Protein AF-A0A1G6I621-F1 (afdb_monomer_lite)

Structure (mmCIF, N/CA/C/O backbone):
data_AF-A0A1G6I621-F1
#
_entry.id   AF-A0A1G6I621-F1
#
loop_
_atom_site.group_PDB
_atom_site.id
_atom_site.type_symbol
_atom_site.label_atom_id
_atom_site.label_alt_id
_atom_site.label_comp_id
_atom_site.label_asym_id
_atom_site.label_entity_id
_atom_site.label_seq_id
_atom_site.pdbx_PDB_ins_code
_atom_site.Cartn_x
_atom_site.Cartn_y
_atom_site.Cartn_z
_atom_site.occupancy
_atom_site.B_iso_or_equiv
_atom_site.auth_seq_id
_atom_site.auth_comp_id
_atom_site.auth_asym_id
_atom_site.auth_atom_id
_atom_site.pdbx_PDB_model_num
ATOM 1 N N . MET A 1 1 ? -7.142 -8.334 31.520 1.00 90.31 1 MET A N 1
ATOM 2 C CA . MET A 1 1 ? -6.847 -8.374 30.068 1.00 90.31 1 MET A CA 1
ATOM 3 C C . MET A 1 1 ? -5.683 -7.435 29.797 1.00 90.31 1 MET A C 1
ATOM 5 O O . MET A 1 1 ? -5.519 -6.496 30.565 1.00 90.31 1 MET A O 1
ATOM 9 N N . VAL A 1 2 ? -4.857 -7.702 28.782 1.00 92.44 2 VAL A N 1
ATOM 10 C CA . VAL A 1 2 ? -3.667 -6.888 28.482 1.00 92.44 2 VAL A CA 1
ATOM 11 C C . VAL A 1 2 ? -3.638 -6.561 26.994 1.00 92.44 2 VAL A C 1
ATOM 13 O O . VAL A 1 2 ? -3.705 -7.470 26.168 1.00 92.44 2 VAL A O 1
ATOM 16 N N . THR A 1 3 ? -3.513 -5.278 26.669 1.00 93.31 3 THR A N 1
ATOM 17 C CA . THR A 1 3 ? -3.301 -4.773 25.306 1.00 93.31 3 THR A CA 1
ATOM 18 C C . THR A 1 3 ? -1.920 -4.133 25.241 1.00 93.31 3 THR A C 1
ATOM 20 O O . THR A 1 3 ? -1.590 -3.326 26.102 1.00 93.31 3 THR A O 1
ATOM 23 N N . ARG A 1 4 ? -1.108 -4.495 24.243 1.00 93.12 4 ARG A N 1
ATOM 24 C CA . ARG A 1 4 ? 0.234 -3.935 24.029 1.00 93.12 4 ARG A CA 1
ATOM 25 C C . ARG A 1 4 ? 0.307 -3.346 22.630 1.00 93.12 4 ARG A C 1
ATOM 27 O O . ARG A 1 4 ? 0.170 -4.092 21.664 1.00 93.12 4 ARG A O 1
ATOM 34 N N . VAL A 1 5 ? 0.542 -2.047 22.539 1.00 93.31 5 VAL A N 1
ATOM 35 C CA . VAL A 1 5 ? 0.686 -1.321 21.274 1.00 93.31 5 VAL A CA 1
ATOM 36 C C . VAL A 1 5 ? 1.935 -0.449 21.317 1.00 93.31 5 VAL A C 1
ATOM 38 O O . VAL A 1 5 ? 2.432 -0.108 22.384 1.00 93.31 5 VAL A O 1
ATOM 41 N N . GLY A 1 6 ? 2.490 -0.151 20.158 1.00 91.69 6 GLY A N 1
ATOM 42 C CA . GLY A 1 6 ? 3.537 0.829 19.956 1.00 91.69 6 GLY A CA 1
ATOM 43 C C . GLY A 1 6 ? 2.932 2.107 19.410 1.00 91.69 6 GLY A C 1
ATOM 44 O O . GLY A 1 6 ? 1.866 2.094 18.799 1.00 91.69 6 GLY A O 1
ATOM 45 N N . GLY A 1 7 ? 3.632 3.206 19.612 1.00 87.06 7 GLY A N 1
ATOM 46 C CA . GLY A 1 7 ? 3.214 4.495 19.108 1.00 87.06 7 GLY A CA 1
ATOM 47 C C . GLY A 1 7 ? 4.405 5.359 18.745 1.00 87.06 7 GLY A C 1
ATOM 48 O O . GLY A 1 7 ? 5.518 5.212 19.256 1.00 87.06 7 GLY A O 1
ATOM 49 N N . ARG A 1 8 ? 4.133 6.296 17.851 1.00 80.62 8 ARG A N 1
ATOM 50 C CA . ARG A 1 8 ? 4.870 7.545 17.702 1.00 80.62 8 ARG A CA 1
ATOM 51 C C . ARG A 1 8 ? 3.812 8.638 17.699 1.00 80.62 8 ARG A C 1
ATOM 53 O O . ARG A 1 8 ? 2.706 8.389 17.230 1.00 80.62 8 ARG A O 1
ATOM 60 N N . VAL A 1 9 ? 4.130 9.824 18.193 1.00 68.62 9 VAL A N 1
ATOM 61 C CA . VAL A 1 9 ? 3.229 10.966 17.987 1.00 68.62 9 VAL A CA 1
ATOM 62 C C . VAL A 1 9 ? 3.186 11.306 16.494 1.00 68.62 9 VAL A C 1
ATOM 64 O O . VAL A 1 9 ? 4.200 11.175 15.796 1.00 68.62 9 VAL A O 1
ATOM 67 N N . ARG A 1 10 ? 1.995 11.634 15.986 1.00 63.31 10 ARG A N 1
ATOM 68 C CA . ARG A 1 10 ? 1.730 11.743 14.542 1.00 63.31 10 ARG A CA 1
ATOM 69 C C . ARG A 1 10 ? 1.140 13.087 14.147 1.00 63.31 10 ARG A C 1
ATOM 71 O O . ARG A 1 10 ? 1.563 13.614 13.125 1.00 63.31 10 ARG A O 1
ATOM 78 N N . ASP A 1 11 ? 0.289 13.659 14.994 1.00 57.03 11 ASP A N 1
ATOM 79 C CA . ASP A 1 11 ? -0.507 14.830 14.645 1.00 57.03 11 ASP A CA 1
ATOM 80 C C . ASP A 1 11 ? -0.132 16.014 15.528 1.00 57.03 11 ASP A C 1
ATOM 82 O O . ASP A 1 11 ? 0.189 15.860 16.709 1.00 57.03 11 ASP A O 1
ATOM 86 N N . ARG A 1 12 ? -0.184 17.230 14.984 1.00 51.84 12 ARG A N 1
ATOM 87 C CA . ARG A 1 12 ? -0.159 18.438 15.813 1.00 51.84 12 ARG A CA 1
ATOM 88 C C . ARG A 1 12 ? -1.570 18.615 16.367 1.00 51.84 12 ARG A C 1
ATOM 90 O O . ARG A 1 12 ? -2.397 19.216 15.700 1.00 51.84 12 ARG A O 1
ATOM 97 N N . HIS A 1 13 ? -1.800 18.056 17.559 1.00 54.56 13 HIS A N 1
ATOM 98 C CA . HIS A 1 13 ? -3.073 18.082 18.293 1.00 54.56 13 HIS A CA 1
ATOM 99 C C . HIS A 1 13 ? -4.218 17.447 17.482 1.00 54.56 13 HIS A C 1
ATOM 101 O O . HIS A 1 13 ? -4.896 18.112 16.711 1.00 54.56 13 HIS A O 1
ATOM 107 N N . ALA A 1 14 ? -4.440 16.136 17.644 1.00 49.97 14 ALA A N 1
ATOM 108 C CA . ALA A 1 14 ? -5.307 15.299 16.790 1.00 49.97 14 ALA A CA 1
ATOM 109 C C . ALA A 1 14 ? -6.794 15.732 16.685 1.00 49.97 14 ALA A C 1
ATOM 111 O O . ALA A 1 14 ? -7.588 15.089 15.991 1.00 49.97 14 ALA A O 1
ATOM 112 N N . ARG A 1 15 ? -7.194 16.804 17.383 1.00 54.34 15 ARG A N 1
ATOM 113 C CA . ARG A 1 15 ? -8.530 17.414 17.345 1.00 54.34 15 ARG A CA 1
ATOM 114 C C . ARG A 1 15 ? -8.543 18.890 16.917 1.00 54.34 15 ARG A C 1
ATOM 116 O O . ARG A 1 15 ? -9.633 19.454 16.820 1.00 54.34 15 ARG A O 1
ATOM 123 N N . GLU A 1 16 ? -7.395 19.508 16.647 1.00 49.25 16 GLU A N 1
ATOM 124 C CA . GLU A 1 16 ? -7.301 20.856 16.078 1.00 49.25 16 GLU A CA 1
ATOM 125 C C . GLU A 1 16 ? -7.208 20.756 14.549 1.00 49.25 16 GLU A C 1
ATOM 127 O O . GLU A 1 16 ? -6.362 20.053 14.003 1.00 49.25 16 GLU A O 1
ATOM 132 N N . GLN A 1 17 ? -8.098 21.452 13.836 1.00 45.41 17 GLN A N 1
ATOM 133 C CA . GLN A 1 17 ? -7.934 21.637 12.393 1.00 45.41 17 GLN A CA 1
ATOM 134 C C . GLN A 1 17 ? -6.786 22.618 12.146 1.00 45.41 17 GLN A C 1
ATOM 136 O O . GLN A 1 17 ? -6.597 23.556 12.921 1.00 45.41 17 GLN A O 1
ATOM 141 N N . SER A 1 18 ? -6.052 22.446 11.046 1.00 40.47 18 SER A N 1
ATOM 142 C CA . SER A 1 18 ? -5.091 23.455 10.602 1.00 40.47 18 SER A CA 1
ATOM 143 C C . SER A 1 18 ? -5.802 24.798 10.416 1.00 40.47 18 SER A C 1
ATOM 145 O O . SER A 1 18 ? -6.676 24.906 9.555 1.00 40.47 18 SER A O 1
ATOM 147 N N . GLU A 1 19 ? -5.457 25.828 11.188 1.00 43.38 19 GLU A N 1
ATOM 148 C CA . GLU A 1 19 ? -6.003 27.163 10.940 1.00 43.38 19 GLU A CA 1
ATOM 149 C C . GLU A 1 19 ? -5.416 27.714 9.626 1.00 43.38 19 GLU A C 1
ATOM 151 O O . GLU A 1 19 ? -4.193 27.805 9.461 1.00 43.38 19 GLU A O 1
ATOM 156 N N . THR A 1 20 ? -6.262 28.123 8.671 1.00 39.12 20 THR A N 1
ATOM 157 C CA . THR A 1 20 ? -5.793 28.902 7.514 1.00 39.12 20 THR A CA 1
ATOM 158 C C . THR A 1 20 ? -5.077 30.157 7.993 1.00 39.12 20 THR A C 1
ATOM 160 O O . THR A 1 20 ? -5.674 31.010 8.647 1.00 39.12 20 THR A O 1
ATOM 163 N N . GLY A 1 21 ? -3.815 30.310 7.603 1.00 42.06 21 GLY A N 1
ATOM 164 C CA . GLY A 1 21 ? -3.048 31.530 7.848 1.00 42.06 21 GLY A CA 1
ATOM 165 C C . GLY A 1 21 ? -2.183 31.504 9.105 1.00 42.06 21 GLY A C 1
ATOM 166 O O . GLY A 1 21 ? -1.287 32.342 9.208 1.00 42.06 21 GLY A O 1
ATOM 167 N N . THR A 1 22 ? -2.316 30.513 9.996 1.00 40.88 22 THR A N 1
ATOM 168 C CA . THR A 1 22 ? -1.321 30.306 11.056 1.00 40.88 22 THR A CA 1
ATOM 169 C C . THR A 1 22 ? -0.166 29.457 10.555 1.00 40.88 22 THR A C 1
ATOM 171 O O . THR A 1 22 ? 0.130 28.367 11.044 1.00 40.88 22 THR A O 1
ATOM 174 N N . ASN A 1 23 ? 0.577 30.040 9.625 1.00 40.84 23 ASN A N 1
ATOM 175 C CA . ASN A 1 23 ? 2.015 29.865 9.620 1.00 40.84 23 ASN A CA 1
ATOM 176 C C . ASN A 1 23 ? 2.548 30.475 10.926 1.00 40.84 23 ASN A C 1
ATOM 178 O O . ASN A 1 23 ? 3.141 31.553 10.902 1.00 40.84 23 ASN A O 1
ATOM 182 N N . VAL A 1 24 ? 2.347 29.824 12.078 1.00 35.91 24 VAL A N 1
ATOM 183 C CA . VAL A 1 24 ? 3.126 30.152 13.279 1.00 35.91 24 VAL A CA 1
ATOM 184 C C . VAL A 1 24 ? 4.559 29.700 12.977 1.00 35.91 24 VAL A C 1
ATOM 186 O O . VAL A 1 24 ? 4.971 28.596 13.308 1.00 35.91 24 VAL A O 1
ATOM 189 N N . GLY A 1 25 ? 5.287 30.525 12.220 1.00 38.81 25 GLY A N 1
ATOM 190 C CA . GLY A 1 25 ? 6.652 30.274 11.759 1.00 38.81 25 GLY A CA 1
ATOM 191 C C . GLY A 1 25 ? 6.835 29.687 10.350 1.00 38.81 25 GLY A C 1
ATOM 192 O O . GLY A 1 25 ? 7.968 29.351 10.026 1.00 38.81 25 GLY A O 1
ATOM 193 N N . GLY A 1 26 ? 5.798 29.578 9.508 1.00 37.28 26 GLY A N 1
ATOM 194 C CA . GLY A 1 26 ? 5.948 29.069 8.128 1.00 37.28 26 GLY A CA 1
ATOM 195 C C . GLY A 1 26 ? 5.927 27.542 7.971 1.00 37.28 26 GLY A C 1
ATOM 196 O O . GLY A 1 26 ? 6.402 27.041 6.955 1.00 37.28 26 GLY A O 1
ATOM 197 N N . ASP A 1 27 ? 5.397 26.809 8.952 1.00 42.50 27 ASP A N 1
ATOM 198 C CA . ASP A 1 27 ? 5.337 25.346 8.916 1.00 42.50 27 ASP A CA 1
ATOM 199 C C . ASP A 1 27 ? 4.046 24.848 8.280 1.00 42.50 27 ASP A C 1
ATOM 201 O O . ASP A 1 27 ? 2.992 24.813 8.915 1.00 42.50 27 ASP A O 1
ATOM 205 N N . LEU A 1 28 ? 4.152 24.396 7.035 1.00 41.38 28 LEU A N 1
ATOM 206 C CA . LEU A 1 28 ? 3.205 23.421 6.518 1.00 41.38 28 LEU A CA 1
ATOM 207 C C . LEU A 1 28 ? 3.393 22.118 7.311 1.00 41.38 28 LEU A C 1
ATOM 209 O O . LEU A 1 28 ? 4.524 21.718 7.582 1.00 41.38 28 LEU A O 1
ATOM 213 N N . TYR A 1 29 ? 2.289 21.446 7.637 1.00 49.41 29 TYR A N 1
ATOM 214 C CA . TYR A 1 29 ? 2.242 20.098 8.225 1.00 49.41 29 TYR A CA 1
ATOM 215 C C . TYR A 1 29 ? 2.956 19.033 7.349 1.00 49.41 29 TYR A C 1
ATOM 217 O O . TYR A 1 29 ? 3.229 17.916 7.785 1.00 49.41 29 TYR A O 1
ATOM 225 N N . GLY A 1 30 ? 3.348 19.430 6.132 1.00 41.41 30 GLY A N 1
ATOM 226 C CA . GLY A 1 30 ? 4.031 18.621 5.142 1.00 41.41 30 GLY A CA 1
ATOM 227 C C . GLY A 1 30 ? 5.335 17.993 5.631 1.00 41.41 30 GLY A C 1
ATOM 228 O O . GLY A 1 30 ? 6.306 18.670 5.961 1.00 41.41 30 GLY A O 1
ATOM 229 N N . ILE A 1 31 ? 5.363 16.664 5.526 1.00 48.50 31 ILE A N 1
ATOM 230 C CA . ILE A 1 31 ? 6.560 15.823 5.461 1.00 48.50 31 ILE A CA 1
ATOM 231 C C . ILE A 1 31 ? 7.454 15.954 6.699 1.00 48.50 31 ILE A C 1
ATOM 233 O O . ILE A 1 31 ? 8.538 16.541 6.681 1.00 48.50 31 ILE A O 1
ATOM 237 N N . PHE A 1 32 ? 7.042 15.321 7.794 1.00 55.69 32 PHE A N 1
ATOM 238 C CA . PHE A 1 32 ? 7.949 15.180 8.920 1.00 55.69 32 PHE A CA 1
ATOM 239 C C . PHE A 1 32 ? 9.048 14.163 8.618 1.00 55.69 32 PHE A C 1
ATOM 241 O O . PHE A 1 32 ? 8.809 12.963 8.434 1.00 55.69 32 PHE A O 1
ATOM 248 N N . ALA A 1 33 ? 10.269 14.685 8.642 1.00 55.69 33 ALA A N 1
ATOM 249 C CA . ALA A 1 33 ? 11.514 13.953 8.577 1.00 55.69 33 ALA A CA 1
ATOM 250 C C . ALA A 1 33 ? 11.489 12.696 9.474 1.00 55.69 33 ALA A C 1
ATOM 252 O O . ALA A 1 33 ? 11.347 12.844 10.690 1.00 55.69 33 ALA A O 1
ATOM 253 N N . PRO A 1 34 ? 11.672 11.466 8.947 1.00 62.09 34 PRO A N 1
ATOM 254 C CA . PRO A 1 34 ? 11.908 10.263 9.727 1.00 62.09 34 PRO A CA 1
ATOM 255 C C . PRO A 1 34 ? 12.893 10.498 10.851 1.00 62.09 34 PRO A C 1
ATOM 257 O O . PRO A 1 34 ? 12.612 10.087 11.962 1.00 62.09 34 PRO A O 1
ATOM 260 N N . HIS A 1 35 ? 13.972 11.243 10.609 1.00 67.38 35 HIS A N 1
ATOM 261 C CA . HIS A 1 35 ? 14.951 11.587 11.636 1.00 67.38 35 HIS A CA 1
ATOM 262 C C . HIS A 1 35 ? 14.346 12.269 12.865 1.00 67.38 35 HIS A C 1
ATOM 264 O O . HIS A 1 35 ? 14.788 12.039 13.988 1.00 67.38 35 HIS A O 1
ATOM 270 N N . TYR A 1 36 ? 13.324 13.099 12.666 1.00 67.75 36 TYR A N 1
ATOM 271 C CA . TYR A 1 36 ? 12.636 13.760 13.759 1.00 67.75 36 TYR A CA 1
ATOM 272 C C . TYR A 1 36 ? 11.896 12.757 14.644 1.00 67.75 36 TYR A C 1
ATOM 274 O O . TYR A 1 36 ? 11.948 12.857 15.865 1.00 67.75 36 TYR A O 1
ATOM 282 N N . PHE A 1 37 ? 11.240 11.758 14.060 1.00 71.69 37 PHE A N 1
ATOM 283 C CA . PHE A 1 37 ? 10.444 10.784 14.814 1.00 71.69 37 PHE A CA 1
ATOM 284 C C . PHE A 1 37 ? 11.159 9.462 15.107 1.00 71.69 37 PHE A C 1
ATOM 286 O O . PHE A 1 37 ? 10.674 8.686 15.927 1.00 71.69 37 PHE A O 1
ATOM 293 N N . GLU A 1 38 ? 12.323 9.225 14.503 1.00 74.12 38 GLU A N 1
ATOM 294 C CA . GLU A 1 38 ? 13.116 7.995 14.614 1.00 74.12 38 GLU A CA 1
ATOM 295 C C . GLU A 1 38 ? 13.463 7.656 16.061 1.00 74.12 38 GLU A C 1
ATOM 297 O O . GLU A 1 38 ? 13.625 6.491 16.391 1.00 74.12 38 GLU A O 1
ATOM 302 N N . ARG A 1 39 ? 13.543 8.661 16.935 1.00 77.81 39 ARG A N 1
ATOM 303 C CA . ARG A 1 39 ? 13.865 8.490 18.355 1.00 77.81 39 ARG A CA 1
ATOM 304 C C . ARG A 1 39 ? 12.749 8.945 19.280 1.00 77.81 39 ARG A C 1
ATOM 306 O O . ARG A 1 39 ? 12.993 9.552 20.316 1.00 77.81 39 ARG A O 1
ATOM 313 N N . ARG A 1 40 ? 11.499 8.771 18.852 1.00 79.44 40 ARG A N 1
ATOM 314 C CA . ARG A 1 40 ? 10.301 9.241 19.579 1.00 79.44 40 ARG A CA 1
ATOM 315 C C . ARG A 1 40 ? 9.203 8.191 19.614 1.00 79.44 40 ARG A C 1
ATOM 317 O O . ARG A 1 40 ? 8.007 8.485 19.621 1.00 79.44 40 ARG A O 1
ATOM 324 N N . THR A 1 41 ? 9.643 6.949 19.626 1.00 86.75 41 THR A N 1
ATOM 325 C CA . THR A 1 41 ? 8.826 5.752 19.694 1.00 86.75 41 THR A CA 1
ATOM 326 C C . THR A 1 41 ? 8.645 5.322 21.146 1.00 86.75 41 THR A C 1
ATOM 328 O O . THR A 1 41 ? 9.484 5.570 22.017 1.00 86.75 41 THR A O 1
ATOM 331 N N . HIS A 1 42 ? 7.500 4.721 21.433 1.00 87.88 42 HIS A N 1
ATOM 332 C CA . HIS A 1 42 ? 7.153 4.236 22.761 1.00 87.88 42 HIS A CA 1
ATOM 333 C C . HIS A 1 42 ? 6.274 3.000 22.667 1.00 87.88 42 HIS A C 1
ATOM 335 O O . HIS A 1 42 ? 5.568 2.781 21.681 1.00 87.88 42 HIS A O 1
ATOM 341 N N . GLU A 1 43 ? 6.285 2.218 23.736 1.00 91.94 43 GLU A N 1
ATOM 342 C CA . GLU A 1 43 ? 5.335 1.142 23.962 1.00 91.94 43 GLU A CA 1
ATOM 343 C C . GLU A 1 43 ? 4.277 1.589 24.966 1.00 91.94 43 GLU A C 1
ATOM 345 O O . GLU A 1 43 ? 4.589 2.225 25.972 1.00 91.94 43 GLU A O 1
ATOM 350 N N . ILE A 1 44 ? 3.028 1.214 24.718 1.00 91.19 44 ILE A N 1
ATOM 351 C CA . ILE A 1 44 ? 1.897 1.391 25.619 1.00 91.19 44 ILE A CA 1
ATOM 352 C C . ILE A 1 44 ? 1.356 0.010 25.964 1.00 91.19 44 ILE A C 1
ATOM 354 O O . ILE A 1 44 ? 0.947 -0.759 25.092 1.00 91.19 44 ILE A O 1
ATOM 358 N N . THR A 1 45 ? 1.316 -0.303 27.255 1.00 93.69 45 THR A N 1
ATOM 359 C CA . THR A 1 45 ? 0.599 -1.466 27.776 1.00 93.69 45 THR A CA 1
ATOM 360 C C . THR A 1 45 ? -0.608 -1.007 28.577 1.00 93.69 45 THR A C 1
ATOM 362 O O . THR A 1 45 ? -0.470 -0.276 29.552 1.00 93.69 45 THR A O 1
ATOM 365 N N . ILE A 1 46 ? -1.793 -1.463 28.184 1.00 93.56 46 ILE A N 1
ATOM 366 C CA . ILE A 1 46 ? -3.054 -1.220 28.881 1.00 93.56 46 ILE A CA 1
ATOM 367 C C . ILE A 1 46 ? -3.420 -2.502 29.629 1.00 93.56 46 ILE A C 1
ATOM 369 O O . ILE A 1 46 ? -3.768 -3.514 29.015 1.00 93.56 46 ILE A O 1
ATOM 373 N N . TYR A 1 47 ? -3.339 -2.458 30.956 1.00 95.00 47 TYR A N 1
ATOM 374 C CA . TYR A 1 47 ? -3.869 -3.497 31.832 1.00 95.00 47 TYR A CA 1
ATOM 375 C C . TYR A 1 47 ? -5.302 -3.149 32.206 1.00 95.00 47 TYR A C 1
ATOM 377 O O . TYR A 1 47 ? -5.562 -2.078 32.748 1.00 95.00 47 TYR A O 1
ATOM 385 N N . GLU A 1 48 ? -6.222 -4.068 31.943 1.00 94.50 48 GLU A N 1
ATOM 386 C CA . GLU A 1 48 ? -7.604 -3.972 32.394 1.00 94.50 48 GLU A CA 1
ATOM 387 C C . GLU A 1 48 ? -7.874 -5.020 33.476 1.00 94.50 48 GLU A C 1
ATOM 389 O O . GLU A 1 48 ? -7.802 -6.233 33.225 1.00 94.50 48 GLU A O 1
ATOM 394 N N . ASN A 1 49 ? -8.232 -4.542 34.666 1.00 94.50 49 ASN A N 1
ATOM 395 C CA . ASN A 1 49 ? -8.526 -5.353 35.843 1.00 94.50 49 ASN A CA 1
ATOM 396 C C . ASN A 1 49 ? -9.932 -5.039 36.372 1.00 94.50 49 ASN A C 1
ATOM 398 O O . ASN A 1 49 ? -10.453 -3.941 36.188 1.00 94.50 49 ASN A O 1
ATOM 402 N N . ALA A 1 50 ? -10.546 -5.996 37.069 1.00 92.94 50 ALA A N 1
ATOM 403 C CA . ALA A 1 50 ? -11.704 -5.697 37.906 1.00 92.94 50 ALA A CA 1
ATOM 404 C C . ALA A 1 50 ? -11.271 -4.827 39.097 1.00 92.94 50 ALA A C 1
ATOM 406 O O . ALA A 1 50 ? -10.172 -5.014 39.627 1.00 92.94 50 ALA A O 1
ATOM 407 N N . SER A 1 51 ? -12.125 -3.897 39.528 1.00 90.06 51 SER A N 1
ATOM 408 C CA . SER A 1 51 ? -11.861 -3.143 40.752 1.00 90.06 51 SER A CA 1
ATOM 409 C C . SER A 1 51 ? -11.932 -4.074 41.973 1.00 90.06 51 SER A C 1
ATOM 411 O O . SER A 1 51 ? -12.907 -4.819 42.107 1.00 90.06 51 SER A O 1
ATOM 413 N N . PRO A 1 52 ? -10.953 -4.025 42.899 1.00 87.31 52 PRO A N 1
ATOM 414 C CA . PRO A 1 52 ? -10.996 -4.806 44.135 1.00 87.31 52 PRO A CA 1
ATOM 415 C C . PRO A 1 52 ? -12.188 -4.462 45.037 1.00 87.31 52 PRO A C 1
ATOM 417 O O . PRO A 1 52 ? -12.634 -5.309 45.803 1.00 87.31 52 PRO A O 1
ATOM 420 N N . SER A 1 53 ? -12.698 -3.226 44.960 1.00 86.88 53 SER A N 1
ATOM 421 C CA . SER A 1 53 ? -13.831 -2.762 45.771 1.00 86.88 53 SER A CA 1
ATOM 422 C C . SER A 1 53 ? -15.193 -3.071 45.148 1.00 86.88 53 SER A C 1
ATOM 424 O O . SER A 1 53 ? -16.186 -3.144 45.866 1.00 86.88 53 SER A O 1
ATOM 426 N N . ASN A 1 54 ? -15.253 -3.256 43.827 1.00 89.25 54 ASN A N 1
ATOM 427 C CA . ASN A 1 54 ? -16.475 -3.578 43.098 1.00 89.25 54 ASN A CA 1
ATOM 428 C C . ASN A 1 54 ? -16.138 -4.332 41.806 1.00 89.25 54 ASN A C 1
ATOM 430 O O . ASN A 1 54 ? -15.665 -3.739 40.841 1.00 89.25 54 ASN A O 1
ATOM 434 N N . ALA A 1 55 ? -16.445 -5.628 41.747 1.00 87.31 55 ALA A N 1
ATOM 435 C CA . ALA A 1 55 ? -16.107 -6.466 40.595 1.00 87.31 55 ALA A CA 1
ATOM 436 C C . ALA A 1 55 ? -16.795 -6.044 39.276 1.00 87.31 55 ALA A C 1
ATOM 438 O O . ALA A 1 55 ? -16.330 -6.428 38.197 1.00 87.31 55 ALA A O 1
ATOM 439 N N . ALA A 1 56 ? -17.887 -5.271 39.356 1.00 87.12 56 ALA A N 1
ATOM 440 C CA . ALA A 1 56 ? -18.567 -4.704 38.191 1.00 87.12 56 ALA A CA 1
ATOM 441 C C . ALA A 1 56 ? -17.812 -3.510 37.587 1.00 87.12 56 ALA A C 1
ATOM 443 O O . ALA A 1 56 ? -17.967 -3.231 36.395 1.00 87.12 56 ALA A O 1
ATOM 444 N N . ASP A 1 57 ? -16.991 -2.834 38.390 1.00 91.81 57 ASP A N 1
ATOM 445 C CA . ASP A 1 57 ? -16.171 -1.724 37.935 1.00 91.81 57 ASP A CA 1
ATOM 446 C C . ASP A 1 57 ? -14.808 -2.226 37.430 1.00 91.81 57 ASP A C 1
ATOM 448 O O . ASP A 1 57 ? -14.323 -3.316 37.766 1.00 91.81 57 ASP A O 1
ATOM 452 N N . ARG A 1 58 ? -14.176 -1.419 36.585 1.00 92.56 58 ARG A N 1
ATOM 453 C CA . ARG A 1 58 ? -12.889 -1.689 35.953 1.00 92.56 58 ARG A CA 1
ATOM 454 C C . ARG A 1 58 ? -11.850 -0.668 36.384 1.00 92.56 58 ARG A C 1
ATOM 456 O O . ARG A 1 58 ? -12.162 0.472 36.710 1.00 92.56 58 ARG A O 1
ATOM 463 N N . ILE A 1 59 ? -10.600 -1.103 36.364 1.00 92.69 59 ILE A N 1
ATOM 464 C CA . ILE A 1 59 ? -9.430 -0.253 36.532 1.00 92.69 59 ILE A CA 1
ATOM 465 C C . ILE A 1 59 ? -8.559 -0.457 35.302 1.00 92.69 59 ILE A C 1
ATOM 467 O O . ILE A 1 59 ? -8.183 -1.591 34.994 1.00 92.69 59 ILE A O 1
ATOM 471 N N . LEU A 1 60 ? -8.250 0.637 34.611 1.00 92.25 60 LEU A N 1
ATOM 472 C CA . LEU A 1 60 ? -7.248 0.650 33.555 1.00 92.25 60 LEU A CA 1
ATOM 473 C C . LEU A 1 60 ? -5.936 1.153 34.144 1.00 92.25 60 LEU A C 1
ATOM 475 O O . LEU A 1 60 ? -5.892 2.237 34.719 1.00 92.25 60 LEU A O 1
ATOM 479 N N . THR A 1 61 ? -4.868 0.376 34.005 1.00 93.06 61 THR A N 1
ATOM 480 C CA . THR A 1 61 ? -3.505 0.851 34.256 1.00 93.06 61 THR A CA 1
ATOM 481 C C . THR A 1 61 ? -2.781 0.936 32.928 1.00 93.06 61 THR A C 1
ATOM 483 O O . THR A 1 61 ? -2.514 -0.085 32.296 1.00 93.06 61 THR A O 1
ATOM 486 N N . LEU A 1 62 ? -2.478 2.153 32.505 1.00 91.00 62 LEU A N 1
ATOM 487 C CA . LEU A 1 62 ? -1.686 2.422 31.323 1.00 91.00 62 LEU A CA 1
ATOM 488 C C . LEU A 1 62 ? -0.233 2.538 31.746 1.00 91.00 62 LEU A C 1
ATOM 490 O O . LEU A 1 62 ? 0.081 3.229 32.712 1.00 91.00 62 LEU A O 1
ATOM 494 N N . VAL A 1 63 ? 0.635 1.854 31.019 1.00 92.38 63 VAL A N 1
ATOM 495 C CA . VAL A 1 63 ? 2.080 1.875 31.205 1.00 92.38 63 VAL A CA 1
ATOM 496 C C . VAL A 1 63 ? 2.696 2.324 29.895 1.00 92.38 63 VAL A C 1
ATOM 498 O O . VAL A 1 63 ? 2.495 1.662 28.880 1.00 92.38 63 VAL A O 1
ATOM 501 N N . VAL A 1 64 ? 3.441 3.422 29.920 1.00 89.62 64 VAL A N 1
ATOM 502 C CA . VAL A 1 64 ? 4.183 3.929 28.768 1.00 89.62 64 VAL A CA 1
ATOM 503 C C . VAL A 1 64 ? 5.671 3.714 29.022 1.00 89.62 64 VAL A C 1
ATOM 505 O O . VAL A 1 64 ? 6.213 4.176 30.029 1.00 89.62 64 VAL A O 1
ATOM 508 N N . LYS A 1 65 ? 6.318 2.991 28.107 1.00 89.56 65 LYS A N 1
ATOM 509 C CA . LYS A 1 65 ? 7.765 2.767 28.069 1.00 89.56 65 LYS A CA 1
ATOM 510 C C . LYS A 1 65 ? 8.338 3.434 26.818 1.00 89.56 65 LYS A C 1
ATOM 512 O O . LYS A 1 65 ? 8.218 2.874 25.725 1.00 89.56 65 LYS A O 1
ATOM 517 N N . PRO A 1 66 ? 8.919 4.634 26.929 1.00 86.62 66 PRO A N 1
ATOM 518 C CA . PRO A 1 66 ? 9.627 5.247 25.816 1.00 86.62 66 PRO A CA 1
ATOM 519 C C . PRO A 1 66 ? 10.839 4.403 25.410 1.00 86.62 66 PRO A C 1
ATOM 521 O O . PRO A 1 66 ? 11.597 3.956 26.266 1.00 86.62 66 PRO A O 1
ATOM 524 N N . GLN A 1 67 ? 11.036 4.197 24.108 1.00 87.12 67 GLN A N 1
ATOM 525 C CA . GLN A 1 67 ? 12.243 3.536 23.582 1.00 87.12 67 GLN A CA 1
ATOM 526 C C . GLN A 1 67 ? 13.424 4.517 23.492 1.00 87.12 67 GLN A C 1
ATOM 528 O O . GLN A 1 67 ? 14.571 4.116 23.321 1.00 87.12 67 GLN A O 1
ATOM 533 N N . TRP A 1 68 ? 13.126 5.806 23.647 1.00 83.38 68 TRP A N 1
ATOM 534 C CA . TRP A 1 68 ? 14.047 6.930 23.622 1.00 83.38 68 TRP A CA 1
ATOM 535 C C . TRP A 1 68 ? 13.563 8.006 24.589 1.00 83.38 68 TRP A C 1
ATOM 537 O O . TRP A 1 68 ? 12.371 8.069 24.900 1.00 83.38 68 TRP A O 1
ATOM 547 N N . TRP A 1 69 ? 14.465 8.878 25.039 1.00 77.75 69 TRP A N 1
ATOM 548 C CA . TRP A 1 69 ? 14.081 10.005 25.884 1.00 77.75 69 TRP A CA 1
ATOM 549 C C . TRP A 1 69 ? 13.085 10.918 25.164 1.00 77.75 69 TRP A C 1
ATOM 551 O O . TRP A 1 69 ? 13.327 11.396 24.055 1.00 77.75 69 TRP A O 1
ATOM 561 N N . MET A 1 70 ? 11.952 11.156 25.820 1.00 72.56 70 MET A N 1
ATOM 562 C CA . MET A 1 70 ? 10.917 12.076 25.363 1.00 72.56 70 MET A CA 1
ATOM 563 C C . MET A 1 70 ? 11.023 13.382 26.134 1.00 72.56 70 MET A C 1
ATOM 565 O O . MET A 1 70 ? 11.404 13.400 27.301 1.00 72.56 70 MET A O 1
ATOM 569 N N . TYR A 1 71 ? 10.683 14.480 25.473 1.00 66.25 71 TYR A N 1
ATOM 570 C CA . TYR A 1 71 ? 10.681 15.796 26.089 1.00 66.25 71 TYR A CA 1
ATOM 571 C C . TYR A 1 71 ? 9.247 16.206 26.435 1.00 66.25 71 TYR A C 1
ATOM 573 O O . TYR A 1 71 ? 8.353 15.985 25.626 1.00 66.25 71 TYR A O 1
ATOM 581 N N . GLY A 1 72 ? 9.032 16.799 27.618 1.00 60.56 72 GLY A N 1
ATOM 582 C CA . GLY A 1 72 ? 7.738 17.348 28.049 1.00 60.56 72 GLY A CA 1
ATOM 583 C C . GLY A 1 72 ? 6.558 16.417 27.753 1.00 60.56 72 GLY A C 1
ATOM 584 O O . GLY A 1 72 ? 5.754 16.686 26.863 1.00 60.56 72 GLY A O 1
ATOM 585 N N . THR A 1 73 ? 6.483 15.275 28.423 1.00 62.03 73 THR A N 1
ATOM 586 C CA . THR A 1 73 ? 5.404 14.311 28.198 1.00 62.03 73 THR A CA 1
ATOM 587 C C . THR A 1 73 ? 4.149 14.717 28.957 1.00 62.03 73 THR A C 1
ATOM 589 O O . THR A 1 73 ? 4.101 14.652 30.177 1.00 62.03 73 THR A O 1
ATOM 592 N N . ASN A 1 74 ? 3.090 15.070 28.228 1.00 62.56 74 ASN A N 1
ATOM 593 C CA . ASN A 1 74 ? 1.765 15.274 28.806 1.00 62.56 74 ASN A CA 1
ATOM 594 C C . ASN A 1 74 ? 0.835 14.171 28.314 1.00 62.56 74 ASN A C 1
ATOM 596 O O . ASN A 1 74 ? 0.366 14.206 27.177 1.00 62.56 74 ASN A O 1
ATOM 600 N N . PHE A 1 75 ? 0.531 13.200 29.174 1.00 65.38 75 PHE A N 1
ATOM 601 C CA . PHE A 1 75 ? -0.535 12.242 28.896 1.00 65.38 75 PHE A CA 1
ATOM 602 C C . PHE A 1 75 ? -1.868 12.847 29.300 1.00 65.38 75 PHE A C 1
ATOM 604 O O . PHE A 1 75 ? -2.187 12.973 30.483 1.00 65.38 75 PHE A O 1
ATOM 611 N N . ARG A 1 76 ? -2.644 13.230 28.299 1.00 64.38 76 ARG A N 1
ATOM 612 C CA . ARG A 1 76 ? -3.989 13.733 28.475 1.00 64.38 76 ARG A CA 1
ATOM 613 C C . ARG A 1 76 ? -4.974 12.583 28.392 1.00 64.38 76 ARG A C 1
ATOM 615 O O . ARG A 1 76 ? -4.901 11.702 27.536 1.00 64.38 76 ARG A O 1
ATOM 622 N N . PHE A 1 77 ? -5.920 12.607 29.313 1.00 59.50 77 PHE A N 1
ATOM 623 C CA . PHE A 1 77 ? -6.986 11.631 29.374 1.00 59.50 77 PHE A CA 1
ATOM 624 C C . PHE A 1 77 ? -8.318 12.297 29.042 1.00 59.50 77 PHE A C 1
ATOM 626 O O . PHE A 1 77 ? -8.751 13.237 29.718 1.00 59.50 77 PHE A O 1
ATOM 633 N N . GLY A 1 78 ? -8.959 11.799 27.989 1.00 58.00 78 GLY A N 1
ATOM 634 C CA . GLY A 1 78 ? -10.271 12.219 27.532 1.00 58.00 78 GLY A CA 1
ATOM 635 C C . GLY A 1 78 ? -11.275 11.094 27.718 1.00 58.00 78 GLY A C 1
ATOM 636 O O . GLY A 1 78 ? -10.964 9.915 27.590 1.00 58.00 78 GLY A O 1
ATOM 637 N N . PHE A 1 79 ? -12.517 11.429 28.024 1.00 60.78 79 PHE A N 1
ATOM 638 C CA . PHE A 1 79 ? -13.543 10.406 28.111 1.00 60.78 79 PHE A CA 1
ATOM 639 C C . PHE A 1 79 ? -14.822 10.850 27.426 1.00 60.78 79 PHE A C 1
ATOM 641 O O . PHE A 1 79 ? -15.283 11.980 27.602 1.00 60.78 79 PHE A O 1
ATOM 648 N N . ILE A 1 80 ? -15.425 9.903 26.714 1.00 55.25 80 ILE A N 1
ATOM 649 C CA . ILE A 1 80 ? -16.772 10.018 26.185 1.00 55.25 80 ILE A CA 1
ATOM 650 C C . ILE A 1 80 ? -17.691 9.160 27.036 1.00 55.25 80 ILE A C 1
ATOM 652 O O . ILE A 1 80 ? -17.597 7.940 27.027 1.00 55.25 80 ILE A O 1
ATOM 656 N N . GLY A 1 81 ? -18.608 9.858 27.712 1.00 48.81 81 GLY A N 1
ATOM 657 C CA . GLY A 1 81 ? -19.726 9.451 28.577 1.00 48.81 81 GLY A CA 1
ATOM 658 C C . GLY A 1 81 ? -20.505 8.167 28.330 1.00 48.81 81 GLY A C 1
ATOM 659 O O . GLY A 1 81 ? -21.532 8.003 28.981 1.00 48.81 81 GLY A O 1
ATOM 660 N N . ARG A 1 82 ? -20.187 7.341 27.341 1.00 58.44 82 ARG A N 1
ATOM 661 C CA . ARG A 1 82 ? -21.197 6.509 26.702 1.00 58.44 82 ARG A CA 1
ATOM 662 C C . ARG A 1 82 ? -20.637 5.174 26.253 1.00 58.44 82 ARG A C 1
ATOM 664 O O . ARG A 1 82 ? -19.552 5.087 25.679 1.00 58.44 82 ARG A O 1
ATOM 671 N N . ARG A 1 83 ? -21.415 4.128 26.514 1.00 60.75 83 ARG A N 1
ATOM 672 C CA . ARG A 1 83 ? -21.257 2.850 25.833 1.00 60.75 83 ARG A CA 1
ATOM 673 C C . ARG A 1 83 ? -21.711 3.034 24.395 1.00 60.75 83 ARG A C 1
ATOM 675 O O . ARG A 1 83 ? -22.548 3.884 24.084 1.00 60.75 83 ARG A O 1
ATOM 682 N N . ASP A 1 84 ? -21.160 2.207 23.529 1.00 58.72 84 ASP A N 1
ATOM 683 C CA . ASP A 1 84 ? -21.612 2.092 22.149 1.00 58.72 84 ASP A CA 1
ATOM 684 C C . ASP A 1 84 ? -23.147 1.904 22.097 1.00 58.72 84 ASP A C 1
ATOM 686 O O . ASP A 1 84 ? -23.680 1.002 22.745 1.00 58.72 84 ASP A O 1
ATOM 690 N N . GLY A 1 85 ? -23.853 2.803 21.400 1.00 56.44 85 GLY A N 1
ATOM 691 C CA . GLY A 1 85 ? -25.322 2.836 21.324 1.00 56.44 85 GLY A CA 1
ATOM 692 C C . GLY A 1 85 ? -26.076 3.658 22.388 1.00 56.44 85 GLY A C 1
ATOM 693 O O . GLY A 1 85 ? -27.288 3.820 22.246 1.00 56.44 85 GLY A O 1
ATOM 694 N N . ASP A 1 86 ? -25.424 4.217 23.419 1.00 57.56 86 ASP A N 1
ATOM 695 C CA . ASP A 1 86 ? -26.107 5.117 24.371 1.00 57.56 86 ASP A CA 1
ATOM 696 C C . ASP A 1 86 ? -26.535 6.448 23.668 1.00 57.56 86 ASP A C 1
ATOM 698 O O . ASP A 1 86 ? -25.789 6.966 22.820 1.00 57.56 86 ASP A O 1
ATOM 702 N N . PRO A 1 87 ? -27.700 7.052 24.017 1.00 56.03 87 PRO A N 1
ATOM 703 C CA . PRO A 1 87 ? -28.236 8.261 23.368 1.00 56.03 87 PRO A CA 1
ATOM 704 C C . PRO A 1 87 ? -27.258 9.442 23.340 1.00 56.03 87 PRO A C 1
ATOM 706 O O . PRO A 1 87 ? -26.405 9.561 24.217 1.00 56.03 87 PRO A O 1
ATOM 709 N N . ALA A 1 88 ? -27.389 10.343 22.358 1.00 51.44 88 ALA A N 1
ATOM 710 C CA . ALA A 1 88 ? -26.624 11.595 22.311 1.00 51.44 88 ALA A CA 1
ATOM 711 C C . ALA A 1 88 ? -26.843 12.423 23.588 1.00 51.44 88 ALA A C 1
ATOM 713 O O . ALA A 1 88 ? -27.956 12.854 23.870 1.00 51.44 88 ALA A O 1
ATOM 714 N N . GLY A 1 89 ? -25.780 12.611 24.375 1.00 50.19 89 GLY A N 1
ATOM 715 C CA . GLY A 1 89 ? -25.756 13.558 25.491 1.00 50.19 89 GLY A CA 1
ATOM 716 C C . GLY A 1 89 ? -25.159 14.900 25.051 1.00 50.19 89 GLY A C 1
ATOM 717 O O . GLY A 1 89 ? -24.486 14.932 24.022 1.00 50.19 89 GLY A O 1
ATOM 718 N N . PRO A 1 90 ? -25.323 15.987 25.833 1.00 47.91 90 PRO A N 1
ATOM 719 C CA . PRO A 1 90 ? -24.829 17.341 25.523 1.00 47.91 90 PRO A CA 1
ATOM 720 C C . PRO A 1 90 ? -23.291 17.475 25.580 1.00 47.91 90 PRO A C 1
ATOM 722 O O . PRO A 1 90 ? -22.738 18.522 25.906 1.00 47.91 90 PRO A O 1
ATOM 725 N N . THR A 1 91 ? -22.574 16.367 25.411 1.00 46.78 91 THR A N 1
ATOM 726 C CA . THR A 1 91 ? -21.193 16.200 25.831 1.00 46.78 91 THR A CA 1
ATOM 727 C C . THR A 1 91 ? -20.454 15.390 24.786 1.00 46.78 91 THR A C 1
ATOM 729 O O . THR A 1 91 ? -20.583 14.167 24.709 1.00 46.78 91 THR A O 1
ATOM 732 N N . ALA A 1 92 ? -19.634 16.067 24.020 1.00 47.38 92 ALA A N 1
ATOM 733 C CA . ALA A 1 92 ? -18.515 15.459 23.344 1.00 47.38 92 ALA A CA 1
ATOM 734 C C . ALA A 1 92 ? -17.311 16.391 23.553 1.00 47.38 92 ALA A C 1
ATOM 736 O O . ALA A 1 92 ? -17.420 17.393 24.265 1.00 47.38 92 ALA A O 1
ATOM 737 N N . VAL A 1 93 ? -16.198 16.095 22.891 1.00 45.44 93 VAL A N 1
ATOM 738 C CA . VAL A 1 93 ? -14.858 16.563 23.232 1.00 45.44 93 VAL A CA 1
ATOM 739 C C . VAL A 1 93 ? -14.457 15.929 24.550 1.00 45.44 93 VAL A C 1
ATOM 741 O O . VAL A 1 93 ? -15.190 15.936 25.545 1.00 45.44 93 VAL A O 1
ATOM 744 N N . ALA A 1 94 ? -13.259 15.358 24.522 1.00 46.66 94 ALA A N 1
ATOM 745 C CA . ALA A 1 94 ? -12.437 15.172 25.691 1.00 46.66 94 ALA A CA 1
ATOM 746 C C . ALA A 1 94 ? -12.358 16.510 26.449 1.00 46.66 94 ALA A C 1
ATOM 748 O O . ALA A 1 94 ? -11.418 17.278 26.282 1.00 46.66 94 ALA A O 1
ATOM 749 N N . LEU A 1 95 ? -13.361 16.835 27.274 1.00 47.59 95 LEU A N 1
ATOM 750 C CA . LEU A 1 95 ? -13.129 17.703 28.416 1.00 47.59 95 LEU A CA 1
ATOM 751 C C . LEU A 1 95 ? -12.109 16.917 29.214 1.00 47.59 95 LEU A C 1
ATOM 753 O O . LEU A 1 95 ? -12.484 15.918 29.829 1.00 47.59 95 LEU A O 1
ATOM 757 N N . TYR A 1 96 ? -10.836 17.275 29.062 1.00 53.09 96 TYR A N 1
ATOM 758 C CA . TYR A 1 96 ? -9.720 16.591 29.685 1.00 53.09 96 TYR A CA 1
ATOM 759 C C . TYR A 1 96 ? -9.979 16.539 31.193 1.00 53.09 96 TYR A C 1
ATOM 761 O O . TYR A 1 96 ? -9.777 17.510 31.918 1.00 53.09 96 TYR A O 1
ATOM 769 N N . GLY A 1 97 ? -10.571 15.429 31.637 1.00 42.75 97 GLY A N 1
ATOM 770 C CA . GLY A 1 97 ? -11.143 15.291 32.977 1.00 42.75 97 GLY A CA 1
ATOM 771 C C . GLY A 1 97 ? -10.069 15.011 34.018 1.00 42.75 97 GLY A C 1
ATOM 772 O O . GLY A 1 97 ? -10.310 15.151 35.212 1.00 42.75 97 GLY A O 1
ATOM 773 N N . ASP A 1 98 ? -8.887 14.634 33.540 1.00 56.12 98 ASP A N 1
ATOM 774 C CA . ASP A 1 98 ? -7.667 14.456 34.301 1.00 56.12 98 ASP A CA 1
ATOM 775 C C . ASP A 1 98 ? -6.497 14.932 33.423 1.00 56.12 98 ASP A C 1
ATOM 777 O O . ASP A 1 98 ? -5.858 14.153 32.718 1.00 56.12 98 ASP A O 1
ATOM 781 N N . ASN A 1 99 ? -6.268 16.249 33.436 1.00 53.41 99 ASN A N 1
ATOM 782 C CA . ASN A 1 99 ? -5.067 16.893 32.888 1.00 53.41 99 ASN A CA 1
ATOM 783 C C . ASN A 1 99 ? -3.815 16.638 33.754 1.00 53.41 99 ASN A C 1
ATOM 785 O O . ASN A 1 99 ? -2.767 17.220 33.486 1.00 53.41 99 ASN A O 1
ATOM 789 N N . GLY A 1 100 ? -3.914 15.831 34.818 1.00 56.34 100 GLY A N 1
ATOM 790 C CA . GLY A 1 100 ? -2.766 15.489 35.646 1.00 56.34 100 GLY A CA 1
ATOM 791 C C . GLY A 1 100 ? -1.764 14.662 34.847 1.00 56.34 100 GLY A C 1
ATOM 792 O O . GLY A 1 100 ? -2.164 13.757 34.106 1.00 56.34 100 GLY A O 1
ATOM 793 N N . GLY A 1 101 ? -0.476 14.958 35.018 1.00 66.88 101 GLY A N 1
ATOM 794 C CA . GLY A 1 101 ? 0.624 14.237 34.383 1.00 66.88 101 GLY A CA 1
ATOM 795 C C . GLY A 1 101 ? 0.586 12.724 34.628 1.00 66.88 101 GLY A C 1
ATOM 796 O O . GLY A 1 101 ? -0.200 12.186 35.422 1.00 66.88 101 GLY A O 1
ATOM 797 N N . MET A 1 102 ? 1.429 12.000 33.893 1.00 80.38 102 MET A N 1
ATOM 798 C CA . MET A 1 102 ? 1.699 10.606 34.234 1.00 80.38 102 MET A CA 1
ATOM 799 C C . MET A 1 102 ? 2.475 10.544 35.546 1.00 80.38 102 MET A C 1
ATOM 801 O O . MET A 1 102 ? 3.211 11.463 35.884 1.00 80.38 102 MET A O 1
ATOM 805 N N . LYS A 1 103 ? 2.366 9.427 36.264 1.00 86.75 103 LYS A N 1
ATOM 806 C CA . LYS A 1 103 ? 3.225 9.159 37.416 1.00 86.75 103 LYS A CA 1
ATOM 807 C C . LYS A 1 103 ? 4.430 8.335 36.988 1.00 86.75 103 LYS A C 1
ATOM 809 O O . LYS A 1 103 ? 4.303 7.439 36.155 1.00 86.75 103 LYS A O 1
ATOM 814 N N . ARG A 1 104 ? 5.596 8.581 37.577 1.00 86.75 104 ARG A N 1
ATOM 815 C CA . ARG A 1 104 ? 6.811 7.806 37.304 1.00 86.75 104 ARG A CA 1
ATOM 816 C C . ARG A 1 104 ? 6.891 6.594 38.231 1.00 86.75 104 ARG A C 1
ATOM 818 O O . ARG A 1 104 ? 6.770 6.725 39.451 1.00 86.75 104 ARG A O 1
ATOM 825 N N . LEU A 1 105 ? 7.126 5.406 37.670 1.00 90.25 105 LEU A N 1
ATOM 826 C CA . LEU A 1 105 ? 7.474 4.238 38.482 1.00 90.25 105 LEU A CA 1
ATOM 827 C C . LEU A 1 105 ? 8.913 4.355 39.009 1.00 90.25 105 LEU A C 1
ATOM 829 O O . LEU A 1 105 ? 9.788 4.848 38.293 1.00 90.25 105 LEU A O 1
ATOM 833 N N . PRO A 1 106 ? 9.194 3.857 40.229 1.00 90.19 106 PRO A N 1
ATOM 834 C CA . PRO A 1 106 ? 10.557 3.708 40.718 1.00 90.19 106 PRO A CA 1
ATOM 835 C C . PRO A 1 106 ? 11.440 2.942 39.727 1.00 90.19 106 PRO A C 1
ATOM 837 O O . PRO A 1 106 ? 11.012 1.945 39.138 1.00 90.19 106 PRO A O 1
ATOM 840 N N . VAL A 1 107 ? 12.684 3.398 39.578 1.00 89.19 107 VAL A N 1
ATOM 841 C CA . VAL A 1 107 ? 13.669 2.805 38.663 1.00 89.19 107 VAL A CA 1
ATOM 842 C C . VAL A 1 107 ? 13.803 1.303 38.916 1.00 89.19 107 VAL A C 1
ATOM 844 O O . VAL A 1 107 ? 13.964 0.856 40.052 1.00 89.19 107 VAL A O 1
ATOM 847 N N . GLY A 1 108 ? 13.733 0.517 37.841 1.00 88.38 108 GLY A N 1
ATOM 848 C CA . GLY A 1 108 ? 13.884 -0.936 37.873 1.00 88.38 108 GLY A CA 1
ATOM 849 C C . GLY A 1 108 ? 12.665 -1.710 38.385 1.00 88.38 108 GLY A C 1
ATOM 850 O O . GLY A 1 108 ? 12.736 -2.937 38.433 1.00 88.38 108 GLY A O 1
ATOM 851 N N . MET A 1 109 ? 11.558 -1.039 38.736 1.00 90.12 109 MET A N 1
ATOM 852 C CA . MET A 1 109 ? 10.321 -1.697 39.189 1.00 90.12 109 MET A CA 1
ATOM 853 C C . MET A 1 109 ? 9.614 -2.476 38.071 1.00 90.12 109 MET A C 1
ATOM 855 O O . MET A 1 109 ? 8.903 -3.439 38.353 1.00 90.12 109 MET A O 1
ATOM 859 N N . LEU A 1 110 ? 9.802 -2.069 36.815 1.00 91.81 110 LEU A N 1
ATOM 860 C CA . LEU A 1 110 ? 9.288 -2.778 35.650 1.00 91.81 110 LEU A CA 1
ATOM 861 C C . LEU A 1 110 ? 10.369 -2.857 34.577 1.00 91.81 110 LEU A C 1
ATOM 863 O O . LEU A 1 110 ? 10.641 -1.867 33.903 1.00 91.81 110 LEU A O 1
ATOM 867 N N . ARG A 1 111 ? 10.951 -4.044 34.420 1.00 88.69 111 ARG A N 1
ATOM 868 C CA . ARG A 1 111 ? 11.932 -4.345 33.373 1.00 88.69 111 ARG A CA 1
ATOM 869 C C . ARG A 1 111 ? 11.273 -4.933 32.133 1.00 88.69 111 ARG A C 1
ATOM 871 O O . ARG A 1 111 ? 10.058 -5.169 32.097 1.00 88.69 111 ARG A O 1
ATOM 878 N N . ASP A 1 112 ? 12.048 -5.153 31.092 1.00 84.75 112 ASP A N 1
ATOM 879 C CA . ASP A 1 112 ? 11.575 -5.755 29.859 1.00 84.75 112 ASP A CA 1
ATOM 880 C C . ASP A 1 112 ? 11.184 -7.220 30.046 1.00 84.75 112 ASP A C 1
ATOM 882 O O . ASP A 1 112 ? 11.722 -7.957 30.872 1.00 84.75 112 ASP A O 1
ATOM 886 N N . GLY A 1 113 ? 10.144 -7.626 29.315 1.00 83.81 113 GLY A N 1
ATOM 887 C CA . GLY A 1 113 ? 9.525 -8.946 29.452 1.00 83.81 113 GLY A CA 1
ATOM 888 C C . GLY A 1 113 ? 8.732 -9.169 30.748 1.00 83.81 113 GLY A C 1
ATOM 889 O O . GLY A 1 113 ? 8.111 -10.221 30.885 1.00 83.81 113 GLY A O 1
ATOM 890 N N . GLN A 1 114 ? 8.712 -8.209 31.678 1.00 89.19 114 GLN A N 1
ATOM 891 C CA . GLN A 1 114 ? 7.909 -8.283 32.897 1.00 89.19 114 GLN A CA 1
ATOM 892 C C . GLN A 1 114 ? 6.543 -7.623 32.708 1.00 89.19 114 GLN A C 1
ATOM 894 O O . GLN A 1 114 ? 6.426 -6.578 32.066 1.00 89.19 114 GLN A O 1
ATOM 899 N N . ASP A 1 115 ? 5.522 -8.212 33.331 1.00 89.81 115 ASP A N 1
ATOM 900 C CA . ASP A 1 115 ? 4.215 -7.581 33.480 1.00 89.81 115 ASP A CA 1
ATOM 901 C C . ASP A 1 115 ? 4.129 -6.849 34.820 1.00 89.81 115 ASP A C 1
ATOM 903 O O . ASP A 1 115 ? 4.548 -7.355 35.866 1.00 89.81 115 ASP A O 1
ATOM 907 N N . LEU A 1 116 ? 3.552 -5.649 34.794 1.00 91.81 116 LEU A N 1
ATOM 908 C CA . LEU A 1 116 ? 3.311 -4.877 36.002 1.00 91.81 116 LEU A CA 1
ATOM 909 C C . LEU A 1 116 ? 2.163 -5.518 36.787 1.00 91.81 116 LEU A C 1
ATOM 911 O O . LEU A 1 116 ? 1.088 -5.777 36.242 1.00 91.81 116 LEU A O 1
ATOM 915 N N . LYS A 1 117 ? 2.356 -5.725 38.092 1.00 90.25 117 LYS A N 1
ATOM 916 C CA . LYS A 1 117 ? 1.258 -6.127 38.975 1.00 90.25 117 LYS A CA 1
ATOM 917 C C . LYS A 1 117 ? 0.265 -4.970 39.103 1.00 90.25 117 LYS A C 1
ATOM 919 O O . LYS A 1 117 ? 0.586 -3.934 39.679 1.00 90.25 117 LYS A O 1
ATOM 924 N N . THR A 1 118 ? -0.939 -5.173 38.583 1.00 90.94 118 THR A N 1
ATOM 925 C CA . THR A 1 118 ? -2.007 -4.169 38.513 1.00 90.94 118 THR A CA 1
ATOM 926 C C . THR A 1 118 ? -3.299 -4.699 39.150 1.00 90.94 118 THR A C 1
ATOM 928 O O . THR A 1 118 ? -3.538 -5.913 39.107 1.00 90.94 118 THR A O 1
ATOM 931 N N . PRO A 1 119 ? -4.148 -3.845 39.760 1.00 91.19 119 PRO A N 1
ATOM 932 C CA . PRO A 1 119 ? -3.987 -2.399 40.011 1.00 91.19 119 PRO A CA 1
ATOM 933 C C . PRO A 1 119 ? -2.761 -2.052 40.878 1.00 91.19 119 PRO A C 1
ATOM 935 O O . PRO A 1 119 ? -2.325 -2.871 41.688 1.00 91.19 119 PRO A O 1
ATOM 938 N N . ILE A 1 120 ? -2.189 -0.855 40.710 1.00 91.56 120 ILE A N 1
ATOM 939 C CA . ILE A 1 120 ? -0.975 -0.443 41.439 1.00 91.56 120 ILE A CA 1
ATOM 940 C C . ILE A 1 120 ? -1.341 -0.081 42.885 1.00 91.56 120 ILE A C 1
ATOM 942 O O . ILE A 1 120 ? -2.121 0.844 43.132 1.00 91.56 120 ILE A O 1
ATOM 946 N N . ALA A 1 121 ? -0.746 -0.785 43.851 1.00 89.00 121 ALA A N 1
ATOM 947 C CA . ALA A 1 121 ? -0.890 -0.461 45.269 1.00 89.00 121 ALA A CA 1
ATOM 948 C C . ALA A 1 121 ? -0.280 0.917 45.574 1.00 89.00 121 ALA A C 1
ATOM 950 O O . ALA A 1 121 ? 0.822 1.218 45.125 1.00 89.00 121 ALA A O 1
ATOM 951 N N . ASN A 1 122 ? -0.990 1.743 46.349 1.00 87.75 122 ASN A N 1
ATOM 952 C CA . ASN A 1 122 ? -0.572 3.104 46.705 1.00 87.75 122 ASN A CA 1
ATOM 953 C C . ASN A 1 122 ? -0.249 4.002 45.493 1.00 87.75 122 ASN A C 1
ATOM 955 O O . ASN A 1 122 ? 0.588 4.888 45.593 1.00 87.75 122 ASN A O 1
ATOM 959 N N . TYR A 1 123 ? -0.931 3.824 44.355 1.00 90.19 123 TYR A N 1
ATOM 960 C CA . TYR A 1 123 ? -0.727 4.643 43.148 1.00 90.19 123 TYR A CA 1
ATOM 961 C C . TYR A 1 123 ? -0.653 6.160 43.420 1.00 90.19 123 TYR A C 1
ATOM 963 O O . TYR A 1 123 ? 0.172 6.856 42.835 1.00 90.19 123 TYR A O 1
ATOM 971 N N . GLY A 1 124 ? -1.477 6.673 44.343 1.00 86.88 124 GLY A N 1
ATOM 972 C CA . GLY A 1 124 ? -1.491 8.092 44.710 1.00 86.88 124 GLY A CA 1
ATOM 973 C C . GLY A 1 124 ? -0.170 8.623 45.281 1.00 86.88 124 GLY A C 1
ATOM 974 O O . GLY A 1 124 ? 0.080 9.817 45.161 1.00 86.88 124 GLY A O 1
ATOM 975 N N . SER A 1 125 ? 0.686 7.762 45.847 1.00 89.50 125 SER A N 1
ATOM 976 C CA . SER A 1 125 ? 1.989 8.148 46.404 1.00 89.50 125 SER A CA 1
ATOM 977 C C . SER A 1 125 ? 3.137 8.094 45.396 1.00 89.50 125 SER A C 1
ATOM 979 O O . SER A 1 125 ? 4.265 8.414 45.763 1.00 89.50 125 SER A O 1
ATOM 981 N N . LEU A 1 126 ? 2.901 7.643 44.158 1.00 89.81 126 LEU A N 1
ATOM 982 C CA . LEU A 1 126 ? 3.921 7.713 43.113 1.00 89.81 126 LEU A CA 1
ATOM 983 C C . LEU A 1 126 ? 4.153 9.180 42.721 1.00 89.81 126 LEU A C 1
ATOM 985 O O . LEU A 1 126 ? 3.201 9.969 42.664 1.00 89.81 126 LEU A O 1
ATOM 989 N N . GLY A 1 127 ? 5.415 9.523 42.458 1.00 83.44 127 GLY A N 1
ATOM 990 C CA . GLY A 1 127 ? 5.807 10.862 42.019 1.00 83.44 127 GLY A CA 1
ATOM 991 C C . GLY A 1 127 ? 5.241 11.188 40.639 1.00 83.44 127 GLY A C 1
ATOM 992 O O . GLY A 1 127 ? 5.107 10.296 39.800 1.00 83.44 127 GLY A O 1
ATOM 993 N N . GLU A 1 128 ? 4.902 12.454 40.419 1.00 78.19 128 GLU A N 1
ATOM 994 C CA . GLU A 1 128 ? 4.515 12.953 39.096 1.00 78.19 128 GLU A CA 1
ATOM 995 C C . GLU A 1 128 ? 5.720 12.952 38.140 1.00 78.19 128 GLU A C 1
ATOM 997 O O . GLU A 1 128 ? 6.876 13.015 38.573 1.00 78.19 128 GLU A O 1
ATOM 1002 N N . ASP A 1 129 ? 5.446 12.863 36.841 1.00 71.31 129 ASP A N 1
ATOM 1003 C CA . ASP A 1 129 ? 6.401 13.174 35.781 1.00 71.31 129 ASP A CA 1
ATOM 1004 C C . ASP A 1 129 ? 6.829 14.650 35.923 1.00 71.31 129 ASP A C 1
ATOM 1006 O O . ASP A 1 129 ? 5.961 15.524 35.953 1.00 71.31 129 ASP A O 1
ATOM 1010 N N . PRO A 1 130 ? 8.122 14.962 36.115 1.00 59.00 130 PRO A N 1
ATOM 1011 C CA . PRO A 1 130 ? 8.565 16.339 36.284 1.00 59.00 130 PRO A CA 1
ATOM 1012 C C . PRO A 1 130 ? 8.245 17.190 35.046 1.00 59.00 130 PRO A C 1
ATOM 1014 O O . PRO A 1 130 ? 8.695 16.887 33.946 1.00 59.00 130 PRO A O 1
ATOM 1017 N N . ASP A 1 131 ? 7.573 18.329 35.254 1.00 53.50 131 ASP A N 1
ATOM 1018 C CA . ASP A 1 131 ? 7.294 19.349 34.222 1.00 53.50 131 ASP A CA 1
ATOM 1019 C C . ASP A 1 131 ? 8.570 19.958 33.589 1.00 53.50 131 ASP A C 1
ATOM 1021 O O . ASP A 1 131 ? 8.504 20.739 32.637 1.00 53.50 131 ASP A O 1
ATOM 1025 N N . SER A 1 132 ? 9.753 19.649 34.134 1.00 53.12 132 SER A N 1
ATOM 1026 C CA . SER A 1 132 ? 11.043 20.143 33.662 1.00 53.12 132 SER A CA 1
ATOM 1027 C C . SER A 1 132 ? 11.681 19.216 32.634 1.00 53.12 132 SER A C 1
ATOM 1029 O O . SER A 1 132 ? 11.735 18.004 32.816 1.00 53.12 132 SER A O 1
ATOM 1031 N N . ASN A 1 133 ? 12.290 19.821 31.620 1.00 55.97 133 ASN A N 1
ATOM 1032 C CA . ASN A 1 133 ? 13.155 19.173 30.642 1.00 55.97 133 ASN A CA 1
ATOM 1033 C C . ASN A 1 133 ? 14.125 18.179 31.287 1.00 55.97 133 ASN A C 1
ATOM 1035 O O . ASN A 1 133 ? 14.925 18.559 32.143 1.00 55.97 133 ASN A O 1
ATOM 1039 N N . TYR A 1 134 ? 14.108 16.935 30.815 1.00 57.47 134 TYR A N 1
ATOM 1040 C CA . TYR A 1 134 ? 15.190 15.998 31.072 1.00 57.47 134 TYR A CA 1
ATOM 1041 C C . TYR A 1 134 ? 16.466 16.533 30.403 1.00 57.47 134 TYR A C 1
ATOM 1043 O O . TYR A 1 134 ? 16.505 16.676 29.181 1.00 57.47 134 TYR A O 1
ATOM 1051 N N . ASP A 1 135 ? 17.497 16.865 31.190 1.00 55.41 135 ASP A N 1
ATOM 1052 C CA . ASP A 1 135 ? 18.850 17.167 30.689 1.00 55.41 135 ASP A CA 1
ATOM 1053 C C . ASP A 1 135 ? 19.553 15.850 30.323 1.00 55.41 135 ASP A C 1
ATOM 1055 O O . ASP A 1 135 ? 20.499 15.404 30.972 1.00 55.41 135 ASP A O 1
ATOM 1059 N N . THR A 1 136 ? 18.975 15.140 29.354 1.00 65.69 136 THR A N 1
ATOM 1060 C CA . THR A 1 136 ? 19.432 13.831 28.894 1.00 65.69 136 THR A CA 1
ATOM 1061 C C . THR A 1 136 ? 19.822 13.894 27.427 1.00 65.69 136 THR A C 1
ATOM 1063 O O . THR A 1 136 ? 19.234 14.613 26.615 1.00 65.69 136 THR A O 1
ATOM 1066 N N . ASP A 1 137 ? 20.845 13.119 27.072 1.00 69.50 137 ASP A N 1
ATOM 1067 C CA . ASP A 1 137 ? 21.243 12.970 25.682 1.00 69.50 137 ASP A CA 1
ATOM 1068 C C . ASP A 1 137 ? 20.180 12.161 24.922 1.00 69.50 137 ASP A C 1
ATOM 1070 O O . ASP A 1 137 ? 20.054 10.949 25.094 1.00 69.50 137 ASP A O 1
ATOM 1074 N N . LEU A 1 138 ? 19.436 12.827 24.035 1.00 69.19 138 LEU A N 1
ATOM 1075 C CA . LEU A 1 138 ? 18.420 12.203 23.177 1.00 69.19 138 LEU A CA 1
ATOM 1076 C C . LEU A 1 138 ? 19.011 11.192 22.167 1.00 69.19 138 LEU A C 1
ATOM 1078 O O . LEU A 1 138 ? 18.265 10.544 21.430 1.00 69.19 138 LEU A O 1
ATOM 1082 N N . ASN A 1 139 ? 20.342 11.068 22.083 1.00 72.94 139 ASN A N 1
ATOM 1083 C CA . ASN A 1 139 ? 21.033 10.042 21.300 1.00 72.94 139 ASN A CA 1
ATOM 1084 C C . ASN A 1 139 ? 21.243 8.723 22.056 1.00 72.94 139 ASN A C 1
ATOM 1086 O O . ASN A 1 139 ? 21.643 7.745 21.425 1.00 72.94 139 ASN A O 1
ATOM 1090 N N . VAL A 1 140 ? 20.987 8.672 23.365 1.00 80.81 140 VAL A N 1
ATOM 1091 C CA . VAL A 1 140 ? 21.170 7.469 24.186 1.00 80.81 140 VAL A CA 1
ATOM 1092 C C . VAL A 1 140 ? 19.801 7.006 24.682 1.00 80.81 140 VAL A C 1
ATOM 1094 O O . VAL A 1 140 ? 19.124 7.780 25.351 1.00 80.81 140 VAL A O 1
ATOM 1097 N N . PRO A 1 141 ? 19.344 5.782 24.370 1.00 84.62 141 PRO A N 1
ATOM 1098 C CA . PRO A 1 141 ? 18.071 5.297 24.894 1.00 84.62 141 PRO A CA 1
ATOM 1099 C C . PRO A 1 141 ? 18.134 5.136 26.427 1.00 84.62 141 PRO A C 1
ATOM 1101 O O . PRO A 1 141 ? 19.218 4.880 26.964 1.00 84.62 141 PRO A O 1
ATOM 1104 N N . PRO A 1 142 ? 17.002 5.269 27.146 1.00 85.44 142 PRO A N 1
ATOM 1105 C CA . PRO A 1 142 ? 16.953 4.960 28.571 1.00 85.44 142 PRO A CA 1
ATOM 1106 C C . PRO A 1 142 ? 17.332 3.494 28.811 1.00 85.44 142 PRO A C 1
ATOM 1108 O O . PRO A 1 142 ? 17.020 2.613 28.004 1.00 85.44 142 PRO A O 1
ATOM 1111 N N . GLN A 1 143 ? 17.993 3.215 29.932 1.00 89.19 143 GLN A N 1
ATOM 1112 C CA . GLN A 1 143 ? 18.234 1.842 30.365 1.00 89.19 143 GLN A CA 1
ATOM 1113 C C . GLN A 1 143 ? 16.903 1.151 30.684 1.00 89.19 143 GLN A C 1
ATOM 1115 O O . GLN A 1 143 ? 15.913 1.788 31.053 1.00 89.19 143 GLN A O 1
ATOM 1120 N N . ASP A 1 144 ? 16.881 -0.176 30.575 1.00 89.31 144 ASP A N 1
ATOM 1121 C CA . ASP A 1 144 ? 15.680 -0.957 30.864 1.00 89.31 144 ASP A CA 1
ATOM 1122 C C . ASP A 1 144 ? 15.130 -0.661 32.276 1.00 89.31 144 ASP A C 1
ATOM 1124 O O . ASP A 1 144 ? 15.825 -0.779 33.290 1.00 89.31 144 ASP A O 1
ATOM 1128 N N . GLY A 1 145 ? 13.860 -0.251 32.332 1.00 86.44 145 GLY A N 1
ATOM 1129 C CA . GLY A 1 145 ? 13.158 0.124 33.558 1.00 86.44 145 GLY A CA 1
ATOM 1130 C C . GLY A 1 145 ? 13.596 1.452 34.189 1.00 86.44 145 GLY A C 1
ATOM 1131 O O . GLY A 1 145 ? 13.142 1.767 35.291 1.00 86.44 145 GLY A O 1
ATOM 1132 N N . GLU A 1 146 ? 14.459 2.237 33.538 1.00 88.06 146 GLU A N 1
ATOM 1133 C CA . GLU A 1 146 ? 14.909 3.551 34.023 1.00 88.06 146 GLU A CA 1
ATOM 1134 C C . GLU A 1 146 ? 13.806 4.609 33.931 1.00 88.06 146 GLU A C 1
ATOM 1136 O O . GLU A 1 146 ? 13.640 5.448 34.830 1.00 88.06 146 GLU A O 1
ATOM 1141 N N . PHE A 1 147 ? 13.031 4.548 32.848 1.00 86.12 147 PHE A N 1
ATOM 1142 C CA . PHE A 1 147 ? 11.993 5.517 32.547 1.00 86.12 147 PHE A CA 1
ATOM 1143 C C . PHE A 1 147 ? 10.688 4.825 32.153 1.00 86.12 147 PHE A C 1
ATOM 1145 O O . PHE A 1 147 ? 10.488 4.412 31.013 1.00 86.12 147 PHE A O 1
ATOM 1152 N N . VAL A 1 148 ? 9.801 4.672 33.140 1.00 89.50 148 VAL A N 1
ATOM 1153 C CA . VAL A 1 148 ? 8.481 4.063 32.962 1.00 89.50 148 VAL A CA 1
ATOM 1154 C C . VAL A 1 148 ? 7.426 4.972 33.570 1.00 89.50 148 VAL A C 1
ATOM 1156 O O . VAL A 1 148 ? 7.465 5.284 34.764 1.00 89.50 148 VAL A O 1
ATOM 1159 N N . LEU A 1 149 ? 6.471 5.367 32.738 1.00 88.25 149 LEU A N 1
ATOM 1160 C CA . LEU A 1 149 ? 5.361 6.221 33.120 1.00 88.25 149 LEU A CA 1
ATOM 1161 C C . LEU A 1 149 ? 4.098 5.378 33.279 1.00 88.25 149 LEU A C 1
ATOM 1163 O O . LEU A 1 149 ? 3.853 4.449 32.508 1.00 88.25 149 LEU A O 1
ATOM 1167 N N . VAL A 1 150 ? 3.277 5.700 34.273 1.00 90.50 150 VAL A N 1
ATOM 1168 C CA . VAL A 1 150 ? 2.012 5.017 34.538 1.00 90.50 150 VAL A CA 1
ATOM 1169 C C . VAL A 1 150 ? 0.865 5.982 34.781 1.00 90.50 150 VAL A C 1
ATOM 1171 O O . VAL A 1 150 ? 1.027 7.039 35.388 1.00 90.50 150 VAL A O 1
ATOM 1174 N N . LYS A 1 151 ? -0.328 5.580 34.349 1.00 88.19 151 LYS A N 1
ATOM 1175 C CA . LYS A 1 151 ? -1.588 6.245 34.678 1.00 88.19 151 LYS A CA 1
ATOM 1176 C C . LYS A 1 151 ? -2.610 5.195 35.090 1.00 88.19 151 LYS A C 1
ATOM 1178 O O . LYS A 1 151 ? -2.793 4.207 34.384 1.00 88.19 151 LYS A O 1
ATOM 1183 N N . GLN A 1 152 ? -3.276 5.394 36.225 1.00 88.56 152 GLN A N 1
ATOM 1184 C CA . GLN A 1 152 ? -4.350 4.514 36.681 1.00 88.56 152 GLN A CA 1
ATOM 1185 C C . GLN A 1 152 ? -5.689 5.243 36.637 1.00 88.56 152 GLN A C 1
ATOM 1187 O O . GLN A 1 152 ? -5.851 6.297 37.245 1.00 88.56 152 GLN A O 1
ATOM 1192 N N . ILE A 1 153 ? -6.649 4.646 35.940 1.00 84.94 153 ILE A N 1
ATOM 1193 C CA . ILE A 1 153 ? -7.972 5.205 35.690 1.00 84.94 153 ILE A CA 1
ATOM 1194 C C . ILE A 1 153 ? -8.993 4.257 36.304 1.00 84.94 153 ILE A C 1
ATOM 1196 O O . ILE A 1 153 ? -9.020 3.065 35.995 1.00 84.94 153 ILE A O 1
ATOM 1200 N N . THR A 1 154 ? -9.817 4.785 37.202 1.00 84.62 154 THR A N 1
ATOM 1201 C CA . THR A 1 154 ? -10.780 4.005 37.998 1.00 84.62 154 THR A CA 1
ATOM 1202 C C . THR A 1 154 ? -12.216 4.489 37.830 1.00 84.62 154 THR A C 1
ATOM 1204 O O . THR A 1 154 ? -13.163 3.750 38.093 1.00 84.62 154 THR A O 1
ATOM 1207 N N . THR A 1 155 ? -12.399 5.732 37.390 1.00 77.94 155 THR A N 1
ATOM 1208 C CA . THR A 1 155 ? -13.703 6.386 37.303 1.00 77.94 155 THR A CA 1
ATOM 1209 C C . THR A 1 155 ? -13.855 7.128 35.989 1.00 77.94 155 THR A C 1
ATOM 1211 O O . THR A 1 155 ? -12.894 7.360 35.257 1.00 77.94 155 THR A O 1
ATOM 1214 N N . LEU A 1 156 ? -15.099 7.489 35.709 1.00 72.06 156 LEU A N 1
ATOM 1215 C CA . LEU A 1 156 ? -15.521 8.337 34.615 1.00 72.06 156 LEU A CA 1
ATOM 1216 C C . LEU A 1 156 ? -15.964 9.672 35.203 1.00 72.06 156 LEU A C 1
ATOM 1218 O O . LEU A 1 156 ? -17.126 9.780 35.610 1.00 72.06 156 LEU A O 1
ATOM 1222 N N . PRO A 1 157 ? -15.072 10.682 35.264 1.00 61.47 157 PRO A N 1
ATOM 1223 C CA . PRO A 1 157 ? -15.313 11.906 36.026 1.00 61.47 157 PRO A CA 1
ATOM 1224 C C . PRO A 1 157 ? -16.638 12.584 35.665 1.00 61.47 157 PRO A C 1
ATOM 1226 O O . PRO A 1 157 ? -17.386 12.997 36.545 1.00 61.47 157 PRO A O 1
ATOM 1229 N N . ARG A 1 158 ? -16.990 12.611 34.371 1.00 64.25 158 ARG A N 1
ATOM 1230 C CA . ARG A 1 158 ? -18.216 13.265 33.889 1.00 64.25 158 ARG A CA 1
ATOM 1231 C C . ARG A 1 158 ? -19.508 12.499 34.188 1.00 64.25 158 ARG A C 1
ATOM 1233 O O . ARG A 1 158 ? -20.549 13.124 34.340 1.00 64.25 158 ARG A O 1
ATOM 1240 N N . LEU A 1 159 ? -19.458 11.167 34.269 1.00 68.00 159 LEU A N 1
ATOM 1241 C CA . LEU A 1 159 ? -20.620 10.357 34.667 1.00 68.00 159 LEU A CA 1
ATOM 1242 C C . LEU A 1 159 ? -20.684 10.108 36.174 1.00 68.00 159 LEU A C 1
ATOM 1244 O O . LEU A 1 159 ? -21.630 9.476 36.639 1.00 68.00 159 LEU A O 1
ATOM 1248 N N . ASN A 1 160 ? -19.664 10.541 36.918 1.00 74.75 160 ASN A N 1
ATOM 1249 C CA . ASN A 1 160 ? -19.529 10.317 38.351 1.00 74.75 160 ASN A CA 1
ATOM 1250 C C . ASN A 1 160 ? -19.749 8.840 38.759 1.00 74.75 160 ASN A C 1
ATOM 1252 O O . ASN A 1 160 ? -20.453 8.540 39.723 1.00 74.75 160 ASN A O 1
ATOM 1256 N N . ARG A 1 161 ? -19.185 7.897 37.987 1.00 83.44 161 ARG A N 1
ATOM 1257 C CA . ARG A 1 161 ? -19.252 6.446 38.256 1.00 83.44 161 ARG A CA 1
ATOM 1258 C C . ARG A 1 161 ? -17.948 5.728 37.912 1.00 83.44 161 ARG A C 1
ATOM 1260 O O . ARG A 1 161 ? -17.126 6.265 37.176 1.00 83.44 161 ARG A O 1
ATOM 1267 N N . GLY A 1 162 ? -17.790 4.492 38.387 1.00 84.25 162 GLY A N 1
ATOM 1268 C CA . GLY A 1 162 ? -16.704 3.597 37.972 1.00 84.25 162 GLY A CA 1
ATOM 1269 C C . GLY A 1 162 ? -16.736 3.253 36.475 1.00 84.25 162 GLY A C 1
ATOM 1270 O O . GLY A 1 162 ? -17.804 3.272 35.844 1.00 84.25 162 GLY A O 1
ATOM 1271 N N . LEU A 1 163 ? -15.562 2.940 35.916 1.00 87.44 163 LEU A N 1
ATOM 1272 C CA . LEU A 1 163 ? -15.419 2.375 34.567 1.00 87.44 163 LEU A CA 1
ATOM 1273 C C . LEU A 1 163 ? -16.095 1.008 34.488 1.00 87.44 163 LEU A C 1
ATOM 1275 O O . LEU A 1 163 ? -16.026 0.231 35.432 1.00 87.44 163 LEU A O 1
ATOM 1279 N N . ARG A 1 164 ? -16.704 0.674 33.356 1.00 87.56 164 ARG A N 1
ATOM 1280 C CA . ARG A 1 164 ? -17.401 -0.596 33.125 1.00 87.56 164 ARG A CA 1
ATOM 1281 C C . ARG A 1 164 ? -17.077 -1.126 31.737 1.00 87.56 164 ARG A C 1
ATOM 1283 O O . ARG A 1 164 ? -16.696 -0.377 30.843 1.00 87.56 164 ARG A O 1
ATOM 1290 N N . ALA A 1 165 ? -17.255 -2.430 31.547 1.00 88.56 165 ALA A N 1
ATOM 1291 C CA . ALA A 1 165 ? -17.147 -3.025 30.219 1.00 88.56 165 ALA A CA 1
ATOM 1292 C C . ALA A 1 165 ? -18.118 -2.344 29.234 1.00 88.56 165 ALA A C 1
ATOM 1294 O O . ALA A 1 165 ? -19.274 -2.081 29.571 1.00 88.56 165 ALA A O 1
ATOM 1295 N N . GLY A 1 166 ? -17.636 -2.068 28.025 1.00 85.94 166 GLY A N 1
ATOM 1296 C CA . GLY A 1 166 ? -18.353 -1.358 26.969 1.00 85.94 166 GLY A CA 1
ATOM 1297 C C . GLY A 1 166 ? -18.132 0.155 26.941 1.00 85.94 166 GLY A C 1
ATOM 1298 O O . GLY A 1 166 ? -18.491 0.767 25.937 1.00 85.94 166 GLY A O 1
ATOM 1299 N N . ASP A 1 167 ? -17.539 0.748 27.982 1.00 84.62 167 ASP A N 1
ATOM 1300 C CA . ASP A 1 167 ? -17.199 2.174 27.980 1.00 84.62 167 ASP A CA 1
ATOM 1301 C C . ASP A 1 167 ? -16.115 2.471 26.933 1.00 84.62 167 ASP A C 1
ATOM 1303 O O . ASP A 1 167 ? -15.143 1.718 26.803 1.00 84.62 167 ASP A O 1
ATOM 1307 N N . LEU A 1 168 ? -16.289 3.569 26.191 1.00 82.81 168 LEU A N 1
ATOM 1308 C CA . LEU A 1 168 ? -15.285 4.092 25.268 1.00 82.81 168 LEU A CA 1
ATOM 1309 C C . LEU A 1 168 ? -14.400 5.112 25.973 1.00 82.81 168 LEU A C 1
ATOM 1311 O O . LEU A 1 168 ? -14.873 6.016 26.663 1.00 82.81 168 LEU A O 1
ATOM 1315 N N . VAL A 1 169 ? -13.099 4.944 25.796 1.00 81.69 169 VAL A N 1
ATOM 1316 C CA . VAL A 1 169 ? -12.076 5.690 26.509 1.00 81.69 169 VAL A CA 1
ATOM 1317 C C . VAL A 1 169 ? -11.079 6.243 25.504 1.00 81.69 169 VAL A C 1
ATOM 1319 O O . VAL A 1 169 ? -10.605 5.498 24.649 1.00 81.69 169 VAL A O 1
ATOM 1322 N N . GLU A 1 170 ? -10.761 7.531 25.616 1.00 81.38 170 GLU A N 1
ATOM 1323 C CA . GLU A 1 170 ? -9.782 8.184 24.756 1.00 81.38 170 GLU A CA 1
ATOM 1324 C C . GLU A 1 170 ? -8.529 8.566 25.528 1.00 81.38 170 GLU A C 1
ATOM 1326 O O . GLU A 1 170 ? -8.555 9.102 26.638 1.00 81.38 170 GLU A O 1
ATOM 1331 N N . PHE A 1 171 ? -7.397 8.321 24.900 1.00 79.38 171 PHE A N 1
ATOM 1332 C CA . PHE A 1 171 ? -6.099 8.671 25.426 1.00 79.38 171 PHE A CA 1
ATOM 1333 C C . PHE A 1 171 ? -5.388 9.546 24.421 1.00 79.38 171 PHE A C 1
ATOM 1335 O O . PHE A 1 171 ? -5.418 9.263 23.227 1.00 79.38 171 PHE A O 1
ATOM 1342 N N . GLU A 1 172 ? -4.706 10.564 24.910 1.00 77.44 172 GLU A N 1
ATOM 1343 C CA . GLU A 1 172 ? -3.852 11.400 24.094 1.00 77.44 172 GLU A CA 1
ATOM 1344 C C . GLU A 1 172 ? -2.484 11.479 24.768 1.00 77.44 172 GLU A C 1
ATOM 1346 O O . GLU A 1 172 ? -2.334 12.065 25.838 1.00 77.44 172 GLU A O 1
ATOM 1351 N N . LEU A 1 173 ? -1.468 10.871 24.158 1.00 77.38 173 LEU A N 1
ATOM 1352 C CA . LEU A 1 173 ? -0.090 11.064 24.603 1.00 77.38 173 LEU A CA 1
ATOM 1353 C C . LEU A 1 173 ? 0.506 12.239 23.830 1.00 77.38 173 LEU A C 1
ATOM 1355 O O . LEU A 1 173 ? 0.824 12.110 22.651 1.00 77.38 173 LEU A O 1
ATOM 1359 N N . GLY A 1 174 ? 0.659 13.370 24.510 1.00 73.12 174 GLY A N 1
ATOM 1360 C CA . GLY A 1 174 ? 1.304 14.560 23.985 1.00 73.12 174 GLY A CA 1
ATOM 1361 C C . GLY A 1 174 ? 2.798 14.589 24.298 1.00 73.12 174 GLY A C 1
ATOM 1362 O O . GLY A 1 174 ? 3.203 14.376 25.440 1.00 73.12 174 GLY A O 1
ATOM 1363 N N . ILE A 1 175 ? 3.611 14.898 23.294 1.00 71.06 175 ILE A N 1
ATOM 1364 C CA . ILE A 1 175 ? 5.054 15.111 23.409 1.00 71.06 175 ILE A CA 1
ATOM 1365 C C . ILE A 1 175 ? 5.347 16.541 22.950 1.00 71.06 175 ILE A C 1
ATOM 1367 O O . ILE A 1 175 ? 5.083 16.902 21.798 1.00 71.06 175 ILE A O 1
ATOM 1371 N N . PHE A 1 176 ? 5.900 17.360 23.845 1.00 66.69 176 PHE A N 1
ATOM 1372 C CA . PHE A 1 176 ? 6.505 18.638 23.466 1.00 66.69 176 PHE A CA 1
ATOM 1373 C C . PHE A 1 176 ? 7.915 18.395 22.955 1.00 66.69 176 PHE A C 1
ATOM 1375 O O . PHE A 1 176 ? 8.563 17.425 23.334 1.00 66.69 176 PHE A O 1
ATOM 1382 N N . LEU A 1 177 ? 8.454 19.272 22.112 1.00 61.19 177 LEU A N 1
ATOM 1383 C CA . LEU A 1 177 ? 9.859 19.121 21.727 1.00 61.19 177 LEU A CA 1
ATOM 1384 C C . LEU A 1 177 ? 10.658 20.355 22.101 1.00 61.19 177 LEU A C 1
ATOM 1386 O O . LEU A 1 177 ? 10.358 21.468 21.684 1.00 61.19 177 LEU A O 1
ATOM 1390 N N . ALA A 1 178 ? 11.706 20.160 22.899 1.00 50.72 178 ALA A N 1
ATOM 1391 C CA . ALA A 1 178 ? 12.690 21.203 23.134 1.00 50.72 178 ALA A CA 1
ATOM 1392 C C . ALA A 1 178 ? 13.399 21.503 21.835 1.00 50.72 178 ALA A C 1
ATOM 1394 O O . ALA A 1 178 ? 14.003 20.618 21.236 1.00 50.72 178 ALA A O 1
ATOM 1395 N N . GLY A 1 179 ? 13.470 22.771 21.480 1.00 53.00 179 GLY A N 1
ATOM 1396 C CA . GLY A 1 179 ? 14.529 23.247 20.617 1.00 53.00 179 GLY A CA 1
ATOM 1397 C C . GLY A 1 179 ? 14.276 24.661 20.156 1.00 53.00 179 GLY A C 1
ATOM 1398 O O . GLY A 1 179 ? 13.144 25.143 20.133 1.00 53.00 179 GLY A O 1
ATOM 1399 N N . LYS A 1 180 ? 15.366 25.334 19.805 1.00 48.41 180 LYS A N 1
ATOM 1400 C CA . LYS A 1 180 ? 15.318 26.614 19.105 1.00 48.41 180 LYS A CA 1
ATOM 1401 C C . LYS A 1 180 ? 15.130 26.334 17.615 1.00 48.41 180 LYS A C 1
ATOM 1403 O O . LYS A 1 180 ? 15.555 25.285 17.130 1.00 48.41 180 LYS A O 1
ATOM 1408 N N . GLN A 1 181 ? 14.533 27.276 16.892 1.00 44.16 181 GLN A N 1
ATOM 1409 C CA . GLN A 1 181 ? 14.476 27.240 15.430 1.00 44.16 181 GLN A CA 1
ATOM 1410 C C . GLN A 1 181 ? 15.882 26.943 14.865 1.00 44.16 181 GLN A C 1
ATOM 1412 O O . GLN A 1 181 ? 16.832 27.656 15.184 1.00 44.16 181 GLN A O 1
ATOM 1417 N N . GLY A 1 182 ? 16.024 25.852 14.102 1.00 47.59 182 GLY A N 1
ATOM 1418 C CA . GLY A 1 182 ? 17.308 25.381 13.559 1.00 47.59 182 GLY A CA 1
ATOM 1419 C C . GLY A 1 182 ? 17.947 24.172 14.262 1.00 47.59 182 GLY A C 1
ATOM 1420 O O . GLY A 1 182 ? 18.938 23.651 13.756 1.00 47.59 182 GLY A O 1
ATOM 1421 N N . ASN A 1 183 ? 17.403 23.671 15.380 1.00 55.50 183 ASN A N 1
ATOM 1422 C CA . ASN A 1 183 ? 17.828 22.377 15.927 1.00 55.50 183 ASN A CA 1
ATOM 1423 C C . ASN A 1 183 ? 17.198 21.228 15.110 1.00 55.50 183 ASN A C 1
ATOM 1425 O O . ASN A 1 183 ? 15.982 21.055 15.105 1.00 55.50 183 ASN A O 1
ATOM 1429 N N . ALA A 1 184 ? 18.033 20.417 14.447 1.00 50.66 184 ALA A N 1
ATOM 1430 C CA . ALA A 1 184 ? 17.607 19.300 13.591 1.00 50.66 184 ALA A CA 1
ATOM 1431 C C . ALA A 1 184 ? 16.770 18.224 14.317 1.00 50.66 184 ALA A C 1
ATOM 1433 O O . ALA A 1 184 ? 16.069 17.444 13.676 1.00 50.66 184 ALA A O 1
ATOM 1434 N N . LEU A 1 185 ? 16.843 18.182 15.651 1.00 48.81 185 LEU A N 1
ATOM 1435 C CA . LEU A 1 185 ? 16.092 17.276 16.519 1.00 48.81 185 LEU A CA 1
ATOM 1436 C C . LEU A 1 185 ? 15.103 18.005 17.437 1.00 48.81 185 LEU A C 1
ATOM 1438 O O . LEU A 1 185 ? 14.449 17.343 18.240 1.00 48.81 185 LEU A O 1
ATOM 1442 N N . GLY A 1 186 ? 14.991 19.334 17.364 1.00 48.06 186 GLY A N 1
ATOM 1443 C CA . GLY A 1 186 ? 14.307 20.120 18.383 1.00 48.06 186 GLY A CA 1
ATOM 1444 C C . GLY A 1 186 ? 13.564 21.332 17.841 1.00 48.06 186 GLY A C 1
ATOM 1445 O O . GLY A 1 186 ? 14.162 22.233 17.262 1.00 48.06 186 GLY A O 1
ATOM 1446 N N . ARG A 1 187 ? 12.258 21.402 18.095 1.00 53.00 187 ARG A N 1
ATOM 1447 C CA . ARG A 1 187 ? 11.430 22.576 17.796 1.00 53.00 187 ARG A CA 1
ATOM 1448 C C . ARG A 1 187 ? 10.226 22.592 18.722 1.00 53.00 187 ARG A C 1
ATOM 1450 O O . ARG A 1 187 ? 9.585 21.557 18.829 1.00 53.00 187 ARG A O 1
ATOM 1457 N N . PHE A 1 188 ? 9.908 23.729 19.344 1.00 54.47 188 PHE A N 1
ATOM 1458 C CA . PHE A 1 188 ? 8.772 23.845 20.268 1.00 54.47 188 PHE A CA 1
ATOM 1459 C C . PHE A 1 188 ? 7.420 23.686 19.556 1.00 54.47 188 PHE A C 1
ATOM 1461 O O . PHE A 1 188 ? 6.749 24.662 19.246 1.00 54.47 188 PHE A O 1
ATOM 1468 N N . ASN A 1 189 ? 7.045 22.434 19.303 1.00 57.66 189 ASN A N 1
ATOM 1469 C CA . ASN A 1 189 ? 5.758 22.003 18.780 1.00 57.66 189 ASN A CA 1
ATOM 1470 C C . ASN A 1 189 ? 5.170 20.959 19.740 1.00 57.66 189 ASN A C 1
ATOM 1472 O O . ASN A 1 189 ? 5.909 20.229 20.407 1.00 57.66 189 ASN A O 1
ATOM 1476 N N . TYR A 1 190 ? 3.843 20.916 19.816 1.00 62.59 190 TYR A N 1
ATOM 1477 C CA . TYR A 1 190 ? 3.085 19.913 20.558 1.00 62.59 190 TYR A CA 1
ATOM 1478 C C . TYR A 1 190 ? 2.544 18.889 19.565 1.00 62.59 190 TYR A C 1
ATOM 1480 O O . TYR A 1 190 ? 1.757 19.258 18.691 1.00 62.59 190 TYR A O 1
ATOM 1488 N N . TYR A 1 191 ? 2.967 17.630 19.687 1.00 70.19 191 TYR A N 1
ATOM 1489 C CA . TYR A 1 191 ? 2.397 16.536 18.902 1.00 70.19 191 TYR A CA 1
ATOM 1490 C C . TYR A 1 191 ? 1.727 15.529 19.808 1.00 70.19 191 TYR A C 1
ATOM 1492 O O . TYR A 1 191 ? 2.231 15.227 20.888 1.00 70.19 191 TYR A O 1
ATOM 1500 N N . ALA A 1 192 ? 0.627 14.976 19.332 1.00 70.69 192 ALA A N 1
ATOM 1501 C CA . ALA A 1 192 ? -0.119 13.963 20.030 1.00 70.69 192 ALA A CA 1
ATOM 1502 C C . ALA A 1 192 ? -0.732 12.959 19.049 1.00 70.69 192 ALA A C 1
ATOM 1504 O O . ALA A 1 192 ? -0.662 13.118 17.832 1.00 70.69 192 ALA A O 1
ATOM 1505 N N . ASP A 1 193 ? -1.283 11.886 19.594 1.00 74.19 193 ASP A N 1
ATOM 1506 C CA . ASP A 1 193 ? -2.030 10.866 18.862 1.00 74.19 193 ASP A CA 1
ATOM 1507 C C . ASP A 1 193 ? -3.214 10.467 19.739 1.00 74.19 193 ASP A C 1
ATOM 1509 O O . ASP A 1 193 ? -3.040 10.275 20.949 1.00 74.19 193 ASP A O 1
ATOM 1513 N N . VAL A 1 194 ? -4.409 10.379 19.154 1.00 78.50 194 VAL A N 1
ATOM 1514 C CA . VAL A 1 194 ? -5.618 9.979 19.883 1.00 78.50 194 VAL A CA 1
ATOM 1515 C C . VAL A 1 194 ? -5.839 8.486 19.712 1.00 78.50 194 VAL A C 1
ATOM 1517 O O . VAL A 1 194 ? -6.096 7.963 18.625 1.00 78.50 194 VAL A O 1
ATOM 1520 N N . ILE A 1 195 ? -5.783 7.796 20.842 1.00 84.81 195 ILE A N 1
ATOM 1521 C CA . ILE A 1 195 ? -5.966 6.360 20.953 1.00 84.81 195 ILE A CA 1
ATOM 1522 C C . ILE A 1 195 ? -7.321 6.106 21.598 1.00 84.81 195 ILE A C 1
ATOM 1524 O O . ILE A 1 195 ? -7.570 6.527 22.725 1.00 84.81 195 ILE A O 1
ATOM 1528 N N . THR A 1 196 ? -8.179 5.357 20.910 1.00 88.31 196 THR A N 1
ATOM 1529 C CA . THR A 1 196 ? -9.471 4.932 21.456 1.00 88.31 196 THR A CA 1
ATOM 1530 C C . THR A 1 196 ? -9.384 3.497 21.963 1.00 88.31 196 THR A C 1
ATOM 1532 O O . THR A 1 196 ? -8.825 2.622 21.304 1.00 88.31 196 THR A O 1
ATOM 1535 N N . TYR A 1 197 ? -9.965 3.222 23.126 1.00 90.44 197 TYR A N 1
ATOM 1536 C CA . TYR A 1 197 ? -10.048 1.892 23.721 1.00 90.44 197 TYR A CA 1
ATOM 1537 C C . TYR A 1 197 ? -11.463 1.616 24.222 1.00 90.44 197 TYR A C 1
ATOM 1539 O O . TYR A 1 197 ? -12.075 2.453 24.883 1.00 90.44 197 TYR A O 1
ATOM 1547 N N . LYS A 1 198 ? -11.981 0.420 23.929 1.00 90.94 198 LYS A N 1
ATOM 1548 C CA . LYS A 1 198 ? -13.277 -0.044 24.436 1.00 90.94 198 LYS A CA 1
ATOM 1549 C C . LYS A 1 198 ? -13.033 -1.022 25.577 1.00 90.94 198 LYS A C 1
ATOM 1551 O O . LYS A 1 198 ? -12.469 -2.097 25.367 1.00 90.94 198 LYS A O 1
ATOM 1556 N N . VAL A 1 199 ? -13.461 -0.664 26.784 1.00 90.88 199 VAL A N 1
ATOM 1557 C CA . VAL A 1 199 ? -13.265 -1.496 27.979 1.00 90.88 199 VAL A CA 1
ATOM 1558 C C . VAL A 1 199 ? -13.918 -2.863 27.769 1.00 90.88 199 VAL A C 1
ATOM 1560 O O . VAL A 1 199 ? -15.069 -2.953 27.339 1.00 90.88 199 VAL A O 1
ATOM 1563 N N . GLY A 1 200 ? -13.198 -3.937 28.070 1.00 91.00 200 GLY A N 1
ATOM 1564 C CA . GLY A 1 200 ? -13.622 -5.313 27.815 1.00 91.00 200 GLY A CA 1
ATOM 1565 C C . GLY A 1 200 ? -13.291 -5.832 26.412 1.00 91.00 200 GLY A C 1
ATOM 1566 O O . GLY A 1 200 ? -13.699 -6.944 26.086 1.00 91.00 200 GLY A O 1
ATOM 1567 N N . THR A 1 201 ? -12.551 -5.072 25.594 1.00 90.56 201 THR A N 1
ATOM 1568 C CA . THR A 1 201 ? -12.031 -5.515 24.288 1.00 90.56 201 THR A CA 1
ATOM 1569 C C . THR A 1 201 ? -10.501 -5.471 24.211 1.00 90.56 201 THR A C 1
ATOM 1571 O O . THR A 1 201 ? -9.846 -4.710 24.918 1.00 90.56 201 THR A O 1
ATOM 1574 N N . THR A 1 202 ? -9.912 -6.298 23.348 1.00 85.50 202 THR A N 1
ATOM 1575 C CA . THR A 1 202 ? -8.468 -6.278 23.075 1.00 85.50 202 THR A CA 1
ATOM 1576 C C . THR A 1 202 ? -8.128 -5.298 21.962 1.00 85.50 202 THR A C 1
ATOM 1578 O O . THR A 1 202 ? -8.858 -5.227 20.973 1.00 85.50 202 THR A O 1
ATOM 1581 N N . GLY A 1 203 ? -6.958 -4.666 22.054 1.00 91.50 203 GLY A N 1
ATOM 1582 C CA . GLY A 1 203 ? -6.484 -3.740 21.028 1.00 91.50 203 GLY A CA 1
ATOM 1583 C C . GLY A 1 203 ? -7.095 -2.348 21.166 1.00 91.50 203 GLY A C 1
ATOM 1584 O O . GLY A 1 203 ? -8.129 -2.141 21.807 1.00 91.50 203 GLY A O 1
ATOM 1585 N N . VAL A 1 204 ? -6.426 -1.379 20.560 1.00 93.12 204 VAL A N 1
ATOM 1586 C CA . VAL A 1 204 ? -6.970 -0.037 20.365 1.00 93.12 204 VAL A CA 1
ATOM 1587 C C . VAL A 1 204 ? -7.918 -0.055 19.170 1.00 93.12 204 VAL A C 1
ATOM 1589 O O . VAL A 1 204 ? -7.783 -0.878 18.263 1.00 93.12 204 VAL A O 1
ATOM 1592 N N . GLN A 1 205 ? -8.913 0.819 19.187 1.00 92.62 205 GLN A N 1
ATOM 1593 C CA . GLN A 1 205 ? -10.012 0.801 18.234 1.00 92.62 205 GLN A CA 1
ATOM 1594 C C . GLN A 1 205 ? -9.827 1.910 17.190 1.00 92.62 205 GLN A C 1
ATOM 1596 O O . GLN A 1 205 ? -9.703 3.078 17.571 1.00 92.62 205 GLN A O 1
ATOM 1601 N N . PRO A 1 206 ? -9.838 1.582 15.886 1.00 93.00 206 PRO A N 1
ATOM 1602 C CA . PRO A 1 206 ? -9.959 2.581 14.834 1.00 93.00 206 PRO A CA 1
ATOM 1603 C C . PRO A 1 206 ? -11.267 3.363 14.998 1.00 93.00 206 PRO A C 1
ATOM 1605 O O . PRO A 1 206 ? -12.322 2.789 15.285 1.00 93.00 206 PRO A O 1
ATOM 1608 N N . TRP A 1 207 ? -11.198 4.679 14.839 1.00 88.88 207 TRP A N 1
ATOM 1609 C CA . TRP A 1 207 ? -12.278 5.580 15.219 1.00 88.88 207 TRP A CA 1
ATOM 1610 C C . TRP A 1 207 ? -12.493 6.689 14.188 1.00 88.88 207 TRP A C 1
ATOM 1612 O O . TRP A 1 207 ? -11.660 6.911 13.312 1.00 88.88 207 TRP A O 1
ATOM 1622 N N . PHE A 1 208 ? -13.633 7.363 14.282 1.00 84.19 208 PHE A N 1
ATOM 1623 C CA . PHE A 1 208 ? -13.957 8.557 13.509 1.00 84.19 208 PHE A CA 1
ATOM 1624 C C . PHE A 1 208 ? -14.784 9.530 14.351 1.00 84.19 208 PHE A C 1
ATOM 1626 O O . PHE A 1 208 ? -15.407 9.147 15.351 1.00 84.19 208 PHE A O 1
ATOM 1633 N N . ARG A 1 209 ? -14.810 10.796 13.942 1.00 77.69 209 ARG A N 1
ATOM 1634 C CA . ARG A 1 209 ? -15.684 11.822 14.510 1.00 77.69 209 ARG A CA 1
ATOM 1635 C C . ARG A 1 209 ? -17.119 11.586 14.043 1.00 77.69 209 ARG A C 1
ATOM 1637 O O . ARG A 1 209 ? -17.444 11.761 12.874 1.00 77.69 209 ARG A O 1
ATOM 1644 N N . GLY A 1 210 ? -17.994 11.194 14.957 1.00 66.75 210 GLY A N 1
ATOM 1645 C CA . GLY A 1 210 ? -19.438 11.168 14.758 1.00 66.75 210 GLY A CA 1
ATOM 1646 C C . GLY A 1 210 ? -20.087 12.527 15.025 1.00 66.75 210 GLY A C 1
ATOM 1647 O O . GLY A 1 210 ? -19.515 13.395 15.687 1.00 66.75 210 GLY A O 1
ATOM 1648 N N . GLY A 1 211 ? -21.314 12.696 14.527 1.00 58.34 211 GLY A N 1
ATOM 1649 C CA . GLY A 1 211 ? -22.120 13.891 14.789 1.00 58.34 211 GLY A CA 1
ATOM 1650 C C . GLY A 1 211 ? -22.427 14.079 16.281 1.00 58.34 211 GLY A C 1
ATOM 1651 O O . GLY A 1 211 ? -22.519 13.108 17.040 1.00 58.34 211 GLY A O 1
ATOM 1652 N N . CYS A 1 212 ? -22.608 15.331 16.702 1.00 50.59 212 CYS A N 1
ATOM 1653 C CA . CYS A 1 212 ? -22.987 15.683 18.069 1.00 50.59 212 CYS A CA 1
ATOM 1654 C C . CYS A 1 212 ? -24.104 16.734 18.104 1.00 50.59 212 CYS A C 1
ATOM 1656 O O . CYS A 1 212 ? -24.505 17.265 17.076 1.00 50.59 212 CYS A O 1
ATOM 1658 N N . CYS A 1 213 ? -24.647 16.960 19.297 1.00 48.12 213 CYS A N 1
ATOM 1659 C CA . CYS A 1 213 ? -25.781 17.830 19.601 1.00 48.12 213 CYS A CA 1
ATOM 1660 C C . CYS A 1 213 ? -25.587 19.305 19.194 1.00 48.12 213 CYS A C 1
ATOM 1662 O O . CYS A 1 213 ? -24.455 19.758 19.075 1.00 48.12 213 CYS A O 1
ATOM 1664 N N . ASP A 1 214 ? -26.721 20.007 19.040 1.00 44.50 214 ASP A N 1
ATOM 1665 C CA . ASP A 1 214 ? -26.928 21.422 18.677 1.00 44.50 214 ASP A CA 1
ATOM 1666 C C . ASP A 1 214 ? -25.678 22.301 18.470 1.00 44.50 214 ASP A C 1
ATOM 1668 O O . ASP A 1 214 ? -24.889 22.562 19.378 1.00 44.50 214 ASP A O 1
ATOM 1672 N N . ALA A 1 215 ? -25.612 22.853 17.255 1.00 45.78 215 ALA A N 1
ATOM 1673 C CA . ALA A 1 215 ? -24.542 23.585 16.571 1.00 45.78 215 ALA A CA 1
ATOM 1674 C C . ALA A 1 215 ? -23.904 24.814 17.270 1.00 45.78 215 ALA A C 1
ATOM 1676 O O . ALA A 1 215 ? -23.166 25.558 16.632 1.00 45.78 215 ALA A O 1
ATOM 1677 N N . ALA A 1 216 ? -24.171 25.078 18.549 1.00 42.81 216 ALA A N 1
ATOM 1678 C CA . ALA A 1 216 ? -23.666 26.261 19.256 1.00 42.81 216 ALA A CA 1
ATOM 1679 C C . ALA A 1 216 ? -22.432 26.000 20.140 1.00 42.81 216 ALA A C 1
ATOM 1681 O O . ALA A 1 216 ? -21.742 26.945 20.515 1.00 42.81 216 ALA A O 1
ATOM 1682 N N . ALA A 1 217 ? -22.113 24.746 20.461 1.00 40.97 217 ALA A N 1
ATOM 1683 C CA . ALA A 1 217 ? -20.885 24.394 21.164 1.00 40.97 217 ALA A CA 1
ATOM 1684 C C . ALA A 1 217 ? -20.274 23.181 20.474 1.00 40.97 217 ALA A C 1
ATOM 1686 O O . ALA A 1 217 ? -20.960 22.181 20.296 1.00 40.97 217 ALA A O 1
ATOM 1687 N N . ILE A 1 218 ? -19.002 23.269 20.070 1.00 50.97 218 ILE A N 1
ATOM 1688 C CA . ILE A 1 218 ? -18.262 22.114 19.552 1.00 50.97 218 ILE A CA 1
ATOM 1689 C C . ILE A 1 218 ? -18.329 21.032 20.611 1.00 50.97 218 ILE A C 1
ATOM 1691 O O . ILE A 1 218 ? -17.890 21.246 21.748 1.00 50.97 218 ILE A O 1
ATOM 1695 N N . PRO A 1 219 ? -18.867 19.869 20.222 1.00 52.19 219 PRO A N 1
ATOM 1696 C CA . PRO A 1 219 ? -17.914 18.780 20.166 1.00 52.19 219 PRO A CA 1
ATOM 1697 C C . PRO A 1 219 ? -18.153 17.610 19.198 1.00 52.19 219 PRO A C 1
ATOM 1699 O O . PRO A 1 219 ? -19.246 17.098 19.112 1.00 52.19 219 PRO A O 1
ATOM 1702 N N . TRP A 1 220 ? -17.100 17.044 18.604 1.00 61.34 220 TRP A N 1
ATOM 1703 C CA . TRP A 1 220 ? -17.181 15.776 17.858 1.00 61.34 220 TRP A CA 1
ATOM 1704 C C . TRP A 1 220 ? -17.143 14.559 18.797 1.00 61.34 220 TRP A C 1
ATOM 1706 O O . TRP A 1 220 ? -16.170 14.387 19.542 1.00 61.34 220 TRP A O 1
ATOM 1716 N N . ASP A 1 221 ? -18.186 13.725 18.772 1.00 67.38 221 ASP A N 1
ATOM 1717 C CA . ASP A 1 221 ? -18.254 12.466 19.530 1.00 67.38 221 ASP A CA 1
ATOM 1718 C C . ASP A 1 221 ? -17.405 11.403 18.836 1.00 67.38 221 ASP A C 1
ATOM 1720 O O . ASP A 1 221 ? -17.457 11.286 17.618 1.00 67.38 221 ASP A O 1
ATOM 1724 N N . THR A 1 222 ? -16.644 10.599 19.567 1.00 76.44 222 THR A N 1
ATOM 1725 C CA . THR A 1 222 ? -15.877 9.510 18.948 1.00 76.44 222 THR A CA 1
ATOM 1726 C C . THR A 1 222 ? -16.744 8.292 18.774 1.00 76.44 222 THR A C 1
ATOM 1728 O O . THR A 1 222 ? -17.357 7.783 19.715 1.00 76.44 222 THR A O 1
ATOM 1731 N N . LYS A 1 223 ? -16.768 7.806 17.542 1.00 81.56 223 LYS A N 1
ATOM 1732 C CA . LYS A 1 223 ? -17.412 6.563 17.157 1.00 81.56 223 LYS A CA 1
ATOM 1733 C C . LYS A 1 223 ? -16.354 5.589 16.674 1.00 81.56 223 LYS A C 1
ATOM 1735 O O . LYS A 1 223 ? -15.345 5.981 16.095 1.00 81.56 223 LYS A O 1
ATOM 1740 N N . LEU A 1 224 ? -16.588 4.308 16.923 1.00 89.06 224 LEU A N 1
ATOM 1741 C CA . LEU A 1 224 ? -15.746 3.268 16.350 1.00 89.06 224 LEU A CA 1
ATOM 1742 C C . LEU A 1 224 ? -16.053 3.138 14.865 1.00 89.06 224 LEU A C 1
ATOM 1744 O O . LEU A 1 224 ? -17.221 3.204 14.481 1.00 89.06 224 LEU A O 1
ATOM 1748 N N . LEU A 1 225 ? -15.023 2.933 14.046 1.00 92.00 225 LEU A N 1
ATOM 1749 C CA . LEU A 1 225 ? -15.232 2.660 12.629 1.00 92.00 225 LEU A CA 1
ATOM 1750 C C . LEU A 1 225 ? -16.106 1.405 12.465 1.00 92.00 225 LEU A C 1
ATOM 1752 O O . LEU A 1 225 ? -15.825 0.380 13.097 1.00 92.00 225 LEU A O 1
ATOM 1756 N N . PRO A 1 226 ? -17.167 1.462 11.640 1.00 92.69 226 PRO A N 1
ATOM 1757 C CA . PRO A 1 226 ? -18.022 0.307 11.418 1.00 92.69 226 PRO A CA 1
ATOM 1758 C C . PRO A 1 226 ? -17.268 -0.772 10.633 1.00 92.69 226 PRO A C 1
ATOM 1760 O O . PRO A 1 226 ? -16.294 -0.491 9.931 1.00 92.69 226 PRO A O 1
ATOM 1763 N N . SER A 1 227 ? -17.718 -2.025 10.734 1.00 91.94 227 SER A N 1
ATOM 1764 C CA . SER A 1 227 ? -17.001 -3.183 10.179 1.00 91.94 227 SER A CA 1
ATOM 1765 C C . SER A 1 227 ? -16.682 -3.060 8.687 1.00 91.94 227 SER A C 1
ATOM 1767 O O . SER A 1 227 ? -15.587 -3.399 8.254 1.00 91.94 227 SER A O 1
ATOM 1769 N N . GLU A 1 228 ? -17.600 -2.499 7.908 1.00 89.31 228 GLU A N 1
ATOM 1770 C CA . GLU A 1 228 ? -17.479 -2.274 6.471 1.00 89.31 228 GLU A CA 1
ATOM 1771 C C . GLU A 1 228 ? -16.528 -1.126 6.096 1.00 89.31 228 GLU A C 1
ATOM 1773 O O . GLU A 1 228 ? -16.257 -0.920 4.910 1.00 89.31 228 GLU A O 1
ATOM 1778 N N . ALA A 1 229 ? -16.062 -0.348 7.076 1.00 94.62 229 ALA A N 1
ATOM 1779 C CA . ALA A 1 229 ? -15.034 0.674 6.903 1.00 94.62 229 ALA A CA 1
ATOM 1780 C C . ALA A 1 229 ? -13.634 0.182 7.305 1.00 94.62 229 ALA A C 1
ATOM 1782 O O . ALA A 1 229 ? -12.642 0.816 6.940 1.00 94.62 229 ALA A O 1
ATOM 1783 N N . LEU A 1 230 ? -13.536 -0.966 7.990 1.00 96.81 230 LEU A N 1
ATOM 1784 C CA . LEU A 1 230 ? -12.281 -1.571 8.444 1.00 96.81 230 LEU A CA 1
ATOM 1785 C C . LEU A 1 230 ? -11.515 -2.259 7.301 1.00 96.81 230 LEU A C 1
ATOM 1787 O O . LEU A 1 230 ? -11.335 -3.475 7.306 1.00 96.81 230 LEU A O 1
ATOM 1791 N N . ALA A 1 231 ? -11.043 -1.496 6.311 1.00 97.50 231 ALA A N 1
ATOM 1792 C CA . ALA A 1 231 ? -10.393 -2.032 5.111 1.00 97.50 231 ALA A CA 1
ATOM 1793 C C . ALA A 1 231 ? -9.203 -2.970 5.412 1.00 97.50 231 ALA A C 1
ATOM 1795 O O . ALA A 1 231 ? -9.057 -4.014 4.772 1.00 97.50 231 ALA A O 1
ATOM 1796 N N . GLY A 1 232 ? -8.389 -2.645 6.421 1.00 97.81 232 GLY A N 1
ATOM 1797 C CA . GLY A 1 232 ? -7.284 -3.477 6.914 1.00 97.81 232 GLY A CA 1
ATOM 1798 C C . GLY A 1 232 ? -7.656 -4.423 8.062 1.00 97.81 232 GLY A C 1
ATOM 1799 O O . GLY A 1 232 ? -6.777 -5.051 8.647 1.00 97.81 232 GLY A O 1
ATOM 1800 N N . GLY A 1 233 ? -8.934 -4.527 8.425 1.00 97.31 233 GLY A N 1
ATOM 1801 C CA . GLY A 1 233 ? -9.383 -5.192 9.647 1.00 97.31 233 GLY A CA 1
ATOM 1802 C C . GLY A 1 233 ? -9.172 -4.341 10.901 1.00 97.31 233 GLY A C 1
ATOM 1803 O O . GLY A 1 233 ? -8.654 -3.222 10.843 1.00 97.31 233 GLY A O 1
ATOM 1804 N N . ALA A 1 234 ? -9.596 -4.865 12.052 1.00 94.94 234 ALA A N 1
ATOM 1805 C CA . ALA A 1 234 ? -9.628 -4.131 13.320 1.00 94.94 234 ALA A CA 1
ATOM 1806 C C . ALA A 1 234 ? -8.245 -3.666 13.806 1.00 94.94 234 ALA A C 1
ATOM 1808 O O . ALA A 1 234 ? -8.146 -2.644 14.479 1.00 94.94 234 ALA A O 1
ATOM 1809 N N . MET A 1 235 ? -7.181 -4.400 13.468 1.00 95.50 235 MET A N 1
ATOM 1810 C CA . MET A 1 235 ? -5.832 -4.079 13.937 1.00 95.50 235 MET A CA 1
ATOM 1811 C C . MET A 1 235 ? -5.099 -3.109 13.012 1.00 95.50 235 MET A C 1
ATOM 1813 O O . MET A 1 235 ? -4.341 -2.282 13.504 1.00 95.50 235 MET A O 1
ATOM 1817 N N . MET A 1 236 ? -5.316 -3.189 11.696 1.00 96.88 236 MET A N 1
ATOM 1818 C CA . MET A 1 236 ? -4.487 -2.482 10.708 1.00 96.88 236 MET A CA 1
ATOM 1819 C C . MET A 1 236 ? -5.192 -1.321 10.006 1.00 96.88 236 MET A C 1
ATOM 1821 O O . MET A 1 236 ? -4.544 -0.620 9.229 1.00 96.88 236 MET A O 1
ATOM 1825 N N . THR A 1 237 ? -6.491 -1.113 10.236 1.00 97.50 237 THR A N 1
ATOM 1826 C CA . THR A 1 237 ? -7.196 0.039 9.656 1.00 97.50 237 THR A CA 1
ATOM 1827 C C . THR A 1 237 ? -6.827 1.320 10.397 1.00 97.50 237 THR A C 1
ATOM 1829 O O . THR A 1 237 ? -6.889 1.360 11.623 1.00 97.50 237 THR A O 1
ATOM 1832 N N . LEU A 1 238 ? -6.454 2.362 9.656 1.00 93.88 238 LEU A N 1
ATOM 1833 C CA . LEU A 1 238 ? -6.218 3.704 10.185 1.00 93.88 238 LEU A CA 1
ATOM 1834 C C . LEU A 1 238 ? -7.534 4.332 10.668 1.00 93.88 238 LEU A C 1
ATOM 1836 O O . LEU A 1 238 ? -8.602 4.044 10.133 1.00 93.88 238 LEU A O 1
ATOM 1840 N N . HIS A 1 239 ? -7.459 5.190 11.683 1.00 88.75 239 HIS A N 1
ATOM 1841 C CA . HIS A 1 239 ? -8.598 6.016 12.087 1.00 88.75 239 HIS A CA 1
ATOM 1842 C C . HIS A 1 239 ? -8.825 7.160 11.077 1.00 88.75 239 HIS A C 1
ATOM 1844 O O . HIS A 1 239 ? -8.083 7.288 10.102 1.00 88.75 239 HIS A O 1
ATOM 1850 N N . GLU A 1 240 ? -9.880 7.953 11.270 1.00 84.06 240 GLU A N 1
ATOM 1851 C CA . GLU A 1 240 ? -10.182 9.112 10.420 1.00 84.06 240 GLU A CA 1
ATOM 1852 C C . GLU A 1 240 ? -8.984 10.069 10.298 1.00 84.06 240 GLU A C 1
ATOM 1854 O O . GLU A 1 240 ? -8.320 10.372 11.282 1.00 84.06 240 GLU A O 1
ATOM 1859 N N . ASP A 1 241 ? -8.745 10.580 9.091 1.00 78.50 241 ASP A N 1
ATOM 1860 C CA . ASP A 1 241 ? -7.722 11.588 8.808 1.00 78.50 241 ASP A CA 1
ATOM 1861 C C . ASP A 1 241 ? -8.110 12.967 9.366 1.00 78.50 241 ASP A C 1
ATOM 1863 O O . ASP A 1 241 ? -8.651 13.811 8.649 1.00 78.50 241 ASP A O 1
ATOM 1867 N N . THR A 1 242 ? -7.895 13.200 10.660 1.00 72.69 242 THR A N 1
ATOM 1868 C CA . THR A 1 242 ? -8.257 14.482 11.280 1.00 72.69 242 THR A CA 1
ATOM 1869 C C . THR A 1 242 ? -7.288 15.613 10.949 1.00 72.69 242 THR A C 1
ATOM 1871 O O . THR A 1 242 ? -7.705 16.772 11.019 1.00 72.69 242 THR A O 1
ATOM 1874 N N . SER A 1 243 ? -6.047 15.311 10.541 1.00 68.56 243 SER A N 1
ATOM 1875 C CA . SER A 1 243 ? -5.104 16.319 10.037 1.00 68.56 243 SER A CA 1
ATOM 1876 C C . SER A 1 243 ? -5.486 16.827 8.644 1.00 68.56 243 SER A C 1
ATOM 1878 O O . SER A 1 243 ? -5.076 17.924 8.268 1.00 68.56 243 SER A O 1
ATOM 1880 N N . ASN A 1 244 ? -6.341 16.083 7.928 1.00 72.50 244 ASN A N 1
ATOM 1881 C CA . ASN A 1 244 ? -6.791 16.381 6.572 1.00 72.50 244 ASN A CA 1
ATOM 1882 C C . ASN A 1 244 ? -5.612 16.449 5.585 1.00 72.50 244 ASN A C 1
ATOM 1884 O O . ASN A 1 244 ? -5.537 17.350 4.747 1.00 72.50 244 ASN A O 1
ATOM 1888 N N . GLU A 1 245 ? -4.715 15.465 5.686 1.00 74.88 245 GLU A N 1
ATOM 1889 C CA . GLU A 1 245 ? -3.541 15.284 4.822 1.00 74.88 245 GLU A CA 1
ATOM 1890 C C . GLU A 1 245 ? -3.640 13.960 4.043 1.00 74.88 245 GLU A C 1
ATOM 1892 O O . GLU A 1 245 ? -2.855 13.020 4.255 1.00 74.88 245 GLU A O 1
ATOM 1897 N N . PRO A 1 246 ? -4.612 13.842 3.121 1.00 82.31 246 PRO A N 1
ATOM 1898 C CA . PRO A 1 246 ? -4.903 12.586 2.438 1.00 82.31 246 PRO A CA 1
ATOM 1899 C C . PRO A 1 246 ? -3.708 12.036 1.641 1.00 82.31 246 PRO A C 1
ATOM 1901 O O . PRO A 1 246 ? -3.611 10.831 1.413 1.00 82.31 246 PRO A O 1
ATOM 1904 N N . GLU A 1 247 ? -2.776 12.886 1.210 1.00 83.56 247 GLU A N 1
ATOM 1905 C CA . GLU A 1 247 ? -1.522 12.521 0.544 1.00 83.56 247 GLU A CA 1
ATOM 1906 C C . GLU A 1 247 ? -0.502 11.801 1.445 1.00 83.56 247 GLU A C 1
ATOM 1908 O O . GLU A 1 247 ? 0.443 11.192 0.936 1.00 83.56 247 GLU A O 1
ATOM 1913 N N . MET A 1 248 ? -0.690 11.834 2.768 1.00 82.44 248 MET A N 1
ATOM 1914 C CA . MET A 1 248 ? 0.183 11.193 3.761 1.00 82.44 248 MET A CA 1
ATOM 1915 C C . MET A 1 248 ? -0.404 9.891 4.321 1.00 82.44 248 MET A C 1
ATOM 1917 O O . MET A 1 248 ? 0.282 9.157 5.039 1.00 82.44 248 MET A O 1
ATOM 1921 N N . GLN A 1 249 ? -1.655 9.567 3.988 1.00 86.62 249 GLN A N 1
ATOM 1922 C CA . GLN A 1 249 ? -2.378 8.404 4.514 1.00 86.62 249 GLN A CA 1
ATOM 1923 C C . GLN A 1 249 ? -1.669 7.073 4.236 1.00 86.62 249 GLN A C 1
ATOM 1925 O O . GLN A 1 249 ? -1.618 6.196 5.098 1.00 86.62 249 GLN A O 1
ATOM 1930 N N . LEU A 1 250 ? -1.050 6.925 3.061 1.00 92.50 250 LEU A N 1
ATOM 1931 C CA . LEU A 1 250 ? -0.378 5.679 2.669 1.00 92.50 250 LEU A CA 1
ATOM 1932 C C . LEU A 1 250 ? 0.988 5.464 3.350 1.00 92.50 250 LEU A C 1
ATOM 1934 O O . LEU A 1 250 ? 1.610 4.413 3.177 1.00 92.50 250 LEU A O 1
ATOM 1938 N N . LEU A 1 251 ? 1.463 6.439 4.131 1.00 90.00 251 LEU A N 1
ATOM 1939 C CA . LEU A 1 251 ? 2.725 6.378 4.876 1.00 90.00 251 LEU A CA 1
ATOM 1940 C C . LEU A 1 251 ? 2.533 5.963 6.342 1.00 90.00 251 LEU A C 1
ATOM 1942 O O . LEU A 1 251 ? 3.522 5.752 7.053 1.00 90.00 251 LEU A O 1
ATOM 1946 N N . GLN A 1 252 ? 1.286 5.885 6.814 1.00 89.06 252 GLN A N 1
ATOM 1947 C CA . GLN A 1 252 ? 0.993 5.727 8.233 1.00 89.06 252 GLN A CA 1
ATOM 1948 C C . GLN A 1 252 ? 1.189 4.292 8.719 1.00 89.06 252 GLN A C 1
ATOM 1950 O O . GLN A 1 252 ? 1.018 3.311 7.998 1.00 89.06 252 GLN A O 1
ATOM 1955 N N . VAL A 1 253 ? 1.555 4.185 9.993 1.00 90.88 253 VAL A N 1
ATOM 1956 C CA . VAL A 1 253 ? 1.695 2.913 10.699 1.00 90.88 253 VAL A CA 1
ATOM 1957 C C . VAL A 1 253 ? 0.336 2.413 11.184 1.00 90.88 253 VAL A C 1
ATOM 1959 O O . VAL A 1 253 ? -0.548 3.211 11.495 1.00 90.88 253 VAL A O 1
ATOM 1962 N N . SER A 1 254 ? 0.185 1.095 11.289 1.00 91.12 254 SER A N 1
ATOM 1963 C CA . SER A 1 254 ? -0.956 0.468 11.962 1.00 91.12 254 SER A CA 1
ATOM 1964 C C . SER A 1 254 ? -1.202 1.033 13.376 1.00 91.12 254 SER A C 1
ATOM 1966 O O . SER A 1 254 ? -0.250 1.087 14.160 1.00 91.12 254 SER A O 1
ATOM 1968 N N . PRO A 1 255 ? -2.451 1.377 13.762 1.00 89.81 255 PRO A N 1
ATOM 1969 C CA . PRO A 1 255 ? -2.756 1.838 15.121 1.00 89.81 255 PRO A CA 1
ATOM 1970 C C . PRO A 1 255 ? -2.497 0.782 16.206 1.00 89.81 255 PRO A C 1
ATOM 1972 O O . PRO A 1 255 ? -2.246 1.133 17.354 1.00 89.81 255 PRO A O 1
ATOM 1975 N N . ASN A 1 256 ? -2.540 -0.509 15.854 1.00 94.75 256 ASN A N 1
ATOM 1976 C CA . ASN A 1 256 ? -2.233 -1.621 16.761 1.00 94.75 256 ASN A CA 1
ATOM 1977 C C . ASN A 1 256 ? -0.848 -2.233 16.505 1.00 94.75 256 ASN A C 1
ATOM 1979 O O . ASN A 1 256 ? -0.630 -3.405 16.826 1.00 94.75 256 ASN A O 1
ATOM 1983 N N . ILE A 1 257 ? 0.095 -1.489 15.915 1.00 95.19 257 ILE A N 1
ATOM 1984 C CA . ILE A 1 257 ? 1.475 -1.972 15.794 1.00 95.19 257 ILE A CA 1
ATOM 1985 C C . ILE A 1 257 ? 1.991 -2.417 17.166 1.00 95.19 257 ILE A C 1
ATOM 1987 O O . ILE A 1 257 ? 1.724 -1.764 18.168 1.00 95.19 257 ILE A O 1
ATOM 1991 N N . ALA A 1 258 ? 2.709 -3.537 17.255 1.00 94.56 258 ALA A N 1
ATOM 1992 C CA . ALA A 1 258 ? 3.275 -3.953 18.538 1.00 94.56 258 ALA A CA 1
ATOM 1993 C C . ALA A 1 258 ? 4.406 -3.000 18.984 1.00 94.56 258 ALA A C 1
ATOM 1995 O O . ALA A 1 258 ? 5.168 -2.516 18.151 1.00 94.56 258 ALA A O 1
ATOM 1996 N N . GLY A 1 259 ? 4.592 -2.793 20.294 1.00 90.94 259 GLY A N 1
ATOM 1997 C CA . GLY A 1 259 ? 5.659 -1.927 20.837 1.00 90.94 259 GLY A CA 1
ATOM 1998 C C . GLY A 1 259 ? 7.061 -2.243 20.292 1.00 90.94 259 GLY A C 1
ATOM 1999 O O . GLY A 1 259 ? 7.758 -1.384 19.760 1.00 90.94 259 GLY A O 1
ATOM 2000 N N . ARG A 1 260 ? 7.418 -3.528 20.249 1.00 91.56 260 ARG A N 1
ATOM 2001 C CA . ARG A 1 260 ? 8.694 -3.986 19.671 1.00 91.56 260 ARG A CA 1
ATOM 2002 C C . ARG A 1 260 ? 8.868 -3.712 18.165 1.00 91.56 260 ARG A C 1
ATOM 2004 O O . ARG A 1 260 ? 9.957 -3.908 17.637 1.00 91.56 260 ARG A O 1
ATOM 2011 N N . ASN A 1 261 ? 7.789 -3.372 17.458 1.00 95.12 261 ASN A N 1
ATOM 2012 C CA . ASN A 1 261 ? 7.762 -3.194 16.007 1.00 95.12 261 ASN A CA 1
ATOM 2013 C C . ASN A 1 261 ? 7.812 -1.710 15.593 1.00 95.12 261 ASN A C 1
ATOM 2015 O O . ASN A 1 261 ? 8.210 -1.421 14.466 1.00 95.12 261 ASN A O 1
ATOM 2019 N N . ILE A 1 262 ? 7.459 -0.757 16.472 1.00 92.69 262 ILE A N 1
ATOM 2020 C CA . ILE A 1 262 ? 7.387 0.661 16.074 1.00 92.69 262 ILE A CA 1
ATOM 2021 C C . ILE A 1 262 ? 8.763 1.264 15.753 1.00 92.69 262 ILE A C 1
ATOM 2023 O O . ILE A 1 262 ? 8.885 1.969 14.752 1.00 92.69 262 ILE A O 1
ATOM 2027 N N . GLN A 1 263 ? 9.812 0.939 16.517 1.00 91.94 263 GLN A N 1
ATOM 2028 C CA . GLN A 1 263 ? 11.169 1.408 16.214 1.00 91.94 263 GLN A CA 1
ATOM 2029 C C . GLN A 1 263 ? 11.700 0.852 14.877 1.00 91.94 263 GLN A C 1
ATOM 2031 O O . GLN A 1 263 ? 12.055 1.646 14.003 1.00 91.94 263 GLN A O 1
ATOM 2036 N N . PRO A 1 264 ? 11.660 -0.473 14.624 1.00 94.00 264 PRO A N 1
ATOM 2037 C CA . PRO A 1 264 ? 12.006 -1.013 13.310 1.00 94.00 264 PRO A CA 1
ATOM 2038 C C . PRO A 1 264 ? 11.185 -0.432 12.151 1.00 94.00 264 PRO A C 1
ATOM 2040 O O . PRO A 1 264 ? 11.694 -0.306 11.040 1.00 94.00 264 PRO A O 1
ATOM 2043 N N . PHE A 1 265 ? 9.914 -0.082 12.380 1.00 93.94 265 PHE A N 1
ATOM 2044 C CA . PHE A 1 265 ? 9.075 0.547 11.361 1.00 93.94 265 PHE A CA 1
ATOM 2045 C C . PHE A 1 265 ? 9.603 1.931 10.957 1.00 93.94 265 PHE A C 1
ATOM 2047 O O . PHE A 1 265 ? 9.700 2.211 9.761 1.00 93.94 265 PHE A O 1
ATOM 2054 N N . VAL A 1 266 ? 9.957 2.795 11.918 1.00 89.94 266 VAL A N 1
ATOM 2055 C CA . VAL A 1 266 ? 10.458 4.150 11.608 1.00 89.94 266 VAL A CA 1
ATOM 2056 C C . VAL A 1 266 ? 11.850 4.117 10.973 1.00 89.94 266 VAL A C 1
ATOM 2058 O O . VAL A 1 266 ? 12.101 4.865 10.029 1.00 89.94 266 VAL A O 1
ATOM 2061 N N . GLU A 1 267 ? 12.716 3.203 11.411 1.00 91.25 267 GLU A N 1
ATOM 2062 C CA . GLU A 1 267 ? 14.032 2.962 10.802 1.00 91.25 267 GLU A CA 1
ATOM 2063 C C . GLU A 1 267 ? 13.887 2.407 9.376 1.00 91.25 267 GLU A C 1
ATOM 2065 O O . GLU A 1 267 ? 14.545 2.870 8.444 1.00 91.25 267 GLU A O 1
ATOM 2070 N N . GLY A 1 268 ? 12.956 1.473 9.163 1.00 94.06 268 GLY A N 1
ATOM 2071 C CA . GLY A 1 268 ? 12.626 0.953 7.837 1.00 94.06 268 GLY A CA 1
ATOM 2072 C C . GLY A 1 268 ? 12.082 2.024 6.893 1.00 94.06 268 GLY A C 1
ATOM 2073 O O . GLY A 1 268 ? 12.513 2.087 5.740 1.00 94.06 268 GLY A O 1
ATOM 2074 N N . ARG A 1 269 ? 11.199 2.910 7.381 1.00 92.19 269 ARG A N 1
ATOM 2075 C CA . ARG A 1 269 ? 10.731 4.081 6.620 1.00 92.19 269 ARG A CA 1
ATOM 2076 C C . ARG A 1 269 ? 11.909 4.956 6.210 1.00 92.19 269 ARG A C 1
ATOM 2078 O O . ARG A 1 269 ? 11.996 5.359 5.056 1.00 92.19 269 ARG A O 1
ATOM 2085 N N . ARG A 1 270 ? 12.821 5.240 7.141 1.00 90.25 270 ARG A N 1
ATOM 2086 C CA . ARG A 1 270 ? 14.004 6.057 6.868 1.00 90.25 270 ARG A CA 1
ATOM 2087 C C . ARG A 1 270 ? 14.844 5.467 5.734 1.00 90.25 270 ARG A C 1
ATOM 2089 O O . ARG A 1 270 ? 15.163 6.184 4.793 1.00 90.25 270 ARG A O 1
ATOM 2096 N N . LEU A 1 271 ? 15.149 4.169 5.785 1.00 92.56 271 LEU A N 1
ATOM 2097 C CA . LEU A 1 271 ? 15.892 3.493 4.714 1.00 92.56 271 LEU A CA 1
ATOM 2098 C C . LEU A 1 271 ? 15.149 3.561 3.372 1.00 92.56 271 LEU A C 1
ATOM 2100 O O . LEU A 1 271 ? 15.758 3.824 2.340 1.00 92.56 271 LEU A O 1
ATOM 2104 N N . PHE A 1 272 ? 13.827 3.376 3.388 1.00 94.50 272 PHE A N 1
ATOM 2105 C CA . PHE A 1 272 ? 12.977 3.444 2.196 1.00 94.50 272 PHE A CA 1
ATOM 2106 C C . PHE A 1 272 ? 12.987 4.832 1.520 1.00 94.50 272 PHE A C 1
ATOM 2108 O O . PHE A 1 272 ? 12.807 4.940 0.304 1.00 94.50 272 PHE A O 1
ATOM 2115 N N . HIS A 1 273 ? 13.231 5.888 2.302 1.00 93.38 273 HIS A N 1
ATOM 2116 C CA . HIS A 1 273 ? 13.293 7.288 1.875 1.00 93.38 273 HIS A CA 1
ATOM 2117 C C . HIS A 1 273 ? 14.731 7.803 1.654 1.00 93.38 273 HIS A C 1
ATOM 2119 O O . HIS A 1 273 ? 14.936 9.005 1.474 1.00 93.38 273 HIS A O 1
ATOM 2125 N N . SER A 1 274 ? 15.738 6.929 1.646 1.00 93.19 274 SER A N 1
ATOM 2126 C CA . SER A 1 274 ? 17.139 7.314 1.457 1.00 93.19 274 SER A CA 1
ATOM 2127 C C . SER A 1 274 ? 17.716 6.825 0.128 1.00 93.19 274 SER A C 1
ATOM 2129 O O . SER A 1 274 ? 17.430 5.728 -0.343 1.00 93.19 274 SER A O 1
ATOM 2131 N N . SER A 1 275 ? 18.562 7.665 -0.463 1.00 94.94 275 SER A N 1
ATOM 2132 C CA . SER A 1 275 ? 19.338 7.409 -1.672 1.00 94.94 275 SER A CA 1
ATOM 2133 C C . SER A 1 275 ? 20.383 6.325 -1.415 1.00 94.94 275 SER A C 1
ATOM 2135 O O . SER A 1 275 ? 21.253 6.479 -0.560 1.00 94.94 275 SER A O 1
ATOM 2137 N N . PHE A 1 276 ? 20.354 5.254 -2.200 1.00 95.38 276 PHE A N 1
ATOM 2138 C CA . PHE A 1 276 ? 21.376 4.205 -2.217 1.00 95.38 276 PHE A CA 1
ATOM 2139 C C . PHE A 1 276 ? 22.642 4.639 -2.980 1.00 95.38 276 PHE A C 1
ATOM 2141 O O . PHE A 1 276 ? 23.648 3.930 -2.985 1.00 95.38 276 PHE A O 1
ATOM 2148 N N . LEU A 1 277 ? 22.627 5.814 -3.622 1.00 94.06 277 LEU A N 1
ATOM 2149 C CA . LEU A 1 277 ? 23.811 6.398 -4.258 1.00 94.06 277 LEU A CA 1
ATOM 2150 C C . LEU A 1 277 ? 24.652 7.179 -3.245 1.00 94.06 277 LEU A C 1
ATOM 2152 O O . LEU A 1 277 ? 25.872 7.028 -3.208 1.00 94.06 277 LEU A O 1
ATOM 2156 N N . THR A 1 278 ? 24.016 7.998 -2.405 1.00 93.81 278 THR A N 1
ATOM 2157 C CA . THR A 1 278 ? 24.712 8.974 -1.542 1.00 93.81 278 THR A CA 1
ATOM 2158 C C . THR A 1 278 ? 24.409 8.819 -0.052 1.00 93.81 278 THR A C 1
ATOM 2160 O O . THR A 1 278 ? 25.071 9.442 0.775 1.00 93.81 278 THR A O 1
ATOM 2163 N N . GLY A 1 279 ? 23.404 8.020 0.309 1.00 92.75 279 GLY A N 1
ATOM 2164 C CA . GLY A 1 279 ? 22.811 7.986 1.645 1.00 92.75 279 GLY A CA 1
ATOM 2165 C C . GLY A 1 279 ? 21.898 9.180 1.942 1.00 92.75 279 GLY A C 1
ATOM 2166 O O . GLY A 1 279 ? 21.341 9.246 3.041 1.00 92.75 279 GLY A O 1
ATOM 2167 N N . ALA A 1 280 ? 21.770 10.155 1.030 1.00 91.00 280 ALA A N 1
ATOM 2168 C CA . ALA A 1 280 ? 20.983 11.361 1.263 1.00 91.00 280 ALA A CA 1
ATOM 2169 C C . ALA A 1 280 ? 19.509 10.995 1.388 1.00 91.00 280 ALA A C 1
ATOM 2171 O O . ALA A 1 280 ? 18.991 10.152 0.662 1.00 91.00 280 ALA A O 1
ATOM 2172 N N . HIS A 1 281 ? 18.829 11.605 2.342 1.00 89.19 281 HIS A N 1
ATOM 2173 C CA . HIS A 1 281 ? 17.409 11.381 2.528 1.00 89.19 281 HIS A CA 1
ATOM 2174 C C . HIS A 1 281 ? 16.616 12.284 1.574 1.00 89.19 281 HIS A C 1
ATOM 2176 O O . HIS A 1 281 ? 16.973 13.451 1.412 1.00 89.19 281 HIS A O 1
ATOM 2182 N N . VAL A 1 282 ? 15.552 11.771 0.949 1.00 85.00 282 VAL A N 1
ATOM 2183 C CA . VAL A 1 282 ? 14.809 12.537 -0.073 1.00 85.00 282 VAL A CA 1
ATOM 2184 C C . VAL A 1 282 ? 14.059 13.733 0.515 1.00 85.00 282 VAL A C 1
ATOM 2186 O O . VAL A 1 282 ? 13.831 14.729 -0.162 1.00 85.00 282 VAL A O 1
ATOM 2189 N N . GLU A 1 283 ? 13.668 13.637 1.785 1.00 81.00 283 GLU A N 1
ATOM 2190 C CA . GLU A 1 283 ? 12.971 14.704 2.502 1.00 81.00 283 GLU A CA 1
ATOM 2191 C C . GLU A 1 283 ? 13.981 15.640 3.181 1.00 81.00 283 GLU A C 1
ATOM 2193 O O . GLU A 1 283 ? 14.855 15.183 3.930 1.00 81.00 283 GLU A O 1
ATOM 2198 N N . ALA A 1 284 ? 13.836 16.947 2.955 1.00 75.31 284 ALA A N 1
ATOM 2199 C CA . ALA A 1 284 ? 14.742 17.974 3.464 1.00 75.31 284 ALA A CA 1
ATOM 2200 C C . ALA A 1 284 ? 14.878 17.952 5.001 1.00 75.31 284 ALA A C 1
ATOM 2202 O O . ALA A 1 284 ? 13.950 17.606 5.728 1.00 75.31 284 ALA A O 1
ATOM 2203 N N . GLY A 1 285 ? 16.055 18.333 5.509 1.00 71.69 285 GLY A N 1
ATOM 2204 C CA . GLY A 1 285 ? 16.331 18.415 6.952 1.00 71.69 285 GLY A CA 1
ATOM 2205 C C . GLY A 1 285 ? 16.694 17.088 7.634 1.00 71.69 285 GLY A C 1
ATOM 2206 O O . GLY A 1 285 ? 17.103 17.094 8.794 1.00 71.69 285 GLY A O 1
ATOM 2207 N N . ASN A 1 286 ? 16.612 15.955 6.931 1.00 78.12 286 ASN A N 1
ATOM 2208 C CA . ASN A 1 286 ? 17.095 14.668 7.432 1.00 78.12 286 ASN A CA 1
ATOM 2209 C C . ASN A 1 286 ? 18.612 14.514 7.197 1.00 78.12 286 ASN A C 1
ATOM 2211 O O . ASN A 1 286 ? 19.098 14.862 6.119 1.00 78.12 286 ASN A O 1
ATOM 2215 N N . PRO A 1 287 ? 19.371 13.941 8.151 1.00 80.12 287 PRO A N 1
ATOM 2216 C CA . PRO A 1 287 ? 20.787 13.684 7.961 1.00 80.12 287 PRO A CA 1
ATOM 2217 C C . PRO A 1 287 ? 21.035 12.531 6.990 1.00 80.12 287 PRO A C 1
ATOM 2219 O O . PRO A 1 287 ? 20.258 11.579 6.887 1.00 80.12 287 PRO A O 1
ATOM 2222 N N . THR A 1 288 ? 22.178 12.606 6.322 1.00 84.81 288 THR A N 1
ATOM 2223 C CA . THR A 1 288 ? 22.643 11.606 5.364 1.00 84.81 288 THR A CA 1
ATOM 2224 C C . THR A 1 288 ? 23.123 10.332 6.060 1.00 84.81 288 THR A C 1
ATOM 2226 O O . THR A 1 288 ? 23.897 10.378 7.015 1.00 84.81 288 THR A O 1
ATOM 2229 N N . LEU A 1 289 ? 22.712 9.178 5.541 1.00 82.44 289 LEU A N 1
ATOM 2230 C CA . LEU A 1 289 ? 23.092 7.849 6.018 1.00 82.44 289 LEU A CA 1
ATOM 2231 C C . LEU A 1 289 ? 24.341 7.307 5.300 1.00 82.44 289 LEU A C 1
ATOM 2233 O O . LEU A 1 289 ? 24.302 6.266 4.643 1.00 82.44 289 LEU A O 1
ATOM 2237 N N . PHE A 1 290 ? 25.467 8.015 5.423 1.00 77.75 290 PHE A N 1
ATOM 2238 C CA . PHE A 1 290 ? 26.694 7.683 4.683 1.00 77.75 290 PHE A CA 1
ATOM 2239 C C . PHE A 1 290 ? 27.231 6.272 4.964 1.00 77.75 290 PHE A C 1
ATOM 2241 O O . PHE A 1 290 ? 27.703 5.603 4.053 1.00 77.75 290 PHE A O 1
ATOM 2248 N N . ASN A 1 291 ? 27.141 5.798 6.207 1.00 76.69 291 ASN A N 1
ATOM 2249 C CA . ASN A 1 291 ? 27.769 4.532 6.601 1.00 76.69 291 ASN A CA 1
ATOM 2250 C C . ASN A 1 291 ? 26.949 3.290 6.217 1.00 76.69 291 ASN A C 1
ATOM 2252 O O . ASN A 1 291 ? 27.503 2.194 6.140 1.00 76.69 291 ASN A O 1
ATOM 2256 N N . THR A 1 292 ? 25.643 3.440 5.987 1.00 80.19 292 THR A N 1
ATOM 2257 C CA . THR A 1 292 ? 24.750 2.314 5.686 1.00 80.19 292 THR A CA 1
ATOM 2258 C C . THR A 1 292 ? 24.404 2.249 4.202 1.00 80.19 292 THR A C 1
ATOM 2260 O O . THR A 1 292 ? 24.580 1.194 3.595 1.00 80.19 292 THR A O 1
ATOM 2263 N N . LEU A 1 293 ? 24.004 3.368 3.585 1.00 89.00 293 LEU A N 1
ATOM 2264 C CA . LEU A 1 293 ? 23.403 3.367 2.244 1.00 89.00 293 LEU A CA 1
ATOM 2265 C C . LEU A 1 293 ? 24.229 4.027 1.137 1.00 89.00 293 LEU A C 1
ATOM 2267 O O . LEU A 1 293 ? 23.945 3.780 -0.033 1.00 89.00 293 LEU A O 1
ATOM 2271 N N . ALA A 1 294 ? 25.235 4.847 1.447 1.00 91.38 294 ALA A N 1
ATOM 2272 C CA . ALA A 1 294 ? 26.008 5.499 0.389 1.00 91.38 294 ALA A CA 1
ATOM 2273 C C . ALA A 1 294 ? 26.792 4.479 -0.455 1.00 91.38 294 ALA A C 1
ATOM 2275 O O . ALA A 1 294 ? 27.451 3.588 0.079 1.00 91.38 294 ALA A O 1
ATOM 2276 N N . GLY A 1 295 ? 26.734 4.638 -1.780 1.00 90.31 295 GLY A N 1
ATOM 2277 C CA . GLY A 1 295 ? 27.445 3.794 -2.741 1.00 90.31 295 GLY A CA 1
ATOM 2278 C C . GLY A 1 295 ? 26.957 2.345 -2.825 1.00 90.31 295 GLY A C 1
ATOM 2279 O O . GLY A 1 295 ? 27.716 1.497 -3.282 1.00 90.31 295 GLY A O 1
ATOM 2280 N N . ARG A 1 296 ? 25.734 2.045 -2.368 1.00 91.88 296 ARG A N 1
ATOM 2281 C CA . ARG A 1 296 ? 25.153 0.691 -2.394 1.00 91.88 296 ARG A CA 1
ATOM 2282 C C . ARG A 1 296 ? 24.403 0.364 -3.682 1.00 91.88 296 ARG A C 1
ATOM 2284 O O . ARG A 1 296 ? 24.168 -0.807 -3.944 1.00 91.88 296 ARG A O 1
ATOM 2291 N N . ALA A 1 297 ? 23.987 1.372 -4.445 1.00 90.50 297 ALA A N 1
ATOM 2292 C CA . ALA A 1 297 ? 23.382 1.159 -5.753 1.00 90.50 297 ALA A CA 1
ATOM 2293 C C . ALA A 1 297 ? 24.449 0.763 -6.781 1.00 90.50 297 ALA A C 1
ATOM 2295 O O . ALA A 1 297 ? 25.454 1.458 -6.958 1.00 90.50 297 ALA A O 1
ATOM 2296 N N . GLY A 1 298 ? 24.191 -0.335 -7.482 1.00 88.69 298 GLY A N 1
ATOM 2297 C CA . GLY A 1 298 ? 25.012 -0.825 -8.571 1.00 88.69 298 GLY A CA 1
ATOM 2298 C C . GLY A 1 298 ? 24.965 0.059 -9.825 1.00 88.69 298 GLY A C 1
ATOM 2299 O O . GLY A 1 298 ? 24.297 1.094 -9.884 1.00 88.69 298 GLY A O 1
ATOM 2300 N N . PRO A 1 299 ? 25.666 -0.350 -10.894 1.00 90.75 299 PRO A N 1
ATOM 2301 C CA . PRO A 1 299 ? 25.899 0.493 -12.069 1.00 90.75 299 PRO A CA 1
ATOM 2302 C C . PRO A 1 299 ? 24.666 0.734 -12.955 1.00 90.75 299 PRO A C 1
ATOM 2304 O O . PRO A 1 299 ? 24.755 1.520 -13.901 1.00 90.75 299 PRO A O 1
ATOM 2307 N N . LYS A 1 300 ? 23.543 0.045 -12.711 1.00 94.12 300 LYS A N 1
ATOM 2308 C CA . LYS A 1 300 ? 22.278 0.199 -13.443 1.00 94.12 300 LYS A CA 1
ATOM 2309 C C . LYS A 1 300 ? 21.115 0.256 -12.459 1.00 94.12 300 LYS A C 1
ATOM 2311 O O . LYS A 1 300 ? 20.955 -0.660 -11.659 1.00 94.12 300 LYS A O 1
ATOM 2316 N N . PHE A 1 301 ? 20.322 1.320 -12.540 1.00 95.62 301 PHE A N 1
ATOM 2317 C CA . PHE A 1 301 ? 19.207 1.585 -11.635 1.00 95.62 301 PHE A CA 1
ATOM 2318 C C . PHE A 1 301 ? 18.147 2.471 -12.309 1.00 95.62 301 PHE A C 1
ATOM 2320 O O . PHE A 1 301 ? 18.422 3.181 -13.279 1.00 95.62 301 PHE A O 1
ATOM 2327 N N . GLN A 1 302 ? 16.920 2.397 -11.802 1.00 96.06 302 GLN A N 1
ATOM 2328 C CA . GLN A 1 302 ? 15.778 3.216 -12.197 1.00 96.06 302 GLN A CA 1
ATOM 2329 C C . GLN A 1 302 ? 15.754 4.536 -11.429 1.00 96.06 302 GLN A C 1
ATOM 2331 O O . GLN A 1 302 ? 15.721 5.600 -12.032 1.00 96.06 302 GLN A O 1
A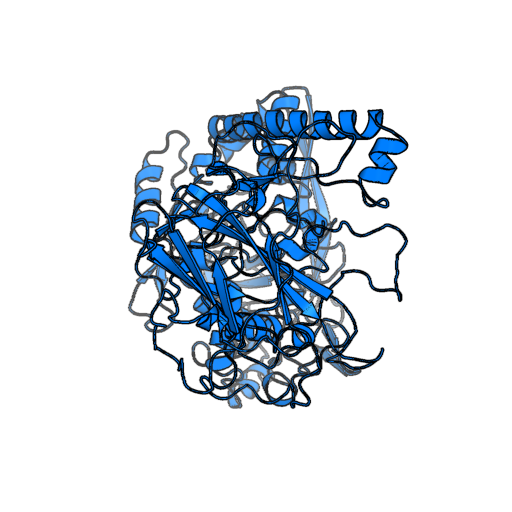TOM 2336 N N . GLU A 1 303 ? 15.862 4.452 -10.106 1.00 96.12 303 GLU A N 1
ATOM 2337 C CA . GLU A 1 303 ? 15.881 5.585 -9.184 1.00 96.12 303 GLU A CA 1
ATOM 2338 C C . GLU A 1 303 ? 16.832 5.292 -8.017 1.00 96.12 303 GLU A C 1
ATOM 2340 O O . GLU A 1 303 ? 17.242 4.147 -7.803 1.00 96.12 303 GLU A O 1
ATOM 2345 N N . ALA A 1 304 ? 17.195 6.329 -7.263 1.00 94.94 304 ALA A N 1
ATOM 2346 C CA . ALA A 1 304 ? 18.152 6.227 -6.165 1.00 94.94 304 ALA A CA 1
ATOM 2347 C C . ALA A 1 304 ? 17.521 5.765 -4.844 1.00 94.94 304 ALA A C 1
ATOM 2349 O O . ALA A 1 304 ? 18.225 5.203 -4.009 1.00 94.94 304 ALA A O 1
ATOM 2350 N N . ALA A 1 305 ? 16.221 5.988 -4.639 1.00 95.50 305 ALA A N 1
ATOM 2351 C CA . ALA A 1 305 ? 15.483 5.624 -3.429 1.00 95.50 305 ALA A CA 1
ATOM 2352 C C . ALA A 1 305 ? 14.144 4.955 -3.773 1.00 95.50 305 ALA A C 1
ATOM 2354 O O . ALA A 1 305 ? 13.494 5.319 -4.754 1.00 95.50 305 ALA A O 1
ATOM 2355 N N . CYS A 1 306 ? 13.680 4.027 -2.929 1.00 97.00 306 CYS A N 1
ATOM 2356 C CA . CYS A 1 306 ? 12.439 3.280 -3.164 1.00 97.00 306 CYS A CA 1
ATOM 2357 C C . CYS A 1 306 ? 11.225 4.208 -3.361 1.00 97.00 306 CYS A C 1
ATOM 2359 O O . CYS A 1 306 ? 10.391 3.991 -4.243 1.00 97.00 306 CYS A O 1
ATOM 2361 N N . ILE A 1 307 ? 11.153 5.274 -2.560 1.00 94.56 307 ILE A N 1
ATOM 2362 C CA . ILE A 1 307 ? 10.066 6.259 -2.570 1.00 94.56 307 ILE A CA 1
ATOM 2363 C C . ILE A 1 307 ? 9.966 7.069 -3.876 1.00 94.56 307 ILE A C 1
ATOM 2365 O O . ILE A 1 307 ? 8.907 7.609 -4.159 1.00 94.56 307 ILE A O 1
ATOM 2369 N N . GLN A 1 308 ? 11.012 7.137 -4.707 1.00 94.75 308 GLN A N 1
ATOM 2370 C CA . GLN A 1 308 ? 10.953 7.861 -5.991 1.00 94.75 308 GLN A CA 1
ATOM 2371 C C . GLN A 1 308 ? 10.137 7.099 -7.047 1.00 94.75 308 GLN A C 1
ATOM 2373 O O . GLN A 1 308 ? 9.453 7.703 -7.871 1.00 94.75 308 GLN A O 1
ATOM 2378 N N . CYS A 1 309 ? 10.153 5.766 -6.984 1.00 96.31 309 CYS A N 1
ATOM 2379 C CA . CYS A 1 309 ? 9.246 4.919 -7.758 1.00 96.31 309 CYS A CA 1
ATOM 2380 C C . CYS A 1 309 ? 7.856 4.825 -7.109 1.00 96.31 309 CYS A C 1
ATOM 2382 O O . CYS A 1 309 ? 6.861 4.649 -7.809 1.00 96.31 309 CYS A O 1
ATOM 2384 N N . HIS A 1 310 ? 7.790 4.930 -5.781 1.00 96.31 310 HIS A N 1
ATOM 2385 C CA . HIS A 1 310 ? 6.582 4.781 -4.971 1.00 96.31 310 HIS A CA 1
ATOM 2386 C C . HIS A 1 310 ? 6.237 6.078 -4.229 1.00 96.31 310 HIS A C 1
ATOM 2388 O O . HIS A 1 310 ? 6.175 6.068 -3.003 1.00 96.31 310 HIS A O 1
ATOM 2394 N N . THR A 1 311 ? 6.044 7.196 -4.936 1.00 92.12 311 THR A N 1
ATOM 2395 C CA . THR A 1 311 ? 5.818 8.525 -4.329 1.00 92.12 311 THR A CA 1
ATOM 2396 C C . THR A 1 311 ? 4.768 8.467 -3.220 1.00 92.12 311 THR A C 1
ATOM 2398 O O . THR A 1 311 ? 3.640 8.059 -3.476 1.00 92.12 311 THR A O 1
ATOM 2401 N N . ASN A 1 312 ? 5.138 8.826 -1.985 1.00 91.19 312 ASN A N 1
ATOM 2402 C CA . ASN A 1 312 ? 4.314 8.688 -0.770 1.00 91.19 312 ASN A CA 1
ATOM 2403 C C . ASN A 1 312 ? 3.648 7.305 -0.597 1.00 91.19 312 ASN A C 1
ATOM 2405 O O . ASN A 1 312 ? 2.488 7.213 -0.208 1.00 91.19 312 ASN A O 1
ATOM 2409 N N . ASN A 1 313 ? 4.359 6.216 -0.912 1.00 95.31 313 ASN A N 1
ATOM 2410 C CA . ASN A 1 313 ? 3.839 4.840 -1.004 1.00 95.31 313 ASN A CA 1
ATOM 2411 C C . ASN A 1 313 ? 2.697 4.642 -2.013 1.00 95.31 313 ASN A C 1
ATOM 2413 O O . ASN A 1 313 ? 2.033 3.600 -2.013 1.00 95.31 313 ASN A O 1
ATOM 2417 N N . GLY A 1 314 ? 2.472 5.631 -2.870 1.00 95.19 314 GLY A N 1
ATOM 2418 C CA . GLY A 1 314 ? 1.528 5.620 -3.966 1.00 95.19 314 GLY A CA 1
ATOM 2419 C C . GLY A 1 314 ? 2.065 4.893 -5.195 1.00 95.19 314 GLY A C 1
ATOM 2420 O O . GLY A 1 314 ? 2.983 4.070 -5.140 1.00 95.19 314 GLY A O 1
ATOM 2421 N N . LYS A 1 315 ? 1.432 5.192 -6.324 1.00 93.94 315 LYS A N 1
ATOM 2422 C CA . LYS A 1 315 ? 1.648 4.538 -7.612 1.00 93.94 315 LYS A CA 1
ATOM 2423 C C . LYS A 1 315 ? 2.381 5.475 -8.568 1.00 93.94 315 LYS A C 1
ATOM 2425 O O . LYS A 1 315 ? 2.090 6.666 -8.586 1.00 93.94 315 LYS A O 1
ATOM 2430 N N . SER A 1 316 ? 3.259 4.935 -9.415 1.00 95.94 316 SER A N 1
ATOM 2431 C CA . SER A 1 316 ? 3.859 5.725 -10.496 1.00 95.94 316 SER A CA 1
ATOM 2432 C C . SER A 1 316 ? 2.967 5.824 -11.733 1.00 95.94 316 SER A C 1
ATOM 2434 O O . SER A 1 316 ? 2.209 4.903 -12.060 1.00 95.94 316 SER A O 1
ATOM 2436 N N . SER A 1 317 ? 3.092 6.950 -12.437 1.00 95.75 317 SER A N 1
ATOM 2437 C CA . SER A 1 317 ? 2.323 7.276 -13.640 1.00 95.75 317 SER A CA 1
ATOM 2438 C C . SER A 1 317 ? 3.241 7.819 -14.739 1.00 95.75 317 SER A C 1
ATOM 2440 O O . SER A 1 317 ? 4.163 8.581 -14.438 1.00 95.75 317 SER A O 1
ATOM 2442 N N . PRO A 1 318 ? 3.016 7.458 -16.018 1.00 96.50 318 PRO A N 1
ATOM 2443 C CA . PRO A 1 318 ? 3.822 7.966 -17.118 1.00 96.50 318 PRO A CA 1
ATOM 2444 C C . PRO A 1 318 ? 3.456 9.415 -17.458 1.00 96.50 318 PRO A C 1
ATOM 2446 O O . PRO A 1 318 ? 2.285 9.748 -17.662 1.00 96.50 318 PRO A O 1
ATOM 2449 N N . ALA A 1 319 ? 4.479 10.250 -17.635 1.00 95.56 319 ALA A N 1
ATOM 2450 C CA . ALA A 1 319 ? 4.358 11.574 -18.236 1.00 95.56 319 ALA A CA 1
ATOM 2451 C C . ALA A 1 319 ? 4.795 11.545 -19.712 1.00 95.56 319 ALA A C 1
ATOM 2453 O O . ALA A 1 319 ? 5.700 10.800 -20.098 1.00 95.56 319 ALA A O 1
ATOM 2454 N N . LEU A 1 320 ? 4.152 12.363 -20.553 1.00 96.88 320 LEU A N 1
ATOM 2455 C CA . LEU A 1 320 ? 4.513 12.462 -21.969 1.00 96.88 320 LEU A CA 1
ATOM 2456 C C . LEU A 1 320 ? 5.940 12.993 -22.132 1.00 96.88 320 LEU A C 1
ATOM 2458 O O . LEU A 1 320 ? 6.311 13.996 -21.533 1.00 96.88 320 LEU A O 1
ATOM 2462 N N . ASN A 1 321 ? 6.710 12.351 -23.008 1.00 97.19 321 ASN A N 1
ATOM 2463 C CA . ASN A 1 321 ? 8.082 12.709 -23.381 1.00 97.19 321 ASN A CA 1
ATOM 2464 C C . ASN A 1 321 ? 9.113 12.689 -22.233 1.00 97.19 321 ASN A C 1
ATOM 2466 O O . ASN A 1 321 ? 10.262 13.112 -22.428 1.00 97.19 321 ASN A O 1
ATOM 2470 N N . THR A 1 322 ? 8.754 12.103 -21.092 1.00 96.62 322 THR A N 1
ATOM 2471 C CA . THR A 1 322 ? 9.638 11.871 -19.943 1.00 96.62 322 THR A CA 1
ATOM 2472 C C . THR A 1 322 ? 10.106 10.411 -19.934 1.00 96.62 322 THR A C 1
ATOM 2474 O O . THR A 1 322 ? 9.319 9.531 -20.296 1.00 96.62 322 THR A O 1
ATOM 2477 N N . PRO A 1 323 ? 11.377 10.121 -19.576 1.00 97.50 323 PRO A N 1
ATOM 2478 C CA . PRO A 1 323 ? 11.821 8.750 -19.325 1.00 97.50 323 PRO A CA 1
ATOM 2479 C C . PRO A 1 323 ? 10.923 8.056 -18.301 1.00 97.50 323 PRO A C 1
ATOM 2481 O O . PRO A 1 323 ? 10.512 8.675 -17.321 1.00 97.50 323 PRO A O 1
ATOM 2484 N N . LEU A 1 324 ? 10.658 6.766 -18.484 1.00 97.69 324 LEU A N 1
ATOM 2485 C CA . LEU A 1 324 ? 9.845 5.986 -17.546 1.00 97.69 324 LEU A CA 1
ATOM 2486 C C . LEU A 1 324 ? 10.671 5.504 -16.337 1.00 97.69 324 LEU A C 1
ATOM 2488 O O . LEU A 1 324 ? 10.596 4.334 -15.980 1.00 97.69 324 LEU A O 1
ATOM 2492 N N . ALA A 1 325 ? 11.496 6.380 -15.754 1.00 95.88 325 ALA A N 1
ATOM 2493 C CA . ALA A 1 325 ? 12.459 6.040 -14.701 1.00 95.88 325 ALA A CA 1
ATOM 2494 C C . ALA A 1 325 ? 11.797 5.631 -13.377 1.00 95.88 325 ALA A C 1
ATOM 2496 O O . ALA A 1 325 ? 12.307 4.766 -12.688 1.00 95.88 325 ALA A O 1
ATOM 2497 N N . ASN A 1 326 ? 10.599 6.127 -13.074 1.00 95.25 326 ASN A N 1
ATOM 2498 C CA . ASN A 1 326 ? 9.811 5.699 -11.912 1.00 95.25 326 ASN A CA 1
ATOM 2499 C C . ASN A 1 326 ? 8.930 4.455 -12.185 1.00 95.25 326 ASN A C 1
ATOM 2501 O O . ASN A 1 326 ? 8.063 4.103 -11.378 1.00 95.25 326 ASN A O 1
ATOM 2505 N N . MET A 1 327 ? 9.102 3.805 -13.339 1.00 97.50 327 MET A N 1
ATOM 2506 C CA . MET A 1 327 ? 8.399 2.589 -13.749 1.00 97.50 327 MET A CA 1
ATOM 2507 C C . MET A 1 327 ? 9.411 1.502 -14.119 1.00 97.50 327 MET A C 1
ATOM 2509 O O . MET A 1 327 ? 10.574 1.758 -14.418 1.00 97.50 327 MET A O 1
ATOM 2513 N N . VAL A 1 328 ? 8.948 0.259 -14.158 1.00 96.94 328 VAL A N 1
ATOM 2514 C CA . VAL A 1 328 ? 9.758 -0.881 -14.581 1.00 96.94 328 VAL A CA 1
ATOM 2515 C C . VAL A 1 328 ? 9.494 -1.184 -16.049 1.00 96.94 328 VAL A C 1
ATOM 2517 O O . VAL A 1 328 ? 8.353 -1.407 -16.450 1.00 96.94 328 VAL A O 1
ATOM 2520 N N . VAL A 1 329 ? 10.555 -1.253 -16.849 1.00 97.56 329 VAL A N 1
ATOM 2521 C CA . VAL A 1 329 ? 10.498 -1.697 -18.246 1.00 97.56 329 VAL A CA 1
ATOM 2522 C C . VAL A 1 329 ? 11.236 -3.024 -18.353 1.00 97.56 329 VAL A C 1
ATOM 2524 O O . VAL A 1 329 ? 12.465 -3.052 -18.339 1.00 97.56 329 VAL A O 1
ATOM 2527 N N . LEU A 1 330 ? 10.491 -4.127 -18.425 1.00 96.69 330 LEU A N 1
ATOM 2528 C CA . LEU A 1 330 ? 11.066 -5.453 -18.651 1.00 96.69 330 LEU A CA 1
ATOM 2529 C C . LEU A 1 330 ? 11.319 -5.667 -20.139 1.00 96.69 330 LEU A C 1
ATOM 2531 O O . LEU A 1 330 ? 10.486 -5.284 -20.961 1.00 96.69 330 LEU A O 1
ATOM 2535 N N . THR A 1 331 ? 12.429 -6.322 -20.459 1.00 95.75 331 THR A N 1
ATOM 2536 C CA . THR A 1 331 ? 12.847 -6.641 -21.826 1.00 95.75 331 THR A CA 1
ATOM 2537 C C . THR A 1 331 ? 13.251 -8.096 -21.956 1.00 95.75 331 THR A C 1
ATOM 2539 O O . THR A 1 331 ? 13.761 -8.705 -21.015 1.00 95.75 331 THR A O 1
ATOM 2542 N N . GLY A 1 332 ? 13.037 -8.650 -23.138 1.00 93.50 332 GLY A N 1
ATOM 2543 C CA . GLY A 1 332 ? 13.498 -9.975 -23.503 1.00 93.50 332 GLY A CA 1
ATOM 2544 C C . GLY A 1 332 ? 13.466 -10.178 -25.011 1.00 93.50 332 GLY A C 1
ATOM 2545 O O . GLY A 1 332 ? 12.880 -9.380 -25.745 1.00 93.50 332 GLY A O 1
ATOM 2546 N N . ASP A 1 333 ? 14.057 -11.283 -25.432 1.00 89.94 333 ASP A N 1
ATOM 2547 C CA . ASP A 1 333 ? 13.957 -11.826 -26.786 1.00 89.94 333 ASP A CA 1
ATOM 2548 C C . ASP A 1 333 ? 13.036 -13.057 -26.774 1.00 89.94 333 ASP A C 1
ATOM 2550 O O . ASP A 1 333 ? 12.686 -13.564 -25.700 1.00 89.94 333 ASP A O 1
ATOM 2554 N N . ALA A 1 334 ? 12.616 -13.538 -27.944 1.00 85.12 334 ALA A N 1
ATOM 2555 C CA . ALA A 1 334 ? 11.924 -14.817 -28.053 1.00 85.12 334 ALA A CA 1
ATOM 2556 C C . ALA A 1 334 ? 12.899 -15.950 -28.411 1.00 85.12 334 ALA A C 1
ATOM 2558 O O . ALA A 1 334 ? 13.697 -15.836 -29.343 1.00 85.12 334 ALA A O 1
ATOM 2559 N N . ASP A 1 335 ? 12.800 -17.084 -27.718 1.00 81.19 335 ASP A N 1
ATOM 2560 C CA . ASP A 1 335 ? 13.393 -18.325 -28.217 1.00 81.19 335 ASP A CA 1
ATOM 2561 C C . ASP A 1 335 ? 12.547 -18.946 -29.345 1.00 81.19 335 ASP A C 1
ATOM 2563 O O . ASP A 1 335 ? 11.431 -18.515 -29.646 1.00 81.19 335 ASP A O 1
ATOM 2567 N N . ALA A 1 336 ? 13.070 -20.011 -29.963 1.00 78.38 336 ALA A N 1
ATOM 2568 C CA . ALA A 1 336 ? 12.406 -20.725 -31.056 1.00 78.38 336 ALA A CA 1
ATOM 2569 C C . ALA A 1 336 ? 11.041 -21.341 -30.675 1.00 78.38 336 ALA A C 1
ATOM 2571 O O . ALA A 1 336 ? 10.256 -21.675 -31.560 1.00 78.38 336 ALA A O 1
ATOM 2572 N N . SER A 1 337 ? 10.754 -21.497 -29.379 1.00 74.25 337 SER A N 1
ATOM 2573 C CA . SER A 1 337 ? 9.472 -21.974 -28.847 1.00 74.25 337 SER A CA 1
ATOM 2574 C C . SER A 1 337 ? 8.535 -20.842 -28.400 1.00 74.25 337 SER A C 1
ATOM 2576 O O . SER A 1 337 ? 7.423 -21.106 -27.944 1.00 74.25 337 SER A O 1
ATOM 2578 N N . GLY A 1 338 ? 8.955 -19.580 -28.550 1.00 70.00 338 GLY A N 1
ATOM 2579 C CA . GLY A 1 338 ? 8.213 -18.396 -28.122 1.00 70.00 338 GLY A CA 1
ATOM 2580 C C . GLY A 1 338 ? 8.367 -18.051 -26.635 1.00 70.00 338 GLY A C 1
ATOM 2581 O O . GLY A 1 338 ? 7.656 -17.165 -26.153 1.00 70.00 338 GLY A O 1
ATOM 2582 N N . GLY A 1 339 ? 9.270 -18.724 -25.914 1.00 75.81 339 GLY A N 1
ATOM 2583 C CA . GLY A 1 339 ? 9.653 -18.403 -24.538 1.00 75.81 339 GLY A CA 1
ATOM 2584 C C . GLY A 1 339 ? 10.498 -17.130 -24.455 1.00 75.81 339 GLY A C 1
ATOM 2585 O O . GLY A 1 339 ? 11.056 -16.682 -25.452 1.00 75.81 339 GLY A O 1
ATOM 2586 N N . VAL A 1 340 ? 10.572 -16.516 -23.268 1.00 85.50 340 VAL A N 1
ATOM 2587 C CA . VAL A 1 340 ? 11.365 -15.290 -23.060 1.00 85.50 340 VAL A CA 1
ATOM 2588 C C . VAL A 1 340 ? 12.811 -15.646 -22.741 1.00 85.50 340 VAL A C 1
ATOM 2590 O O . VAL A 1 340 ? 13.095 -16.271 -21.717 1.00 85.50 340 VAL A O 1
ATOM 2593 N N . THR A 1 341 ? 13.725 -15.171 -23.579 1.00 89.25 341 THR A N 1
ATOM 2594 C CA . THR A 1 341 ? 15.163 -15.129 -23.309 1.00 89.25 341 THR A CA 1
ATOM 2595 C C . THR A 1 341 ? 15.615 -13.705 -23.007 1.00 89.25 341 THR A C 1
ATOM 2597 O O . THR A 1 341 ? 14.857 -12.746 -23.117 1.00 89.25 341 THR A O 1
ATOM 2600 N N . VAL A 1 342 ? 16.862 -13.553 -22.577 1.00 88.06 342 VAL A N 1
ATOM 2601 C CA . VAL A 1 342 ? 17.448 -12.252 -22.237 1.00 88.06 342 VAL A CA 1
ATOM 2602 C C . VAL A 1 342 ? 17.620 -11.395 -23.502 1.00 88.06 342 VAL A C 1
ATOM 2604 O O . VAL A 1 342 ? 18.202 -11.890 -24.462 1.00 88.06 342 VAL A O 1
ATOM 2607 N N . ASP A 1 343 ? 17.179 -10.127 -23.485 1.00 92.12 343 ASP A N 1
ATOM 2608 C CA . ASP A 1 343 ? 17.477 -9.162 -24.562 1.00 92.12 343 ASP A CA 1
ATOM 2609 C C . ASP A 1 343 ? 18.988 -8.904 -24.567 1.00 92.12 343 ASP A C 1
ATOM 2611 O O . ASP A 1 343 ? 19.566 -8.491 -23.558 1.00 92.12 343 ASP A O 1
ATOM 2615 N N . ARG A 1 344 ? 19.664 -9.144 -25.693 1.00 89.56 344 ARG A N 1
ATOM 2616 C CA . ARG A 1 344 ? 21.131 -9.002 -25.754 1.00 89.56 344 ARG A CA 1
ATOM 2617 C C . ARG A 1 344 ? 21.633 -7.583 -25.480 1.00 89.56 344 ARG A C 1
ATOM 2619 O O . ARG A 1 344 ? 22.772 -7.441 -25.056 1.00 89.56 344 ARG A O 1
ATOM 2626 N N . ARG A 1 345 ? 20.834 -6.545 -25.728 1.00 91.12 345 ARG A N 1
ATOM 2627 C CA . ARG A 1 345 ? 21.209 -5.129 -25.560 1.00 91.12 345 ARG A CA 1
ATOM 2628 C C . ARG A 1 345 ? 20.954 -4.640 -24.141 1.00 91.12 345 ARG A C 1
ATOM 2630 O O . ARG A 1 345 ? 21.777 -3.923 -23.582 1.00 91.12 345 ARG A O 1
ATOM 2637 N N . PHE A 1 346 ? 19.809 -5.010 -23.570 1.00 92.75 346 PHE A N 1
ATOM 2638 C CA . PHE A 1 346 ? 19.340 -4.453 -22.294 1.00 92.75 346 PHE A CA 1
ATOM 2639 C C . PHE A 1 346 ? 19.324 -5.467 -21.149 1.00 92.75 346 PHE A C 1
ATOM 2641 O O . PHE A 1 346 ? 19.213 -5.102 -19.982 1.00 92.75 346 PHE A O 1
ATOM 2648 N N . GLY A 1 347 ? 19.492 -6.750 -21.442 1.00 91.75 347 GLY A N 1
ATOM 2649 C CA . GLY A 1 347 ? 19.350 -7.807 -20.462 1.00 91.75 347 GLY A CA 1
ATOM 2650 C C . GLY A 1 347 ? 17.871 -8.078 -20.199 1.00 91.75 347 GLY A C 1
ATOM 2651 O O . GLY A 1 347 ? 17.076 -8.261 -21.117 1.00 91.75 347 GLY A O 1
ATOM 2652 N N . GLY A 1 348 ? 17.490 -8.115 -18.924 1.00 91.88 348 GLY A N 1
ATOM 2653 C CA . GLY A 1 348 ? 16.088 -8.292 -18.541 1.00 91.88 348 GLY A CA 1
ATOM 2654 C C . GLY A 1 348 ? 15.281 -6.995 -18.453 1.00 91.88 348 GLY A C 1
ATOM 2655 O O . GLY A 1 348 ? 14.075 -7.078 -18.213 1.00 91.88 348 GLY A O 1
ATOM 2656 N N . ARG A 1 349 ? 15.923 -5.814 -18.521 1.00 94.75 349 ARG A N 1
ATOM 2657 C CA . ARG A 1 349 ? 15.289 -4.520 -18.216 1.00 94.75 349 ARG A CA 1
ATOM 2658 C C . ARG A 1 349 ? 15.964 -3.333 -18.909 1.00 94.75 349 ARG A C 1
ATOM 2660 O O . ARG A 1 349 ? 17.176 -3.324 -19.107 1.00 94.75 349 ARG A O 1
ATOM 2667 N N . ILE A 1 350 ? 15.191 -2.278 -19.162 1.00 96.50 350 ILE A N 1
ATOM 2668 C CA . ILE A 1 350 ? 15.732 -0.948 -19.479 1.00 96.50 350 ILE A CA 1
ATOM 2669 C C . ILE A 1 350 ? 15.759 -0.120 -18.191 1.00 96.50 350 ILE A C 1
ATOM 2671 O O . ILE A 1 350 ? 14.706 0.247 -17.668 1.00 96.50 350 ILE A O 1
ATOM 2675 N N . TRP A 1 351 ? 16.961 0.175 -17.700 1.00 96.06 351 TRP A N 1
ATOM 2676 C CA . TRP A 1 351 ? 17.209 1.110 -16.603 1.00 96.06 351 TRP A CA 1
ATOM 2677 C C . TRP A 1 351 ? 17.366 2.520 -17.160 1.00 96.06 351 TRP A C 1
ATOM 2679 O O . TRP A 1 351 ? 18.056 2.723 -18.163 1.00 96.06 351 TRP A O 1
ATOM 2689 N N . GLN A 1 352 ? 16.709 3.481 -16.518 1.00 96.50 352 GLN A N 1
ATOM 2690 C CA . GLN A 1 352 ? 16.530 4.839 -17.031 1.00 96.50 352 GLN A CA 1
ATOM 2691 C C . GLN A 1 352 ? 16.965 5.923 -16.033 1.00 96.50 352 GLN A C 1
ATOM 2693 O O . GLN A 1 352 ? 16.796 7.108 -16.326 1.00 96.50 352 GLN A O 1
ATOM 2698 N N . GLY A 1 353 ? 17.564 5.538 -14.902 1.00 95.94 353 GLY A N 1
ATOM 2699 C CA . GLY A 1 353 ? 17.973 6.458 -13.848 1.00 95.94 353 GLY A CA 1
ATOM 2700 C C . GLY A 1 353 ? 19.098 7.391 -14.277 1.00 95.94 353 GLY A C 1
ATOM 2701 O O . GLY A 1 353 ? 20.224 6.962 -14.523 1.00 95.94 353 GLY A O 1
ATOM 2702 N N . LEU A 1 354 ? 18.794 8.686 -14.328 1.00 96.38 354 LEU A N 1
ATOM 2703 C CA . LEU A 1 354 ? 19.765 9.771 -14.442 1.00 96.38 354 LEU A CA 1
ATOM 2704 C C . LEU A 1 354 ? 19.528 10.718 -13.270 1.00 96.38 354 LEU A C 1
ATOM 2706 O O . LEU A 1 354 ? 18.660 11.587 -13.328 1.00 96.38 354 LEU A O 1
ATOM 2710 N N . VAL A 1 355 ? 20.278 10.511 -12.192 1.00 94.94 355 VAL A N 1
ATOM 2711 C CA . VAL A 1 355 ? 20.030 11.164 -10.903 1.00 94.94 355 VAL A CA 1
ATOM 2712 C C . VAL A 1 355 ? 21.178 12.107 -10.582 1.00 94.94 355 VAL A C 1
ATOM 2714 O O . VAL A 1 355 ? 22.338 11.700 -10.571 1.00 94.94 355 VAL A O 1
ATOM 2717 N N . THR A 1 356 ? 20.857 13.365 -10.290 1.00 93.12 356 THR A N 1
ATOM 2718 C CA . THR A 1 356 ? 21.811 14.321 -9.721 1.00 93.12 356 THR A CA 1
ATOM 2719 C C . THR A 1 356 ? 21.538 14.445 -8.235 1.00 93.12 356 THR A C 1
ATOM 2721 O O . THR A 1 356 ? 20.483 14.928 -7.836 1.00 93.12 356 THR A O 1
ATOM 2724 N N . ASP A 1 357 ? 22.495 14.010 -7.425 1.00 85.75 357 ASP A N 1
ATOM 2725 C CA . ASP A 1 357 ? 22.383 13.959 -5.973 1.00 85.75 357 ASP A CA 1
ATOM 2726 C C . ASP A 1 357 ? 23.714 14.382 -5.338 1.00 85.75 357 ASP A C 1
ATOM 2728 O O . ASP A 1 357 ? 24.791 14.046 -5.838 1.00 85.75 357 ASP A O 1
ATOM 2732 N N . ALA A 1 358 ? 23.647 15.181 -4.271 1.00 81.88 358 ALA A N 1
ATOM 2733 C CA . ALA A 1 358 ? 24.804 15.787 -3.605 1.00 81.88 358 ALA A CA 1
ATOM 2734 C C . ALA A 1 358 ? 25.823 16.442 -4.574 1.00 81.88 358 ALA A C 1
ATOM 2736 O O . ALA A 1 358 ? 27.035 16.343 -4.387 1.00 81.88 358 ALA A O 1
ATOM 2737 N N . GLY A 1 359 ? 25.339 17.092 -5.641 1.00 84.81 359 GLY A N 1
ATOM 2738 C CA . GLY A 1 359 ? 26.181 17.762 -6.642 1.00 84.81 359 GLY A CA 1
ATOM 2739 C C . GLY A 1 359 ? 26.894 16.831 -7.633 1.00 84.81 359 GLY A C 1
ATOM 2740 O O . GLY A 1 359 ? 27.677 17.311 -8.451 1.00 84.81 359 GLY A O 1
ATOM 2741 N N . LYS A 1 360 ? 26.623 15.520 -7.600 1.00 91.50 360 LYS A N 1
ATOM 2742 C CA . LYS A 1 360 ? 27.152 14.531 -8.546 1.00 91.50 360 LYS A CA 1
ATOM 2743 C C . LYS A 1 360 ? 26.022 13.907 -9.362 1.00 91.50 360 LYS A C 1
ATOM 2745 O O . LYS A 1 360 ? 24.995 13.515 -8.817 1.00 91.50 360 LYS A O 1
ATOM 2750 N N . THR A 1 361 ? 26.233 13.779 -10.669 1.00 95.69 361 THR A N 1
ATOM 2751 C CA . THR A 1 361 ? 25.317 13.056 -11.558 1.00 95.69 361 THR A CA 1
ATOM 2752 C C . THR A 1 361 ? 25.742 11.597 -11.677 1.00 95.69 361 THR A C 1
ATOM 2754 O O . THR A 1 361 ? 26.906 11.291 -11.944 1.00 95.69 361 THR A O 1
ATOM 2757 N N . TYR A 1 362 ? 24.781 10.704 -11.485 1.00 95.56 362 TYR A N 1
ATOM 2758 C CA . TYR A 1 362 ? 24.903 9.264 -11.627 1.00 95.56 362 TYR A CA 1
ATOM 2759 C C . TYR A 1 362 ? 24.042 8.829 -12.810 1.00 95.56 362 TYR A C 1
ATOM 2761 O O . TYR A 1 362 ? 22.839 9.090 -12.840 1.00 95.56 362 TYR A O 1
ATOM 2769 N N . ASP A 1 363 ? 24.667 8.179 -13.788 1.00 95.44 363 ASP A N 1
ATOM 2770 C CA . ASP A 1 363 ? 23.991 7.688 -14.986 1.00 95.44 363 ASP A CA 1
ATOM 2771 C C . ASP A 1 363 ? 23.883 6.159 -14.938 1.00 95.44 363 ASP A C 1
ATOM 2773 O O . ASP A 1 363 ? 24.816 5.432 -15.286 1.00 95.44 363 ASP A O 1
ATOM 2777 N N . GLY A 1 364 ? 22.733 5.677 -14.471 1.00 94.62 364 GLY A N 1
ATOM 2778 C CA . GLY A 1 364 ? 22.369 4.265 -14.434 1.00 94.62 364 GLY A CA 1
ATOM 2779 C C . GLY A 1 364 ? 21.736 3.771 -15.734 1.00 94.62 364 GLY A C 1
ATOM 2780 O O . GLY A 1 364 ? 21.297 2.621 -15.797 1.00 94.62 364 GLY A O 1
ATOM 2781 N N . ARG A 1 365 ? 21.662 4.603 -16.782 1.00 95.56 365 ARG A N 1
ATOM 2782 C CA . ARG A 1 365 ? 20.887 4.285 -17.984 1.00 95.56 365 ARG A CA 1
ATOM 2783 C C . ARG A 1 365 ? 21.559 3.223 -18.845 1.00 95.56 365 ARG A C 1
ATOM 2785 O O . ARG A 1 365 ? 22.783 3.192 -19.002 1.00 95.56 365 ARG A O 1
ATOM 2792 N N . ASN A 1 366 ? 20.762 2.356 -19.458 1.00 94.19 366 ASN A N 1
ATOM 2793 C CA . ASN A 1 366 ? 21.172 1.553 -20.621 1.00 94.19 366 ASN A CA 1
ATOM 2794 C C . ASN A 1 366 ? 20.303 1.821 -21.862 1.00 94.19 366 ASN A C 1
ATOM 2796 O O . ASN A 1 366 ? 20.686 1.432 -22.958 1.00 94.19 366 ASN A O 1
ATOM 2800 N N . GLY A 1 367 ? 19.192 2.537 -21.702 1.00 95.88 367 GLY A N 1
ATOM 2801 C CA . GLY A 1 367 ? 18.315 3.031 -22.758 1.00 95.88 367 GLY A CA 1
ATOM 2802 C C . GLY A 1 367 ? 17.317 4.023 -22.167 1.00 95.88 367 GLY A C 1
ATOM 2803 O O . GLY A 1 367 ? 17.275 4.218 -20.953 1.00 95.88 367 GLY A O 1
ATOM 2804 N N . VAL A 1 368 ? 16.524 4.675 -23.013 1.00 98.19 368 VAL A N 1
ATOM 2805 C CA . VAL A 1 368 ? 15.493 5.627 -22.574 1.00 98.19 368 VAL A CA 1
ATOM 2806 C C . VAL A 1 368 ? 14.198 5.340 -23.319 1.00 98.19 368 VAL A C 1
ATOM 2808 O O . VAL A 1 368 ? 14.110 5.571 -24.524 1.00 98.19 368 VAL A O 1
ATOM 2811 N N . LEU A 1 369 ? 13.189 4.847 -22.600 1.00 98.62 369 LEU A N 1
ATOM 2812 C CA . LEU A 1 369 ? 11.844 4.620 -23.116 1.00 98.62 369 LEU A CA 1
ATOM 2813 C C . LEU A 1 369 ? 10.938 5.772 -22.677 1.00 98.62 369 LEU A C 1
ATOM 2815 O O . LEU A 1 369 ? 10.916 6.158 -21.511 1.00 98.62 369 LEU A O 1
ATOM 2819 N N . LYS A 1 370 ? 10.164 6.320 -23.609 1.00 98.44 370 LYS A N 1
ATOM 2820 C CA . LYS A 1 370 ? 9.220 7.412 -23.339 1.00 98.44 370 LYS A CA 1
ATOM 2821 C C . LYS A 1 370 ? 7.866 7.098 -23.937 1.00 98.44 370 LYS A C 1
ATOM 2823 O O . LYS A 1 370 ? 7.803 6.519 -25.020 1.00 98.44 370 LYS A O 1
ATOM 2828 N N . VAL A 1 371 ? 6.797 7.562 -23.296 1.00 98.38 371 VAL A N 1
ATOM 2829 C CA . VAL A 1 371 ? 5.497 7.694 -23.967 1.00 98.38 371 VAL A CA 1
ATOM 2830 C C . VAL A 1 371 ? 5.511 9.005 -24.750 1.00 98.38 371 VAL A C 1
ATOM 2832 O O . VAL A 1 371 ? 5.549 10.074 -24.149 1.00 98.38 371 VAL A O 1
ATOM 2835 N N . THR A 1 372 ? 5.503 8.951 -26.079 1.00 98.06 372 THR A N 1
ATOM 2836 C CA . THR A 1 372 ? 5.524 10.150 -26.943 1.00 98.06 372 THR A CA 1
ATOM 2837 C C . THR A 1 372 ? 4.133 10.615 -27.354 1.00 98.06 372 THR A C 1
ATOM 2839 O O . THR A 1 372 ? 3.952 11.745 -27.802 1.00 98.06 372 THR A O 1
ATOM 2842 N N . GLY A 1 373 ? 3.129 9.765 -27.163 1.00 98.12 373 GLY A N 1
ATOM 2843 C CA . GLY A 1 373 ? 1.736 10.074 -27.434 1.00 98.12 373 GLY A CA 1
ATOM 2844 C C . GLY A 1 373 ? 0.823 8.920 -27.049 1.00 98.12 373 GLY A C 1
ATOM 2845 O O . GLY A 1 373 ? 1.269 7.894 -26.538 1.00 98.12 373 GLY A O 1
ATOM 2846 N N . TYR A 1 374 ? -0.465 9.085 -27.329 1.00 98.12 374 TYR A N 1
ATOM 2847 C CA . TYR A 1 374 ? -1.469 8.049 -27.135 1.00 98.12 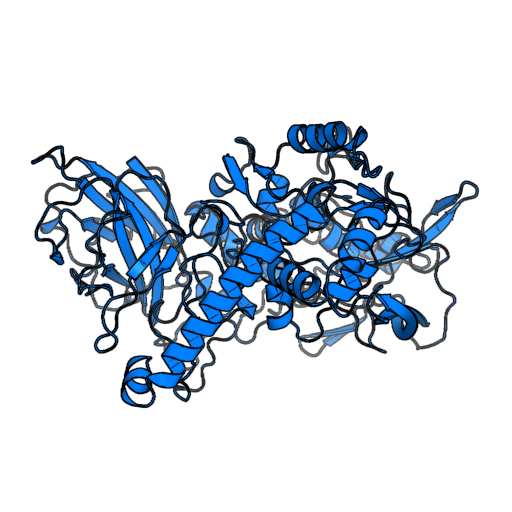374 TYR A CA 1
ATOM 2848 C C . TYR A 1 374 ? -2.294 7.887 -28.408 1.00 98.12 374 TYR A C 1
ATOM 2850 O O . TYR A 1 374 ? -2.711 8.872 -29.017 1.00 98.12 374 TYR A O 1
ATOM 2858 N N . ARG A 1 375 ? -2.559 6.639 -28.796 1.00 98.06 375 ARG A N 1
ATOM 2859 C CA . ARG A 1 375 ? -3.574 6.314 -29.796 1.00 98.06 375 ARG A CA 1
ATOM 2860 C C . ARG A 1 375 ? -4.925 6.233 -29.099 1.00 98.06 375 ARG A C 1
ATOM 2862 O O . ARG A 1 375 ? -5.105 5.397 -28.214 1.00 98.06 375 ARG A O 1
ATOM 2869 N N . ASN A 1 376 ? -5.857 7.081 -29.515 1.00 98.00 376 ASN A N 1
ATOM 2870 C CA . ASN A 1 376 ? -7.219 7.078 -29.001 1.00 98.00 376 ASN A CA 1
ATOM 2871 C C . ASN A 1 376 ? -8.069 6.028 -29.729 1.00 98.00 376 ASN A C 1
ATOM 2873 O O . ASN A 1 376 ? -7.934 5.835 -30.936 1.00 98.00 376 ASN A O 1
ATOM 2877 N N . THR A 1 377 ? -8.941 5.356 -28.986 1.00 97.94 377 THR A N 1
ATOM 2878 C CA . THR A 1 377 ? -10.006 4.497 -29.510 1.00 97.94 377 THR A CA 1
ATOM 2879 C C . THR A 1 377 ? -11.321 4.985 -28.931 1.00 97.94 377 THR A C 1
ATOM 2881 O O . THR A 1 377 ? -11.552 4.866 -27.726 1.00 97.94 377 THR A O 1
ATOM 2884 N N . ASP A 1 378 ? -12.160 5.559 -29.782 1.00 98.00 378 ASP A N 1
ATOM 2885 C CA . ASP A 1 378 ? -13.450 6.094 -29.368 1.00 98.00 378 ASP A CA 1
ATOM 2886 C C . ASP A 1 378 ? -14.508 4.993 -29.302 1.00 98.00 378 ASP A C 1
ATOM 2888 O O . ASP A 1 378 ? -14.513 4.037 -30.081 1.00 98.00 378 ASP A O 1
ATOM 2892 N N . GLY A 1 379 ? -15.429 5.143 -28.362 1.00 97.19 379 GLY A N 1
ATOM 2893 C CA . GLY A 1 379 ? -16.585 4.282 -28.205 1.00 97.19 379 GLY A CA 1
ATOM 2894 C C . GLY A 1 379 ? -17.785 5.060 -27.690 1.00 97.19 379 GLY A C 1
ATOM 2895 O O . GLY A 1 379 ? -17.709 6.250 -27.379 1.00 97.19 379 GLY A O 1
ATOM 2896 N N . LYS A 1 380 ? -18.924 4.376 -27.623 1.00 97.81 380 LYS A N 1
ATOM 2897 C CA . LYS A 1 380 ? -20.152 4.921 -27.050 1.00 97.81 380 LYS A CA 1
ATOM 2898 C C . LYS A 1 380 ? -20.783 3.916 -26.103 1.00 97.81 380 LYS A C 1
ATOM 2900 O O . LYS A 1 380 ? -20.745 2.706 -26.342 1.00 97.81 380 LYS A O 1
ATOM 2905 N N . TYR A 1 381 ? -21.354 4.431 -25.027 1.00 97.81 381 TYR A N 1
ATOM 2906 C CA . TYR A 1 381 ? -22.294 3.704 -24.190 1.00 97.81 381 TYR A CA 1
ATOM 2907 C C . TYR A 1 381 ? -23.617 3.483 -24.948 1.00 97.81 381 TYR A C 1
ATOM 2909 O O . TYR A 1 381 ? -23.892 4.202 -25.913 1.00 97.81 381 TYR A O 1
ATOM 2917 N N . PRO A 1 382 ? -24.461 2.522 -24.528 1.00 96.50 382 PRO A N 1
ATOM 2918 C CA . PRO A 1 382 ? -25.780 2.304 -25.130 1.00 96.50 382 PRO A CA 1
ATOM 2919 C C . PRO A 1 382 ? -26.695 3.538 -25.092 1.00 96.50 382 PRO A C 1
ATOM 2921 O O . PRO A 1 382 ? -27.527 3.707 -25.975 1.00 96.50 382 PRO A O 1
ATOM 2924 N N . ASP A 1 383 ? -26.505 4.423 -24.107 1.00 94.25 383 ASP A N 1
ATOM 2925 C CA . ASP A 1 383 ? -27.208 5.710 -23.984 1.00 94.25 383 ASP A CA 1
ATOM 2926 C C . ASP A 1 383 ? -26.686 6.806 -24.945 1.00 94.25 383 ASP A C 1
ATOM 2928 O O . ASP A 1 383 ? -27.182 7.930 -24.941 1.00 94.25 383 ASP A O 1
ATOM 2932 N N . GLY A 1 384 ? -25.684 6.494 -25.775 1.00 96.19 384 GLY A N 1
ATOM 2933 C CA . GLY A 1 384 ? -25.070 7.410 -26.736 1.00 96.19 384 GLY A CA 1
ATOM 2934 C C . GLY A 1 384 ? -23.919 8.256 -26.182 1.00 96.19 384 GLY A C 1
ATOM 2935 O O . GLY A 1 384 ? -23.213 8.883 -26.978 1.00 96.19 384 GLY A O 1
ATOM 2936 N N . THR A 1 385 ? -23.679 8.245 -24.865 1.00 96.62 385 THR A N 1
ATOM 2937 C CA . THR A 1 385 ? -22.559 8.958 -24.229 1.00 96.62 385 THR A CA 1
ATOM 2938 C C . THR A 1 385 ? -21.235 8.445 -24.791 1.00 96.62 385 THR A C 1
ATOM 2940 O O . THR A 1 385 ? -20.996 7.238 -24.827 1.00 96.62 385 THR A O 1
ATOM 2943 N N . ALA A 1 386 ? -20.368 9.347 -2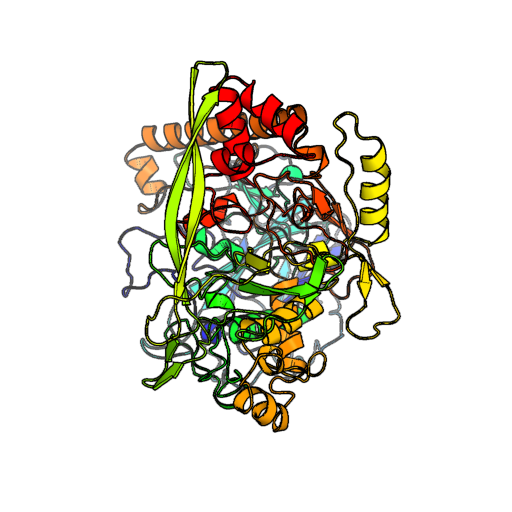5.249 1.00 97.62 386 ALA A N 1
ATOM 2944 C CA . ALA A 1 386 ? -19.068 8.977 -25.800 1.00 97.62 386 ALA A CA 1
ATOM 2945 C C . ALA A 1 386 ? -18.044 8.682 -24.693 1.00 97.62 386 ALA A C 1
ATOM 2947 O O . ALA A 1 386 ? -18.077 9.291 -23.625 1.00 97.62 386 ALA A O 1
ATOM 2948 N N . TYR A 1 387 ? -17.104 7.787 -24.981 1.00 97.75 387 TYR A N 1
ATOM 2949 C CA . TYR A 1 387 ? -15.899 7.569 -24.187 1.00 97.75 387 TYR A CA 1
ATOM 2950 C C . TYR A 1 387 ? -14.694 7.364 -25.111 1.00 97.75 387 TYR A C 1
ATOM 2952 O O . TYR A 1 387 ? -14.852 6.992 -26.274 1.00 97.75 387 TYR A O 1
ATOM 2960 N N . THR A 1 388 ? -13.484 7.546 -24.581 1.00 98.12 388 THR A N 1
ATOM 2961 C CA . THR A 1 388 ? -12.237 7.350 -25.333 1.00 98.12 388 THR A CA 1
ATOM 2962 C C . THR A 1 388 ? -11.237 6.569 -24.494 1.00 98.12 388 THR A C 1
ATOM 2964 O O . THR A 1 388 ? -10.948 6.953 -23.360 1.00 98.12 388 THR A O 1
ATOM 2967 N N . LEU A 1 389 ? -10.674 5.513 -25.079 1.00 98.38 389 LEU A N 1
ATOM 2968 C CA . LEU A 1 389 ? -9.588 4.717 -24.508 1.00 98.38 389 LEU A CA 1
ATOM 2969 C C . LEU A 1 389 ? -8.240 5.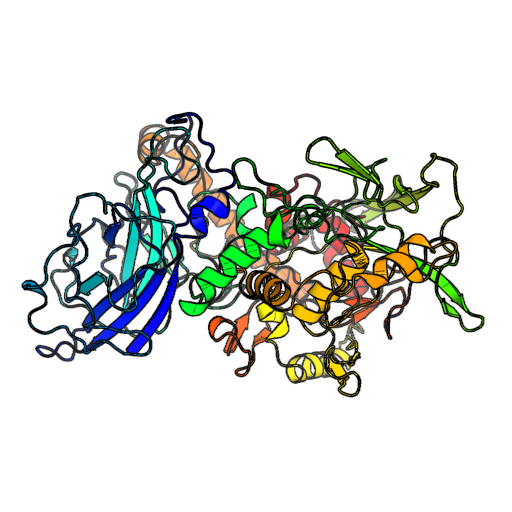128 -25.104 1.00 98.38 389 LEU A C 1
ATOM 2971 O O . LEU A 1 389 ? -8.161 5.419 -26.297 1.00 98.38 389 LEU A O 1
ATOM 2975 N N . GLN A 1 390 ? -7.172 5.106 -24.308 1.00 97.94 390 GLN A N 1
ATOM 2976 C CA . GLN A 1 390 ? -5.813 5.432 -24.744 1.00 97.94 390 GLN A CA 1
ATOM 2977 C C . GLN A 1 390 ? -4.896 4.209 -24.767 1.00 97.94 390 GLN A C 1
ATOM 2979 O O . GLN A 1 390 ? -4.808 3.469 -23.795 1.00 97.94 390 GLN A O 1
ATOM 2984 N N . THR A 1 391 ? -4.150 4.026 -25.857 1.00 97.56 391 THR A N 1
ATOM 2985 C CA . THR A 1 391 ? -3.006 3.099 -25.914 1.00 97.56 391 THR A CA 1
ATOM 2986 C C . THR A 1 391 ? -1.712 3.904 -26.034 1.00 97.56 391 THR A C 1
ATOM 2988 O O . THR A 1 391 ? -1.639 4.754 -26.927 1.00 97.56 391 THR A O 1
ATOM 2991 N N . PRO A 1 392 ? -0.698 3.685 -25.181 1.00 97.75 392 PRO A N 1
ATOM 2992 C CA . PRO A 1 392 ? 0.549 4.441 -25.240 1.00 97.75 392 PRO A CA 1
ATOM 2993 C C . PRO A 1 392 ? 1.322 4.169 -26.537 1.00 97.75 392 PRO A C 1
ATOM 2995 O O . PRO A 1 392 ? 1.349 3.052 -27.054 1.00 97.75 392 PRO A O 1
ATOM 2998 N N . ILE A 1 393 ? 1.961 5.213 -27.061 1.00 98.12 393 ILE A N 1
ATOM 2999 C CA . ILE A 1 393 ? 2.930 5.142 -28.155 1.00 98.12 393 ILE A CA 1
ATOM 3000 C C . ILE A 1 393 ? 4.304 5.345 -27.536 1.00 98.12 393 ILE A C 1
ATOM 3002 O O . ILE A 1 393 ? 4.568 6.392 -26.942 1.00 98.12 393 ILE A O 1
ATOM 3006 N N . TYR A 1 394 ? 5.166 4.344 -27.672 1.00 98.31 394 TYR A N 1
ATOM 3007 C CA . TYR A 1 394 ? 6.506 4.386 -27.108 1.00 98.31 394 TYR A CA 1
ATOM 3008 C C . TYR A 1 394 ? 7.549 4.810 -28.140 1.00 98.31 394 TYR A C 1
ATOM 3010 O O . TYR A 1 394 ? 7.474 4.426 -29.307 1.00 98.31 394 TYR A O 1
ATOM 3018 N N . ALA A 1 395 ? 8.566 5.536 -27.683 1.00 98.38 395 ALA A N 1
ATOM 3019 C CA . ALA A 1 395 ? 9.818 5.735 -28.405 1.00 98.38 395 ALA A CA 1
ATOM 3020 C C . ALA A 1 395 ? 10.989 5.317 -27.515 1.00 98.38 395 ALA A C 1
ATOM 3022 O O . ALA A 1 395 ? 11.019 5.660 -26.332 1.00 98.38 395 ALA A O 1
ATOM 3023 N N . LEU A 1 396 ? 11.930 4.573 -28.095 1.00 98.56 396 LEU A N 1
ATOM 3024 C CA . LEU A 1 396 ? 13.132 4.095 -27.426 1.00 98.56 396 LEU A CA 1
ATOM 3025 C C . LEU A 1 396 ? 14.355 4.739 -28.071 1.00 98.56 396 LEU A C 1
ATOM 3027 O O . LEU A 1 396 ? 14.477 4.765 -29.299 1.00 98.56 396 LEU A O 1
ATOM 3031 N N . THR A 1 397 ? 15.264 5.228 -27.238 1.00 98.38 397 THR A N 1
ATOM 3032 C CA . THR A 1 397 ? 16.575 5.712 -27.668 1.00 98.38 397 THR A CA 1
ATOM 3033 C C . THR A 1 397 ? 17.695 5.067 -26.863 1.00 98.38 397 THR A C 1
ATOM 3035 O O . THR A 1 397 ? 17.475 4.550 -25.763 1.00 98.38 397 THR A O 1
ATOM 3038 N N . ASP A 1 398 ? 18.913 5.131 -27.393 1.00 95.94 398 ASP A N 1
ATOM 3039 C CA . ASP A 1 398 ? 20.115 4.958 -26.584 1.00 95.94 398 ASP A CA 1
ATOM 3040 C C . ASP A 1 398 ? 20.301 6.154 -25.624 1.00 95.94 398 ASP A C 1
ATOM 3042 O O . ASP A 1 398 ? 19.505 7.102 -25.593 1.00 95.94 398 ASP A O 1
ATOM 3046 N N . VAL A 1 399 ? 21.366 6.114 -24.822 1.00 94.50 399 VAL A N 1
ATOM 3047 C CA . VAL A 1 399 ? 21.690 7.173 -23.849 1.00 94.50 399 VAL A CA 1
ATOM 3048 C C . VAL A 1 399 ? 22.116 8.501 -24.493 1.00 94.50 399 VAL A C 1
ATOM 3050 O O . VAL A 1 399 ? 22.082 9.531 -23.820 1.00 94.50 399 VAL A O 1
ATOM 3053 N N . ASN A 1 400 ? 22.466 8.485 -25.785 1.00 95.50 400 ASN A N 1
ATOM 3054 C CA . ASN A 1 400 ? 22.865 9.649 -26.582 1.00 95.50 400 ASN A CA 1
ATOM 3055 C C . ASN A 1 400 ? 21.690 10.252 -27.376 1.00 95.50 400 ASN A C 1
ATOM 3057 O O . ASN A 1 400 ? 21.859 11.273 -28.038 1.00 95.50 400 ASN A O 1
ATOM 3061 N N . GLY A 1 401 ? 20.503 9.640 -27.310 1.00 95.56 401 GLY A N 1
ATOM 3062 C CA . GLY A 1 401 ? 19.297 10.098 -28.000 1.00 95.56 401 GLY A CA 1
ATOM 3063 C C . GLY A 1 401 ? 19.098 9.519 -29.403 1.00 95.56 401 GLY A C 1
ATOM 3064 O O . GLY A 1 401 ? 18.154 9.919 -30.085 1.00 95.56 401 GLY A O 1
ATOM 3065 N N . ASN A 1 402 ? 19.920 8.562 -29.842 1.00 97.81 402 ASN A N 1
ATOM 3066 C CA . ASN A 1 402 ? 19.713 7.893 -31.125 1.00 97.81 402 ASN A CA 1
ATOM 3067 C C . ASN A 1 402 ? 18.556 6.901 -31.019 1.00 97.81 402 ASN A C 1
ATOM 3069 O O . ASN A 1 402 ? 18.482 6.126 -30.065 1.00 97.81 402 ASN A O 1
ATOM 3073 N N . SER A 1 403 ? 17.660 6.898 -32.006 1.00 98.00 403 SER A N 1
ATOM 3074 C CA . SER A 1 403 ? 16.513 5.987 -32.026 1.00 98.00 403 SER A CA 1
ATOM 3075 C C . SER A 1 403 ? 16.953 4.523 -32.094 1.00 98.00 403 SER A C 1
ATOM 3077 O O . SER A 1 403 ? 17.846 4.166 -32.862 1.00 98.00 403 SER A O 1
ATOM 3079 N N . LEU A 1 404 ? 16.294 3.675 -31.303 1.00 97.19 404 LEU A N 1
ATOM 3080 C CA . LEU A 1 404 ? 16.491 2.230 -31.291 1.00 97.19 404 LEU A CA 1
ATOM 3081 C C . LEU A 1 404 ? 15.177 1.502 -31.602 1.00 97.19 404 LEU A C 1
ATOM 3083 O O . LEU A 1 404 ? 14.103 1.969 -31.212 1.00 97.19 404 LEU A O 1
ATOM 3087 N N . PRO A 1 405 ? 15.239 0.316 -32.233 1.00 96.44 405 PRO A N 1
ATOM 3088 C CA . PRO A 1 405 ? 14.076 -0.553 -32.334 1.00 96.44 405 PRO A CA 1
ATOM 3089 C C . PRO A 1 405 ? 13.672 -1.068 -30.947 1.00 96.44 405 PRO A C 1
ATOM 3091 O O . PRO A 1 405 ? 14.535 -1.355 -30.105 1.00 96.44 405 PRO A O 1
ATOM 3094 N N . MET A 1 406 ? 12.363 -1.219 -30.732 1.00 96.06 406 MET A N 1
ATOM 3095 C CA . MET A 1 406 ? 11.813 -1.794 -29.500 1.00 96.06 406 MET A CA 1
ATOM 3096 C C . MET A 1 406 ? 12.337 -3.222 -29.268 1.00 96.06 406 MET A C 1
ATOM 3098 O O . MET A 1 406 ? 12.615 -3.923 -30.243 1.00 96.06 406 MET A O 1
ATOM 3102 N N . PRO A 1 407 ? 12.493 -3.661 -28.005 1.00 94.38 407 PRO A N 1
ATOM 3103 C CA . PRO A 1 407 ? 12.729 -5.064 -27.672 1.00 94.38 407 PRO A CA 1
ATOM 3104 C C . PRO A 1 407 ? 11.659 -5.962 -28.288 1.00 94.38 407 PRO A C 1
ATOM 3106 O O . PRO A 1 407 ? 10.498 -5.558 -28.398 1.00 94.38 407 PRO A O 1
ATOM 3109 N N . GLU A 1 408 ? 12.034 -7.187 -28.654 1.00 93.50 408 GLU A N 1
ATOM 3110 C CA . GLU A 1 408 ? 11.074 -8.152 -29.191 1.00 93.50 408 GLU A CA 1
ATOM 3111 C C . GLU A 1 408 ? 9.981 -8.467 -28.160 1.00 93.50 408 GLU A C 1
ATOM 3113 O O . GLU A 1 408 ? 8.801 -8.530 -28.504 1.00 93.50 408 GLU A O 1
ATOM 3118 N N . ARG A 1 409 ? 10.357 -8.601 -26.883 1.00 94.31 409 ARG A N 1
ATOM 3119 C CA . ARG A 1 409 ? 9.453 -8.778 -25.741 1.00 94.31 409 ARG A CA 1
ATOM 3120 C C . ARG A 1 409 ? 9.616 -7.603 -24.785 1.00 94.31 409 ARG A C 1
ATOM 3122 O O . ARG A 1 409 ? 10.724 -7.324 -24.332 1.00 94.31 409 ARG A O 1
ATOM 3129 N N . MET A 1 410 ? 8.519 -6.935 -24.437 1.00 96.00 410 MET A N 1
ATOM 3130 C CA . MET A 1 410 ? 8.538 -5.770 -23.555 1.00 96.00 410 MET A CA 1
ATOM 3131 C C . MET A 1 410 ? 7.296 -5.707 -22.660 1.00 96.00 410 MET A C 1
ATOM 3133 O O . MET A 1 410 ? 6.181 -5.979 -23.098 1.00 96.00 410 MET A O 1
ATOM 3137 N N . SER A 1 411 ? 7.488 -5.298 -21.406 1.00 97.31 411 SER A N 1
ATOM 3138 C CA . SER A 1 411 ? 6.404 -5.009 -20.458 1.00 97.31 411 SER A CA 1
ATOM 3139 C C . SER A 1 411 ? 6.707 -3.715 -19.715 1.00 97.31 411 SER A C 1
ATOM 3141 O O . SER A 1 411 ? 7.758 -3.608 -19.083 1.00 97.31 411 SER A O 1
ATOM 3143 N N . VAL A 1 412 ? 5.796 -2.744 -19.773 1.00 98.12 412 VAL A N 1
ATOM 3144 C CA . VAL A 1 412 ? 5.891 -1.486 -19.020 1.00 98.12 412 VAL A CA 1
ATOM 3145 C C . VAL A 1 412 ? 5.010 -1.590 -17.785 1.00 98.12 412 VAL A C 1
ATOM 3147 O O . VAL A 1 412 ? 3.827 -1.893 -17.890 1.00 98.12 412 VAL A O 1
ATOM 3150 N N . ARG A 1 413 ? 5.586 -1.367 -16.605 1.00 97.50 413 ARG A N 1
ATOM 3151 C CA . ARG A 1 413 ? 4.951 -1.646 -15.317 1.00 97.50 413 ARG A CA 1
ATOM 3152 C C . ARG A 1 413 ? 5.115 -0.473 -14.362 1.00 97.50 413 ARG A C 1
ATOM 3154 O O . ARG A 1 413 ? 6.194 -0.227 -13.838 1.00 97.50 413 ARG A O 1
ATOM 3161 N N . ALA A 1 414 ? 4.019 0.212 -14.097 1.00 97.25 414 ALA A N 1
ATOM 3162 C CA . ALA A 1 414 ? 3.868 1.174 -13.028 1.00 97.25 414 ALA A CA 1
ATOM 3163 C C . ALA A 1 414 ? 4.125 0.506 -11.676 1.00 97.25 414 ALA A C 1
ATOM 3165 O O . ALA A 1 414 ? 3.611 -0.581 -11.394 1.00 97.25 414 ALA A O 1
ATOM 3166 N N . SER A 1 415 ? 4.853 1.191 -10.817 1.00 96.38 415 SER A N 1
ATOM 3167 C CA . SER A 1 415 ? 5.052 0.826 -9.421 1.00 96.38 415 SER A CA 1
ATOM 3168 C C . SER A 1 415 ? 3.692 0.843 -8.712 1.00 96.38 415 SER A C 1
ATOM 3170 O O . SER A 1 415 ? 2.978 1.837 -8.830 1.00 96.38 415 SER A O 1
ATOM 3172 N N . PRO A 1 416 ? 3.252 -0.244 -8.055 1.00 95.25 416 PRO A N 1
ATOM 3173 C CA . PRO A 1 416 ? 1.983 -0.259 -7.327 1.00 95.25 416 PRO A CA 1
ATOM 3174 C C . PRO A 1 416 ? 2.081 0.534 -6.015 1.00 95.25 416 PRO A C 1
ATOM 3176 O O . PRO A 1 416 ? 3.167 0.674 -5.457 1.00 95.25 416 PRO A O 1
ATOM 3179 N N . HIS A 1 417 ? 0.947 0.994 -5.487 1.00 95.12 417 HIS A N 1
ATOM 3180 C CA . HIS A 1 417 ? 0.893 1.513 -4.121 1.00 95.12 417 HIS A CA 1
ATOM 3181 C C . HIS A 1 417 ? 1.055 0.380 -3.095 1.00 95.12 417 HIS A C 1
ATOM 3183 O O . HIS A 1 417 ? 0.717 -0.774 -3.372 1.00 95.12 417 HIS A O 1
ATOM 3189 N N . LEU A 1 418 ? 1.622 0.698 -1.930 1.00 97.00 418 LEU A N 1
ATOM 3190 C CA . LEU A 1 418 ? 2.278 -0.291 -1.055 1.00 97.00 418 LEU A CA 1
ATOM 3191 C C . LEU A 1 418 ? 1.497 -0.678 0.209 1.00 97.00 418 LEU A C 1
ATOM 3193 O O . LEU A 1 418 ? 1.922 -1.566 0.950 1.00 97.00 418 LEU A O 1
ATOM 3197 N N . VAL A 1 419 ? 0.358 -0.042 0.481 1.00 95.88 419 VAL A N 1
ATOM 3198 C CA . VAL A 1 419 ? -0.402 -0.317 1.710 1.00 95.88 419 VAL A CA 1
ATOM 3199 C C . VAL A 1 419 ? -0.984 -1.732 1.739 1.00 95.88 419 VAL A C 1
ATOM 3201 O O . VAL A 1 419 ? -1.425 -2.284 0.726 1.00 95.88 419 VAL A O 1
ATOM 3204 N N . GLY A 1 420 ? -0.985 -2.326 2.935 1.00 97.25 420 GLY A N 1
ATOM 3205 C CA . GLY A 1 420 ? -1.593 -3.628 3.206 1.00 97.25 420 GLY A CA 1
ATOM 3206 C C . GLY A 1 420 ? -0.831 -4.844 2.661 1.00 97.25 420 GLY A C 1
ATOM 3207 O O . GLY A 1 420 ? -1.341 -5.962 2.740 1.00 97.25 420 GLY A O 1
ATOM 3208 N N . MET A 1 421 ? 0.400 -4.685 2.162 1.00 98.31 421 MET A N 1
ATOM 3209 C CA . MET A 1 421 ? 1.214 -5.810 1.674 1.00 98.31 421 MET A CA 1
ATOM 3210 C C . MET A 1 421 ? 1.384 -6.928 2.716 1.00 98.31 421 MET A C 1
ATOM 3212 O O . MET A 1 421 ? 1.231 -8.101 2.377 1.00 98.31 421 MET A O 1
ATOM 3216 N N . GLY A 1 422 ? 1.624 -6.587 3.988 1.00 98.38 422 GLY A N 1
ATOM 3217 C CA . GLY A 1 422 ? 1.734 -7.581 5.063 1.00 98.38 422 GLY A CA 1
ATOM 3218 C C . GLY A 1 422 ? 0.440 -8.367 5.305 1.00 98.38 422 GLY A C 1
ATOM 3219 O O . GLY A 1 422 ? 0.482 -9.573 5.541 1.00 98.38 422 GLY A O 1
ATOM 3220 N N . LEU A 1 423 ? -0.724 -7.721 5.177 1.00 98.81 423 LEU A N 1
ATOM 3221 C CA . LEU A 1 423 ? -2.024 -8.393 5.278 1.00 98.81 423 LEU A CA 1
ATOM 3222 C C . LEU A 1 423 ? -2.229 -9.385 4.126 1.00 98.81 423 LEU A C 1
ATOM 3224 O O . LEU A 1 423 ? -2.691 -10.500 4.357 1.00 98.81 423 LEU A O 1
ATOM 3228 N N . LEU A 1 424 ? -1.842 -9.011 2.901 1.00 98.75 424 LEU A N 1
ATOM 3229 C CA . LEU A 1 424 ? -1.927 -9.890 1.728 1.00 98.75 424 LEU A CA 1
ATOM 3230 C C . LEU A 1 424 ? -0.968 -11.087 1.826 1.00 98.75 424 LEU A C 1
ATOM 3232 O O . LEU A 1 424 ? -1.337 -12.192 1.422 1.00 98.75 424 LEU A O 1
ATOM 3236 N N . GLU A 1 425 ? 0.233 -10.906 2.387 1.00 98.62 425 GLU A N 1
ATOM 3237 C CA . GLU A 1 42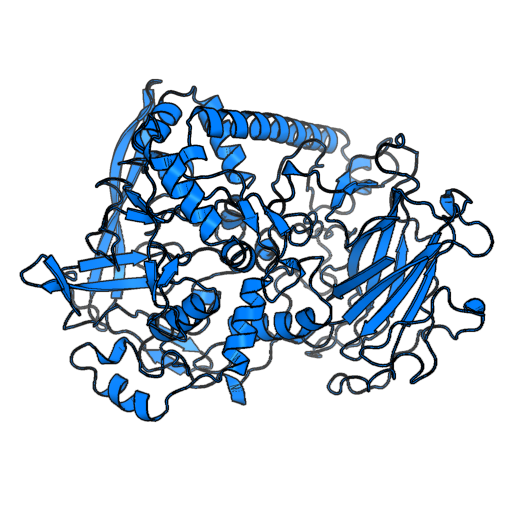5 ? 1.142 -12.015 2.727 1.00 98.62 425 GLU A CA 1
ATOM 3238 C C . GLU A 1 425 ? 0.517 -12.947 3.777 1.00 98.62 425 GLU A C 1
ATOM 3240 O O . GLU A 1 425 ? 0.614 -14.169 3.658 1.00 98.62 425 GLU A O 1
ATOM 3245 N N . ALA A 1 426 ? -0.177 -12.386 4.772 1.00 98.62 426 ALA A N 1
ATOM 3246 C CA . ALA A 1 426 ? -0.779 -13.139 5.867 1.00 98.62 426 ALA A CA 1
ATOM 3247 C C . ALA A 1 426 ? -2.012 -13.975 5.468 1.00 98.62 426 ALA A C 1
ATOM 3249 O O . ALA A 1 426 ? -2.434 -14.830 6.250 1.00 98.62 426 ALA A O 1
ATOM 3250 N N . VAL A 1 427 ? -2.599 -13.784 4.280 1.00 98.75 427 VAL A N 1
ATOM 3251 C CA . VAL A 1 427 ? -3.698 -14.635 3.781 1.00 98.75 427 VAL A CA 1
ATOM 3252 C C . VAL A 1 427 ? -3.187 -16.064 3.535 1.00 98.75 427 VAL A C 1
ATOM 3254 O O . VAL A 1 427 ? -2.218 -16.235 2.794 1.00 98.75 427 VAL A O 1
ATOM 3257 N N . PRO A 1 428 ? -3.805 -17.126 4.084 1.00 98.50 428 PRO A N 1
ATOM 3258 C CA . PRO A 1 428 ? -3.333 -18.493 3.868 1.00 98.50 428 PRO A CA 1
ATOM 3259 C C . PRO A 1 428 ? -3.310 -18.877 2.382 1.00 98.50 428 PRO A C 1
ATOM 3261 O O . PRO A 1 428 ? -4.264 -18.612 1.654 1.00 98.50 428 PRO A O 1
ATOM 3264 N N . GLU A 1 429 ? -2.256 -19.563 1.927 1.00 98.50 429 GLU A N 1
ATOM 3265 C CA . GLU A 1 429 ? -2.175 -20.064 0.539 1.00 98.50 429 GLU A CA 1
ATOM 3266 C C . GLU A 1 429 ? -3.366 -20.980 0.192 1.00 98.50 429 GLU A C 1
ATOM 3268 O O . GLU A 1 429 ? -3.884 -20.950 -0.923 1.00 98.50 429 GLU A O 1
ATOM 3273 N N . SER A 1 430 ? -3.866 -21.739 1.175 1.00 98.19 430 SER A N 1
ATOM 3274 C CA . SER A 1 430 ? -5.057 -22.584 1.038 1.00 98.19 430 SER A CA 1
ATOM 3275 C C . SER A 1 430 ? -6.344 -21.795 0.778 1.00 98.19 430 SER A C 1
ATOM 3277 O O . SER A 1 430 ? -7.224 -22.304 0.084 1.00 98.19 430 SER A O 1
ATOM 3279 N N . ALA A 1 431 ? -6.455 -20.564 1.289 1.00 98.38 431 ALA A N 1
ATOM 3280 C CA . ALA A 1 431 ? -7.592 -19.688 1.020 1.00 98.38 431 ALA A CA 1
ATOM 3281 C C . ALA A 1 431 ? -7.571 -19.210 -0.440 1.00 98.38 431 ALA A C 1
ATOM 3283 O O . ALA A 1 431 ? -8.585 -19.301 -1.127 1.00 98.38 431 ALA A O 1
ATOM 3284 N N . LEU A 1 432 ? -6.399 -18.822 -0.956 1.00 98.56 432 LEU A N 1
ATOM 3285 C CA . LEU A 1 432 ? -6.234 -18.457 -2.370 1.00 98.56 432 LEU A CA 1
ATOM 3286 C C . LEU A 1 432 ? -6.501 -19.654 -3.300 1.00 98.56 432 LEU A C 1
ATOM 3288 O O . LEU A 1 432 ? -7.180 -19.527 -4.317 1.00 98.56 432 LEU A O 1
ATOM 3292 N N . ALA A 1 433 ? -6.056 -20.853 -2.918 1.00 98.50 433 ALA A N 1
ATOM 3293 C CA . ALA A 1 433 ? -6.383 -22.084 -3.638 1.00 98.50 433 ALA A CA 1
ATOM 3294 C C . ALA A 1 433 ? -7.876 -22.451 -3.578 1.00 98.50 433 ALA A C 1
ATOM 3296 O O . ALA A 1 433 ? -8.390 -23.105 -4.487 1.00 98.50 433 ALA A O 1
ATOM 3297 N N . ALA A 1 434 ? -8.594 -22.067 -2.521 1.00 98.19 434 ALA A N 1
ATOM 3298 C CA . ALA A 1 434 ? -10.044 -22.218 -2.463 1.00 98.19 434 ALA A CA 1
ATOM 3299 C C . ALA A 1 434 ? -10.749 -21.242 -3.419 1.00 98.19 434 ALA A C 1
ATOM 3301 O O . ALA A 1 434 ? -11.643 -21.678 -4.139 1.00 98.19 434 ALA A O 1
ATOM 3302 N N . LEU A 1 435 ? -10.298 -19.984 -3.500 1.00 98.00 435 LEU A N 1
ATOM 3303 C CA . LEU A 1 435 ? -10.823 -18.997 -4.455 1.00 98.00 435 LEU A CA 1
ATOM 3304 C C . LEU A 1 435 ? -10.632 -19.450 -5.907 1.00 98.00 435 LEU A C 1
ATOM 3306 O O . LEU A 1 435 ? -11.590 -19.447 -6.675 1.00 98.00 435 LEU A O 1
ATOM 3310 N N . ALA A 1 436 ? -9.440 -19.938 -6.263 1.00 98.19 436 ALA A N 1
ATOM 3311 C CA . ALA A 1 436 ? -9.167 -20.453 -7.608 1.00 98.19 436 ALA A CA 1
ATOM 3312 C C . ALA A 1 436 ? -10.051 -21.660 -7.974 1.00 98.19 436 ALA A C 1
ATOM 3314 O O . ALA A 1 436 ? -10.512 -21.789 -9.104 1.00 98.19 436 ALA A O 1
ATOM 3315 N N . ARG A 1 437 ? -10.329 -22.552 -7.012 1.00 97.88 437 ARG A N 1
ATOM 3316 C CA . ARG A 1 437 ? -11.248 -23.681 -7.236 1.00 97.88 437 ARG A CA 1
ATOM 3317 C C . ARG A 1 437 ? -12.697 -23.227 -7.380 1.00 97.88 437 ARG A C 1
ATOM 3319 O O . ARG A 1 437 ? -13.406 -23.771 -8.218 1.00 97.88 437 ARG A O 1
ATOM 3326 N N . ALA A 1 438 ? -13.132 -22.259 -6.577 1.00 96.00 438 ALA A N 1
ATOM 3327 C CA . ALA A 1 438 ? -14.492 -21.734 -6.636 1.00 96.00 438 ALA A CA 1
ATOM 3328 C C . ALA A 1 438 ? -14.768 -21.007 -7.964 1.00 96.00 438 ALA A C 1
ATOM 3330 O O . ALA A 1 438 ? -15.839 -21.177 -8.547 1.00 96.00 438 ALA A O 1
ATOM 3331 N N . SER A 1 439 ? -13.788 -20.258 -8.477 1.00 96.69 439 SER A N 1
ATOM 3332 C CA . SER A 1 439 ? -13.916 -19.491 -9.722 1.00 96.69 439 SER A CA 1
ATOM 3333 C C . SER A 1 439 ? -13.900 -20.361 -10.990 1.00 96.69 439 SER A C 1
ATOM 3335 O O . SER A 1 439 ? -14.403 -19.947 -12.028 1.00 96.69 439 SER A O 1
ATOM 3337 N N . ALA A 1 440 ? -13.432 -21.614 -10.916 1.00 94.88 440 ALA A N 1
ATOM 3338 C CA . ALA A 1 440 ? -13.385 -22.533 -12.062 1.00 94.88 440 ALA A CA 1
ATOM 3339 C C . ALA A 1 440 ? -14.756 -22.817 -12.714 1.00 94.88 440 ALA A C 1
ATOM 3341 O O . ALA A 1 440 ? -14.813 -23.217 -13.875 1.00 94.88 440 ALA A O 1
ATOM 3342 N N . SER A 1 441 ? -15.848 -22.619 -11.972 1.00 93.81 441 SER A N 1
ATOM 3343 C CA . SER A 1 441 ? -17.228 -22.789 -12.450 1.00 93.81 441 SER A CA 1
ATOM 3344 C C . SER A 1 441 ? -17.997 -21.469 -12.578 1.00 93.81 441 SER A C 1
ATOM 3346 O O . SER A 1 441 ? -19.226 -21.481 -12.628 1.00 93.81 441 SER A O 1
ATOM 3348 N N . ASP A 1 442 ? -17.298 -20.329 -12.595 1.00 96.69 442 ASP A N 1
ATOM 3349 C CA . ASP A 1 442 ? -17.942 -19.023 -12.700 1.00 96.69 442 ASP A CA 1
ATOM 3350 C C . ASP A 1 442 ? -18.754 -18.912 -14.012 1.00 96.69 442 ASP A C 1
ATOM 3352 O O . ASP A 1 442 ? -18.201 -19.138 -15.092 1.00 96.69 442 ASP A O 1
ATOM 3356 N N . PRO A 1 443 ? -20.051 -18.544 -13.960 1.00 95.00 443 PRO A N 1
ATOM 3357 C CA . PRO A 1 443 ? -20.909 -18.491 -15.147 1.00 95.00 443 PRO A CA 1
ATOM 3358 C C . PRO A 1 443 ? -20.463 -17.525 -16.251 1.00 95.00 443 PRO A C 1
ATOM 3360 O O . PRO A 1 443 ? -20.877 -17.692 -17.394 1.00 95.00 443 PRO A O 1
ATOM 3363 N N . ASP A 1 444 ? -19.648 -16.515 -15.928 1.00 95.62 444 ASP A N 1
ATOM 3364 C CA . ASP A 1 444 ? -19.098 -15.583 -16.919 1.00 95.62 444 ASP A CA 1
ATOM 3365 C C . ASP A 1 444 ? -17.747 -16.069 -17.482 1.00 95.62 444 ASP A C 1
ATOM 3367 O O . ASP A 1 444 ? -17.116 -15.366 -18.268 1.00 95.62 444 ASP A O 1
ATOM 3371 N N . GLY A 1 445 ? -17.279 -17.256 -17.077 1.00 95.06 445 GLY A N 1
ATOM 3372 C CA . GLY A 1 445 ? -15.962 -17.782 -17.439 1.00 95.06 445 GLY A CA 1
ATOM 3373 C C . GLY A 1 445 ? -14.811 -17.124 -16.675 1.00 95.06 445 GLY A C 1
ATOM 3374 O O . GLY A 1 445 ? -13.657 -17.225 -17.097 1.00 95.06 445 GLY A O 1
ATOM 3375 N N . THR A 1 446 ? -15.103 -16.450 -15.557 1.00 96.19 446 THR A N 1
ATOM 3376 C CA . THR A 1 446 ? -14.086 -15.833 -14.696 1.00 96.19 446 THR A CA 1
ATOM 3377 C C . THR A 1 446 ? -13.365 -16.902 -13.875 1.00 96.19 446 THR A C 1
ATOM 3379 O O . THR A 1 446 ? -13.662 -17.094 -12.702 1.00 96.19 446 THR A O 1
ATOM 3382 N N . ALA A 1 447 ? -12.424 -17.617 -14.489 1.00 96.44 447 ALA A N 1
ATOM 3383 C CA . ALA A 1 447 ? -11.639 -18.664 -13.840 1.00 96.44 447 ALA A CA 1
ATOM 3384 C C . ALA A 1 447 ? -10.215 -18.171 -13.546 1.00 96.44 447 ALA A C 1
ATOM 3386 O O . ALA A 1 447 ? -9.343 -18.181 -14.421 1.00 96.44 447 ALA A O 1
ATOM 3387 N N . GLY A 1 448 ? -9.989 -17.735 -12.306 1.00 96.62 448 GLY A N 1
ATOM 3388 C CA . GLY A 1 448 ? -8.696 -17.236 -11.842 1.00 96.62 448 GLY A CA 1
ATOM 3389 C C . GLY A 1 448 ? -7.689 -18.357 -11.584 1.00 96.62 448 GLY A C 1
ATOM 3390 O O . GLY A 1 448 ? -8.038 -19.442 -11.113 1.00 96.62 448 GLY A O 1
ATOM 3391 N N . ARG A 1 449 ? -6.407 -18.094 -11.855 1.00 97.31 449 ARG A N 1
ATOM 3392 C CA . ARG A 1 449 ? -5.325 -19.078 -11.718 1.00 97.31 449 ARG A CA 1
ATOM 3393 C C . ARG A 1 449 ? -4.233 -18.615 -10.763 1.00 97.31 449 ARG A C 1
ATOM 3395 O O . ARG A 1 449 ? -3.803 -17.469 -10.783 1.00 97.31 449 ARG A O 1
ATOM 3402 N N . LEU A 1 450 ? -3.705 -19.540 -9.966 1.00 98.25 450 LEU A N 1
ATOM 3403 C CA . LEU A 1 450 ? -2.535 -19.271 -9.130 1.00 98.25 450 LEU A CA 1
ATOM 3404 C C . LEU A 1 450 ? -1.248 -19.222 -9.973 1.00 98.25 450 LEU A C 1
ATOM 3406 O O . LEU A 1 450 ? -1.002 -20.097 -10.811 1.00 98.25 450 LEU A O 1
ATOM 3410 N N . GLN A 1 451 ? -0.383 -18.246 -9.694 1.00 97.69 451 GLN A N 1
ATOM 3411 C CA . GLN A 1 451 ? 1.040 -18.341 -10.022 1.00 97.69 451 GLN A CA 1
ATOM 3412 C C . GLN A 1 451 ? 1.725 -19.122 -8.897 1.00 97.69 451 GLN A C 1
ATOM 3414 O O . GLN A 1 451 ? 1.582 -18.772 -7.727 1.00 97.69 451 GLN A O 1
ATOM 3419 N N . ILE A 1 452 ? 2.478 -20.163 -9.247 1.00 97.88 452 ILE A N 1
ATOM 3420 C CA . ILE A 1 452 ? 3.325 -20.885 -8.294 1.00 97.88 452 ILE A CA 1
ATOM 3421 C C . ILE A 1 452 ? 4.771 -20.489 -8.556 1.00 97.88 452 ILE A C 1
ATOM 3423 O O . ILE A 1 452 ? 5.240 -20.591 -9.692 1.00 97.88 452 ILE A O 1
ATOM 3427 N N . VAL A 1 453 ? 5.454 -20.034 -7.512 1.00 96.88 453 VAL A N 1
ATOM 3428 C CA . VAL A 1 453 ? 6.836 -19.548 -7.546 1.00 96.88 453 VAL A CA 1
ATOM 3429 C C . VAL A 1 453 ? 7.679 -20.307 -6.518 1.00 96.88 453 VAL A C 1
ATOM 3431 O O . VAL A 1 453 ? 7.128 -20.800 -5.533 1.00 96.88 453 VAL A O 1
ATOM 3434 N N . PRO A 1 454 ? 8.994 -20.456 -6.730 1.00 96.81 454 PRO A N 1
ATOM 3435 C CA . PRO A 1 454 ? 9.877 -21.021 -5.715 1.00 96.81 454 PRO A CA 1
ATOM 3436 C C . PRO A 1 454 ? 9.984 -20.091 -4.497 1.00 96.81 454 PRO A C 1
ATOM 3438 O O . PRO A 1 454 ? 10.036 -18.868 -4.648 1.00 96.81 454 PRO A O 1
ATOM 3441 N N . ASP A 1 455 ? 10.057 -20.671 -3.298 1.00 96.56 455 ASP A N 1
ATOM 3442 C CA . ASP A 1 455 ? 10.399 -19.944 -2.073 1.00 96.56 455 ASP A CA 1
ATOM 3443 C C . ASP A 1 455 ? 11.807 -19.337 -2.188 1.00 96.56 455 ASP A C 1
ATOM 3445 O O . ASP A 1 455 ? 12.749 -19.995 -2.634 1.00 96.56 455 ASP A O 1
ATOM 3449 N N . ALA A 1 456 ? 11.954 -18.076 -1.774 1.00 94.25 456 ALA A N 1
ATOM 3450 C CA . ALA A 1 456 ? 13.204 -17.332 -1.918 1.00 94.25 456 ALA A CA 1
ATOM 3451 C C . ALA A 1 456 ? 14.379 -17.919 -1.112 1.00 94.25 456 ALA A C 1
ATOM 3453 O O . ALA A 1 456 ? 15.525 -17.763 -1.523 1.00 94.25 456 ALA A O 1
ATOM 3454 N N . HIS A 1 457 ? 14.119 -18.592 0.015 1.00 94.94 457 HIS A N 1
ATOM 3455 C CA . HIS A 1 457 ? 15.168 -19.195 0.850 1.00 94.94 457 HIS A CA 1
ATOM 3456 C C . HIS A 1 457 ? 15.407 -20.665 0.503 1.00 94.94 457 HIS A C 1
ATOM 3458 O O . HIS A 1 457 ? 16.493 -21.191 0.740 1.00 94.94 457 HIS A O 1
ATOM 3464 N N . ASN A 1 458 ? 14.394 -21.344 -0.038 1.00 96.12 458 ASN A N 1
ATOM 3465 C CA . ASN A 1 458 ? 14.508 -22.728 -0.471 1.00 96.12 458 ASN A CA 1
ATOM 3466 C C . ASN A 1 458 ? 13.725 -22.963 -1.774 1.00 96.12 458 ASN A C 1
ATOM 3468 O O . ASN A 1 458 ? 12.548 -23.326 -1.722 1.00 96.12 458 ASN A O 1
ATOM 3472 N N . PRO A 1 459 ? 14.386 -22.872 -2.942 1.00 94.75 459 PRO A N 1
ATOM 3473 C CA . PRO A 1 459 ? 13.724 -22.984 -4.240 1.00 94.75 459 PRO A CA 1
ATOM 3474 C C . PRO A 1 459 ? 12.990 -24.306 -4.509 1.00 94.75 459 PRO A C 1
ATOM 3476 O O . PRO A 1 459 ? 12.227 -24.395 -5.469 1.00 94.75 459 PRO A O 1
ATOM 3479 N N . THR A 1 460 ? 13.206 -25.338 -3.686 1.00 97.00 460 THR A N 1
ATOM 3480 C CA . THR A 1 460 ? 12.484 -26.619 -3.783 1.00 97.00 460 THR A CA 1
ATOM 3481 C C . THR A 1 460 ? 11.059 -26.552 -3.230 1.00 97.00 460 THR A C 1
ATOM 3483 O O . THR A 1 460 ? 10.245 -27.424 -3.533 1.00 97.00 460 THR A O 1
ATOM 3486 N N . ILE A 1 461 ? 10.737 -25.527 -2.436 1.00 97.81 461 ILE A N 1
ATOM 3487 C CA . ILE A 1 461 ? 9.415 -25.335 -1.843 1.00 97.81 461 ILE A CA 1
ATOM 3488 C C . ILE A 1 461 ? 8.574 -24.462 -2.786 1.00 97.81 461 ILE A C 1
ATOM 3490 O O . ILE A 1 461 ? 8.919 -23.298 -3.000 1.00 97.81 461 ILE A O 1
ATOM 3494 N N . PRO A 1 462 ? 7.461 -24.975 -3.342 1.00 97.62 462 PRO A N 1
ATOM 3495 C CA . PRO A 1 462 ? 6.536 -24.160 -4.114 1.00 97.62 462 PRO A CA 1
ATOM 3496 C C . PRO A 1 462 ? 5.705 -23.264 -3.191 1.00 97.62 462 PRO A C 1
ATOM 3498 O O . PRO A 1 462 ? 5.218 -23.704 -2.149 1.00 97.62 462 PRO A O 1
ATOM 3501 N N . ARG A 1 463 ? 5.503 -22.016 -3.607 1.00 98.12 463 ARG A N 1
ATOM 3502 C CA . ARG A 1 463 ? 4.691 -21.005 -2.926 1.00 98.12 463 ARG A CA 1
ATOM 3503 C C . ARG A 1 463 ? 3.690 -20.384 -3.884 1.00 98.12 463 ARG A C 1
ATOM 3505 O O . ARG A 1 463 ? 3.979 -20.211 -5.068 1.00 98.12 463 ARG A O 1
ATOM 3512 N N . VAL A 1 464 ? 2.530 -19.986 -3.372 1.00 98.44 464 VAL A N 1
ATOM 3513 C CA . VAL A 1 464 ? 1.617 -19.102 -4.108 1.00 98.44 464 VAL A CA 1
ATOM 3514 C C . VAL A 1 464 ? 2.231 -17.706 -4.223 1.00 98.44 464 VAL A C 1
ATOM 3516 O O . VAL A 1 464 ? 2.540 -17.061 -3.221 1.00 98.44 464 VAL A O 1
ATOM 3519 N N . GLY A 1 465 ? 2.390 -17.235 -5.456 1.00 98.19 465 GLY A N 1
ATOM 3520 C CA . GLY A 1 465 ? 2.813 -15.876 -5.757 1.00 98.19 465 GLY A CA 1
ATOM 3521 C C . GLY A 1 465 ? 1.707 -14.852 -5.485 1.00 98.19 465 GLY A C 1
ATOM 3522 O O . GLY A 1 465 ? 0.527 -15.132 -5.687 1.00 98.19 465 GLY A O 1
ATOM 3523 N N . ARG A 1 466 ? 2.084 -13.663 -5.002 1.00 97.38 466 ARG A N 1
ATOM 3524 C CA . ARG A 1 466 ? 1.156 -12.638 -4.478 1.00 97.38 466 ARG A CA 1
ATOM 3525 C C . ARG A 1 466 ? 1.472 -11.226 -4.947 1.00 97.38 466 ARG A C 1
ATOM 3527 O O . ARG A 1 466 ? 0.564 -10.414 -5.096 1.00 97.38 466 ARG A O 1
ATOM 3534 N N . PHE A 1 467 ? 2.749 -10.927 -5.163 1.00 98.12 467 PHE A N 1
ATOM 3535 C CA . PHE A 1 467 ? 3.233 -9.573 -5.420 1.00 98.12 467 PHE A CA 1
ATOM 3536 C C . PHE A 1 467 ? 3.744 -9.397 -6.850 1.00 98.12 467 PHE A C 1
ATOM 3538 O O . PHE A 1 467 ? 3.999 -10.361 -7.573 1.00 98.12 467 PHE A O 1
ATOM 3545 N N . GLY A 1 468 ? 3.818 -8.141 -7.286 1.00 95.81 468 GLY A N 1
ATOM 3546 C CA . GLY A 1 468 ? 4.027 -7.784 -8.684 1.00 95.81 468 GLY A CA 1
ATOM 3547 C C . GLY A 1 468 ? 2.759 -7.929 -9.536 1.00 95.81 468 GLY A C 1
ATOM 3548 O O . GLY A 1 468 ? 1.724 -8.451 -9.109 1.00 95.81 468 GLY A O 1
ATOM 3549 N N . TRP A 1 469 ? 2.838 -7.445 -10.775 1.00 97.69 469 TRP A N 1
ATOM 3550 C CA . TRP A 1 469 ? 1.714 -7.435 -11.723 1.00 97.69 469 TRP A CA 1
ATOM 3551 C C . TRP A 1 469 ? 1.296 -8.818 -12.207 1.00 97.69 469 TRP A C 1
ATOM 3553 O O . TRP A 1 469 ? 0.139 -9.024 -12.558 1.00 97.69 469 TRP A O 1
ATOM 3563 N N . LYS A 1 470 ? 2.232 -9.766 -12.197 1.00 97.56 470 LYS A N 1
ATOM 3564 C CA . LYS A 1 470 ? 1.989 -11.164 -12.544 1.00 97.56 470 LYS A CA 1
ATOM 3565 C C . LYS A 1 470 ? 2.247 -12.077 -11.345 1.00 97.56 470 LYS A C 1
ATOM 3567 O O . LYS A 1 470 ? 2.630 -13.209 -11.549 1.00 97.56 470 LYS A O 1
ATOM 3572 N N . ALA A 1 471 ? 2.071 -11.623 -10.099 1.00 98.12 471 ALA A N 1
ATOM 3573 C CA . ALA A 1 471 ? 2.180 -12.483 -8.909 1.00 98.12 471 ALA A CA 1
ATOM 3574 C C . ALA A 1 471 ? 3.515 -13.268 -8.810 1.00 98.12 471 ALA A C 1
ATOM 3576 O O . ALA A 1 471 ? 3.518 -14.457 -8.525 1.00 98.12 471 ALA A O 1
ATOM 3577 N N . THR A 1 472 ? 4.660 -12.646 -9.097 1.00 96.06 472 THR A N 1
ATOM 3578 C CA . THR A 1 472 ? 5.955 -13.342 -9.231 1.00 96.06 472 THR A CA 1
ATOM 3579 C C . THR A 1 472 ? 6.747 -13.520 -7.945 1.00 96.06 472 THR A C 1
ATOM 3581 O O . THR A 1 472 ? 7.766 -14.203 -7.966 1.00 96.06 472 THR A O 1
ATOM 3584 N N . SER A 1 473 ? 6.275 -12.950 -6.841 1.00 97.69 473 SER A N 1
ATOM 3585 C CA . SER A 1 473 ? 6.934 -13.054 -5.538 1.00 97.69 473 SER A CA 1
ATOM 3586 C C . SER A 1 473 ? 5.895 -13.457 -4.490 1.00 97.69 473 SER A C 1
ATOM 3588 O O . SER A 1 473 ? 4.771 -12.945 -4.503 1.00 97.69 473 SER A O 1
ATOM 3590 N N . SER A 1 474 ? 6.224 -14.401 -3.607 1.00 97.69 474 SER A N 1
ATOM 3591 C CA . SER A 1 474 ? 5.288 -14.947 -2.611 1.00 97.69 474 SER A CA 1
ATOM 3592 C C . SER A 1 474 ? 5.312 -14.212 -1.275 1.00 97.69 474 SER A C 1
ATOM 3594 O O . SER A 1 474 ? 4.360 -14.329 -0.507 1.00 97.69 474 SER A O 1
ATOM 3596 N N . THR A 1 475 ? 6.381 -13.465 -0.989 1.00 98.25 475 THR A N 1
ATOM 3597 C CA . THR A 1 475 ? 6.546 -12.692 0.249 1.00 98.25 475 THR A CA 1
ATOM 3598 C C . THR A 1 475 ? 6.924 -11.241 -0.044 1.00 98.25 475 THR A C 1
ATOM 3600 O O . THR A 1 475 ? 7.496 -10.934 -1.093 1.00 98.25 475 THR A O 1
ATOM 3603 N N . VAL A 1 476 ? 6.637 -10.346 0.900 1.00 98.56 476 VAL A N 1
ATOM 3604 C CA . VAL A 1 476 ? 7.086 -8.953 0.929 1.00 98.56 476 VAL A CA 1
ATOM 3605 C C . VAL A 1 476 ? 8.606 -8.917 0.836 1.00 98.56 476 VAL A C 1
ATOM 3607 O O . VAL A 1 476 ? 9.134 -8.151 0.044 1.00 98.56 476 VAL A O 1
ATOM 3610 N N . GLN A 1 477 ? 9.316 -9.798 1.552 1.00 98.38 477 GLN A N 1
ATOM 3611 C CA . GLN A 1 477 ? 10.778 -9.882 1.466 1.00 98.38 477 GLN A CA 1
ATOM 3612 C C . GLN A 1 477 ? 11.265 -10.235 0.065 1.00 98.38 477 GLN A C 1
ATOM 3614 O O . GLN A 1 477 ? 12.164 -9.562 -0.430 1.00 98.38 477 GLN A O 1
ATOM 3619 N N . GLN A 1 478 ? 10.669 -11.241 -0.582 1.00 98.31 478 GLN A N 1
ATOM 3620 C CA . GLN A 1 478 ? 11.034 -11.603 -1.950 1.00 98.31 478 GLN A CA 1
ATOM 3621 C C . GLN A 1 478 ? 10.782 -10.430 -2.906 1.00 98.31 478 GLN A C 1
ATOM 3623 O O . GLN A 1 478 ? 11.677 -10.048 -3.649 1.00 98.31 478 GLN A O 1
ATOM 3628 N N . GLN A 1 479 ? 9.614 -9.786 -2.814 1.00 98.19 479 GLN A N 1
ATOM 3629 C CA . GLN A 1 479 ? 9.295 -8.607 -3.622 1.00 98.19 479 GLN A CA 1
ATOM 3630 C C . GLN A 1 479 ? 10.278 -7.447 -3.380 1.00 98.19 479 GLN A C 1
ATOM 3632 O O . GLN A 1 479 ? 10.661 -6.765 -4.330 1.00 98.19 479 GLN A O 1
ATOM 3637 N N . THR A 1 480 ? 10.689 -7.217 -2.130 1.00 98.38 480 THR A N 1
ATOM 3638 C CA . THR A 1 480 ? 11.666 -6.183 -1.768 1.00 98.38 480 THR A CA 1
ATOM 3639 C C . THR A 1 480 ? 13.037 -6.482 -2.363 1.00 98.38 480 THR A C 1
ATOM 3641 O O . THR A 1 480 ? 13.619 -5.594 -2.975 1.00 98.38 480 THR A O 1
ATOM 3644 N N . VAL A 1 481 ? 13.559 -7.707 -2.229 1.00 98.12 481 VAL A N 1
ATOM 3645 C CA . VAL A 1 481 ? 14.886 -8.037 -2.781 1.00 98.12 481 VAL A CA 1
ATOM 3646 C C . VAL A 1 481 ? 14.883 -8.072 -4.310 1.00 98.12 481 VAL A C 1
ATOM 3648 O O . VAL A 1 481 ? 15.855 -7.632 -4.924 1.00 98.12 481 VAL A O 1
ATOM 3651 N N . ASP A 1 482 ? 13.780 -8.514 -4.925 1.00 97.19 482 ASP A N 1
ATOM 3652 C CA . ASP A 1 482 ? 13.593 -8.484 -6.378 1.00 97.19 482 ASP A CA 1
ATOM 3653 C C . ASP A 1 482 ? 13.631 -7.043 -6.914 1.00 97.19 482 ASP A C 1
ATOM 3655 O O . ASP A 1 482 ? 14.236 -6.800 -7.959 1.00 97.19 482 ASP A O 1
ATOM 3659 N N . ALA A 1 483 ? 13.015 -6.090 -6.202 1.00 97.44 483 ALA A N 1
ATOM 3660 C CA . ALA A 1 483 ? 13.017 -4.670 -6.560 1.00 97.44 483 ALA A CA 1
ATOM 3661 C C . ALA A 1 483 ? 14.370 -3.995 -6.276 1.00 97.44 483 ALA A C 1
ATOM 3663 O O . ALA A 1 483 ? 14.890 -3.284 -7.134 1.00 97.44 483 ALA A O 1
ATOM 3664 N N . LEU A 1 484 ? 14.983 -4.265 -5.117 1.00 97.81 484 LEU A N 1
ATOM 3665 C CA . LEU A 1 484 ? 16.318 -3.761 -4.777 1.00 97.81 484 LEU A CA 1
ATOM 3666 C C . LEU A 1 484 ? 17.320 -4.114 -5.878 1.00 97.81 484 LEU A C 1
ATOM 3668 O O . LEU A 1 484 ? 17.966 -3.226 -6.421 1.00 97.81 484 LEU A O 1
ATOM 3672 N N . ASN A 1 485 ? 17.386 -5.379 -6.290 1.00 96.25 485 ASN A N 1
ATOM 3673 C CA . ASN A 1 485 ? 18.334 -5.799 -7.319 1.00 96.25 485 ASN A CA 1
ATOM 3674 C C . ASN A 1 485 ? 17.863 -5.406 -8.728 1.00 96.25 485 ASN A C 1
ATOM 3676 O O . ASN A 1 485 ? 18.611 -4.818 -9.506 1.00 96.25 485 ASN A O 1
ATOM 3680 N N . GLY A 1 486 ? 16.613 -5.728 -9.068 1.00 94.69 486 GLY A N 1
ATOM 3681 C CA . GLY A 1 486 ? 16.083 -5.573 -10.421 1.00 94.69 486 GLY A CA 1
ATOM 3682 C C . GLY A 1 486 ? 15.895 -4.127 -10.841 1.00 94.69 486 GLY A C 1
ATOM 3683 O O . GLY A 1 486 ? 16.107 -3.816 -12.008 1.00 94.69 486 GLY A O 1
ATOM 3684 N N . ASP A 1 487 ? 15.527 -3.250 -9.916 1.00 95.44 487 ASP A N 1
ATOM 3685 C CA . ASP A 1 487 ? 15.168 -1.868 -10.225 1.00 95.44 487 ASP A CA 1
ATOM 3686 C C . ASP A 1 487 ? 16.214 -0.884 -9.716 1.00 95.44 487 ASP A C 1
ATOM 3688 O O . ASP A 1 487 ? 16.536 0.058 -10.431 1.00 95.44 487 ASP A O 1
ATOM 3692 N N . MET A 1 488 ? 16.802 -1.118 -8.542 1.00 95.31 488 MET A N 1
ATOM 3693 C CA . MET A 1 488 ? 17.772 -0.194 -7.934 1.00 95.31 488 MET A CA 1
ATOM 3694 C C . MET A 1 488 ? 19.230 -0.652 -8.060 1.00 95.31 488 MET A C 1
ATOM 3696 O O . MET A 1 488 ? 20.136 0.076 -7.662 1.00 95.31 488 MET A O 1
ATOM 3700 N N . GLY A 1 489 ? 19.469 -1.846 -8.610 1.00 94.69 489 GLY A N 1
ATOM 3701 C CA . GLY A 1 489 ? 20.812 -2.397 -8.756 1.00 94.69 489 GLY A CA 1
ATOM 3702 C C . GLY A 1 489 ? 21.490 -2.723 -7.426 1.00 94.69 489 GLY A C 1
ATOM 3703 O O . GLY A 1 489 ? 22.704 -2.701 -7.376 1.00 94.69 489 GLY A O 1
ATOM 3704 N N . VAL A 1 490 ? 20.743 -2.983 -6.353 1.00 96.38 490 VAL A N 1
ATOM 3705 C CA . VAL A 1 490 ? 21.270 -3.275 -5.012 1.00 96.38 490 VAL A CA 1
ATOM 3706 C C . VAL A 1 490 ? 21.198 -4.777 -4.740 1.00 96.38 490 VAL A C 1
ATOM 3708 O O . VAL A 1 490 ? 20.117 -5.372 -4.680 1.00 96.38 490 VAL A O 1
ATOM 3711 N N . THR A 1 491 ? 22.349 -5.410 -4.545 1.00 96.88 491 THR A N 1
ATOM 3712 C CA . THR A 1 491 ? 22.452 -6.838 -4.220 1.00 96.88 491 THR A CA 1
ATOM 3713 C C . THR A 1 491 ? 22.216 -7.122 -2.735 1.00 96.88 491 THR A C 1
ATOM 3715 O O . THR A 1 491 ? 22.521 -6.317 -1.856 1.00 96.88 491 THR A O 1
ATOM 3718 N N . THR A 1 492 ? 21.674 -8.305 -2.443 1.00 97.19 492 THR A N 1
ATOM 3719 C CA . THR A 1 492 ? 21.372 -8.783 -1.079 1.00 97.19 492 THR A CA 1
ATOM 3720 C C . THR A 1 492 ? 21.866 -10.218 -0.910 1.00 97.19 492 THR A C 1
ATOM 3722 O O . THR A 1 492 ? 22.248 -10.857 -1.889 1.00 97.19 492 THR A O 1
ATOM 3725 N N . SER A 1 493 ? 21.837 -10.764 0.307 1.00 96.12 493 SER A N 1
ATOM 3726 C CA . SER A 1 493 ? 22.180 -12.176 0.549 1.00 96.12 493 SER A CA 1
ATOM 3727 C C . SER A 1 493 ? 21.328 -13.155 -0.275 1.00 96.12 493 SER A C 1
ATOM 3729 O O . SER A 1 493 ? 21.849 -14.153 -0.770 1.00 96.12 493 SER A O 1
ATOM 3731 N N . LEU A 1 494 ? 20.040 -12.844 -0.481 1.00 96.38 494 LEU A N 1
ATOM 3732 C CA . LEU A 1 494 ? 19.115 -13.644 -1.292 1.00 96.38 494 LEU A CA 1
ATOM 3733 C C . LEU A 1 494 ? 19.371 -13.509 -2.799 1.00 96.38 494 LEU A C 1
ATOM 3735 O O . LEU A 1 494 ? 19.127 -14.451 -3.548 1.00 96.38 494 LEU A O 1
ATOM 3739 N N . LEU A 1 495 ? 19.865 -12.352 -3.249 1.00 95.81 495 LEU A N 1
ATOM 3740 C CA . LEU A 1 495 ? 20.187 -12.074 -4.652 1.00 95.81 495 LEU A CA 1
ATOM 3741 C C . LEU A 1 495 ? 21.569 -11.401 -4.758 1.00 95.81 495 LEU A C 1
ATOM 3743 O O . LEU A 1 495 ? 21.643 -10.181 -4.947 1.00 95.81 495 LEU A O 1
ATOM 3747 N N . PRO A 1 496 ? 22.668 -12.176 -4.654 1.00 94.88 496 PRO A N 1
ATOM 3748 C CA . PRO A 1 496 ? 24.030 -11.649 -4.524 1.00 94.88 496 PRO A CA 1
ATOM 3749 C C . PRO A 1 496 ? 24.697 -11.320 -5.869 1.00 94.88 496 PRO A C 1
ATOM 3751 O O . PRO A 1 496 ? 25.915 -11.171 -5.928 1.00 94.88 496 PRO A O 1
ATOM 3754 N N . LYS A 1 497 ? 23.934 -11.293 -6.966 1.00 93.81 497 LYS A N 1
ATOM 3755 C CA . LYS A 1 497 ? 24.427 -10.995 -8.317 1.00 93.81 497 LYS A CA 1
ATOM 3756 C C . LYS A 1 497 ? 23.499 -10.014 -9.005 1.00 93.81 497 LYS A C 1
ATOM 3758 O O . LYS A 1 497 ? 22.284 -10.214 -8.985 1.00 93.81 497 LYS A O 1
ATOM 3763 N N . HIS A 1 498 ? 24.058 -8.983 -9.621 1.00 93.88 498 HIS A N 1
ATOM 3764 C CA . HIS A 1 498 ? 23.297 -7.945 -10.302 1.00 93.88 498 HIS A CA 1
ATOM 3765 C C . HIS A 1 498 ? 22.542 -8.498 -11.517 1.00 93.88 498 HIS A C 1
ATOM 3767 O O . HIS A 1 498 ? 23.118 -9.154 -12.390 1.00 93.88 498 HIS A O 1
ATOM 3773 N N . PHE A 1 499 ? 21.260 -8.151 -11.652 1.00 90.19 499 PHE A N 1
ATOM 3774 C CA . PHE A 1 499 ? 20.471 -8.515 -12.836 1.00 90.19 499 PHE A CA 1
ATOM 3775 C C . PHE A 1 499 ? 20.996 -7.899 -14.139 1.00 90.19 499 PHE A C 1
ATOM 3777 O O . PHE A 1 499 ? 20.764 -8.464 -15.211 1.00 90.19 499 PHE A O 1
ATOM 3784 N N . CYS A 1 500 ? 21.705 -6.769 -14.068 1.00 89.25 500 CYS A N 1
ATOM 3785 C CA . CYS A 1 500 ? 22.246 -6.097 -15.247 1.00 89.25 500 CYS A CA 1
ATOM 3786 C C . CYS A 1 500 ? 23.418 -6.840 -15.904 1.00 89.25 500 CYS A C 1
ATOM 3788 O O . CYS A 1 500 ? 23.667 -6.632 -17.090 1.00 89.25 500 CYS A O 1
ATOM 3790 N N . GLY A 1 501 ? 24.052 -7.785 -15.197 1.00 82.88 501 GLY A N 1
ATOM 3791 C CA . GLY A 1 501 ? 25.111 -8.667 -15.710 1.00 82.88 501 GLY A CA 1
ATOM 3792 C C . GLY A 1 501 ? 24.651 -9.719 -16.739 1.00 82.88 501 GLY A C 1
ATOM 3793 O O . GLY A 1 501 ? 25.281 -10.766 -16.891 1.00 82.88 501 GLY A O 1
ATOM 3794 N N . ARG A 1 502 ? 23.496 -9.499 -17.378 1.00 85.12 502 ARG A N 1
ATOM 3795 C CA . ARG A 1 502 ? 22.897 -10.384 -18.388 1.00 85.12 502 ARG A CA 1
ATOM 3796 C C . ARG A 1 502 ? 22.904 -9.770 -19.795 1.00 85.12 502 ARG A C 1
ATOM 3798 O O . ARG A 1 502 ? 22.744 -10.505 -20.763 1.00 85.12 502 ARG A O 1
ATOM 3805 N N . ALA A 1 503 ? 23.049 -8.448 -19.908 1.00 85.50 503 ALA A N 1
ATOM 3806 C CA . ALA A 1 503 ? 23.107 -7.725 -21.184 1.00 85.50 503 ALA A CA 1
ATOM 3807 C C . ALA A 1 503 ? 24.506 -7.822 -21.826 1.00 85.50 503 ALA A C 1
ATOM 3809 O O . ALA A 1 503 ? 25.442 -8.249 -21.172 1.00 85.50 503 ALA A O 1
ATOM 3810 N N . MET A 1 504 ? 24.696 -7.385 -23.072 1.00 78.94 504 MET A N 1
ATOM 3811 C CA . MET A 1 504 ? 26.014 -7.231 -23.702 1.00 78.94 504 MET A CA 1
ATOM 3812 C C . MET A 1 504 ? 26.179 -5.817 -24.292 1.00 78.94 504 MET A C 1
ATOM 3814 O O . MET A 1 504 ? 25.298 -5.367 -25.023 1.00 78.94 504 MET A O 1
ATOM 3818 N N . PRO A 1 505 ? 27.324 -5.138 -24.069 1.00 79.88 505 PRO A N 1
ATOM 3819 C CA . PRO A 1 505 ? 28.362 -5.448 -23.087 1.00 79.88 505 PRO A CA 1
ATOM 3820 C C . PRO A 1 505 ? 27.971 -4.952 -21.679 1.00 79.88 505 PRO A C 1
ATOM 3822 O O . PRO A 1 505 ? 27.464 -3.853 -21.496 1.00 79.88 505 PRO A O 1
ATOM 3825 N N . ASP A 1 506 ? 28.278 -5.739 -20.660 1.00 79.75 506 ASP A N 1
ATOM 3826 C CA . ASP A 1 506 ? 27.887 -5.551 -19.251 1.00 79.75 506 ASP A CA 1
ATOM 3827 C C . ASP A 1 506 ? 29.069 -5.782 -18.288 1.00 79.75 506 ASP A C 1
ATOM 3829 O O . ASP A 1 506 ? 28.891 -6.076 -17.106 1.00 79.75 506 ASP A O 1
ATOM 3833 N N . GLY A 1 507 ? 30.305 -5.644 -18.786 1.00 81.38 507 GLY A N 1
ATOM 3834 C CA . GLY A 1 507 ? 31.525 -5.869 -18.002 1.00 81.38 507 GLY A CA 1
ATOM 3835 C C . GLY A 1 507 ? 31.566 -5.079 -16.688 1.00 81.38 507 GLY A C 1
ATOM 3836 O O . GLY A 1 507 ? 32.008 -5.616 -15.678 1.00 81.38 507 GLY A O 1
ATOM 3837 N N . GLY A 1 508 ? 31.025 -3.853 -16.672 1.00 84.81 508 GLY A N 1
ATOM 3838 C CA . GLY A 1 508 ? 30.889 -3.051 -15.451 1.00 84.81 508 GLY A CA 1
ATOM 3839 C C . GLY A 1 508 ? 29.933 -3.656 -14.414 1.00 84.81 508 GLY A C 1
ATOM 3840 O O . GLY A 1 508 ? 30.243 -3.635 -13.228 1.00 84.81 508 GLY A O 1
ATOM 3841 N N . CYS A 1 509 ? 28.819 -4.262 -14.844 1.00 87.19 509 CYS A N 1
ATOM 3842 C CA . CYS A 1 509 ? 27.891 -4.969 -13.953 1.00 87.19 509 CYS A CA 1
ATOM 3843 C C . CYS A 1 509 ? 28.532 -6.215 -13.346 1.00 87.19 509 CYS A C 1
ATOM 3845 O O . CYS A 1 509 ? 28.494 -6.401 -12.135 1.00 87.19 509 CYS A O 1
ATOM 3847 N N . ARG A 1 510 ? 29.188 -7.042 -14.171 1.00 87.50 510 ARG A N 1
ATOM 3848 C CA . ARG A 1 510 ? 29.889 -8.235 -13.673 1.00 87.50 510 ARG A CA 1
ATOM 3849 C C . ARG A 1 510 ? 31.049 -7.898 -12.739 1.00 87.50 510 ARG A C 1
ATOM 3851 O O . ARG A 1 510 ? 31.318 -8.656 -11.817 1.00 87.50 510 ARG A O 1
ATOM 3858 N N . ALA A 1 511 ? 31.739 -6.781 -12.968 1.00 89.94 511 ALA A N 1
ATOM 3859 C CA . ALA A 1 511 ? 32.796 -6.323 -12.072 1.00 89.94 511 ALA A CA 1
ATOM 3860 C C . ALA A 1 511 ? 32.241 -5.857 -10.713 1.00 89.94 511 ALA A C 1
ATOM 3862 O O . ALA A 1 511 ? 32.871 -6.111 -9.688 1.00 89.94 511 ALA A O 1
ATOM 3863 N N . ALA A 1 512 ? 31.060 -5.226 -10.690 1.00 91.06 512 ALA A N 1
ATOM 3864 C CA . ALA A 1 512 ? 30.414 -4.772 -9.455 1.00 91.06 512 ALA A CA 1
ATOM 3865 C C . ALA A 1 512 ? 30.056 -5.931 -8.504 1.00 91.06 512 ALA A C 1
ATOM 3867 O O . ALA A 1 512 ? 30.144 -5.772 -7.289 1.00 91.06 512 ALA A O 1
ATOM 3868 N N . ASP A 1 513 ? 29.769 -7.125 -9.041 1.00 92.44 513 ASP A N 1
ATOM 3869 C CA . ASP A 1 513 ? 29.480 -8.338 -8.257 1.00 92.44 513 ASP A CA 1
ATOM 3870 C C . ASP A 1 513 ? 30.629 -8.796 -7.334 1.00 92.44 513 ASP A C 1
ATOM 3872 O O . ASP A 1 513 ? 30.427 -9.689 -6.505 1.00 92.44 513 ASP A O 1
ATOM 3876 N N . ALA A 1 514 ? 31.838 -8.236 -7.479 1.00 89.62 514 ALA A N 1
ATOM 3877 C CA . ALA A 1 514 ? 32.952 -8.471 -6.559 1.00 89.62 514 ALA A CA 1
ATOM 3878 C C . ALA A 1 514 ? 32.710 -7.870 -5.160 1.00 89.62 514 ALA A C 1
ATOM 3880 O O . ALA A 1 514 ? 33.335 -8.315 -4.200 1.00 89.62 514 ALA A O 1
ATOM 3881 N N . ASN A 1 515 ? 31.799 -6.897 -5.043 1.00 86.56 515 ASN A N 1
ATOM 3882 C CA . ASN A 1 515 ? 31.457 -6.214 -3.791 1.00 86.56 515 ASN A CA 1
ATOM 3883 C C . ASN A 1 515 ? 30.119 -6.686 -3.188 1.00 86.56 515 ASN A C 1
ATOM 3885 O O . ASN A 1 515 ? 29.649 -6.106 -2.211 1.00 86.56 515 ASN A O 1
ATOM 3889 N N . SER A 1 516 ? 29.491 -7.716 -3.762 1.00 90.75 516 SER A N 1
ATOM 3890 C CA . SER A 1 516 ? 28.203 -8.235 -3.294 1.00 90.75 516 SER A CA 1
ATOM 3891 C C . SER A 1 516 ? 28.333 -9.144 -2.056 1.00 90.75 516 SER A C 1
ATOM 3893 O O . SER A 1 516 ? 29.318 -9.879 -1.941 1.00 90.75 516 SER A O 1
ATOM 3895 N N . PRO A 1 517 ? 27.311 -9.198 -1.174 1.00 93.69 517 PRO A N 1
ATOM 3896 C CA . PRO A 1 517 ? 26.085 -8.397 -1.211 1.00 93.69 517 PRO A CA 1
ATOM 3897 C C . PRO A 1 517 ? 26.319 -6.960 -0.724 1.00 93.69 517 PRO A C 1
ATOM 3899 O O . PRO A 1 517 ? 27.027 -6.733 0.255 1.00 93.69 517 PRO A O 1
ATOM 3902 N N . GLU A 1 518 ? 25.691 -5.989 -1.387 1.00 93.81 518 GLU A N 1
ATOM 3903 C CA . GLU A 1 518 ? 25.838 -4.572 -1.035 1.00 93.81 518 GLU A CA 1
ATOM 3904 C C . GLU A 1 518 ? 25.018 -4.193 0.196 1.00 93.81 518 GLU A C 1
ATOM 3906 O O . GLU A 1 518 ? 25.500 -3.423 1.027 1.00 93.81 518 GLU A O 1
ATOM 3911 N N . LEU A 1 519 ? 23.807 -4.738 0.336 1.00 94.81 519 LEU A N 1
ATOM 3912 C CA . LEU A 1 519 ? 22.911 -4.453 1.453 1.00 94.81 519 LEU A CA 1
ATOM 3913 C C . LEU A 1 519 ? 22.825 -5.644 2.415 1.00 94.81 519 LEU A C 1
ATOM 3915 O O . LEU A 1 519 ? 22.608 -6.786 2.001 1.00 94.81 519 LEU A O 1
ATOM 3919 N N . GLY A 1 520 ? 22.974 -5.366 3.712 1.00 94.12 520 GLY A N 1
ATOM 3920 C CA . GLY A 1 520 ? 22.918 -6.379 4.765 1.00 94.12 520 GLY A CA 1
ATOM 3921 C C . GLY A 1 520 ? 21.495 -6.825 5.116 1.00 94.12 520 GLY A C 1
ATOM 3922 O O . GLY A 1 520 ? 20.521 -6.092 4.933 1.00 94.12 520 GLY A O 1
ATOM 3923 N N . ASP A 1 521 ? 21.376 -8.018 5.701 1.00 95.88 521 ASP A N 1
ATOM 3924 C CA . ASP A 1 521 ? 20.083 -8.621 6.066 1.00 95.88 521 ASP A CA 1
ATOM 3925 C C . ASP A 1 521 ? 19.283 -7.788 7.075 1.00 95.88 521 ASP A C 1
ATOM 3927 O O . ASP A 1 521 ? 18.050 -7.796 7.048 1.00 95.88 521 ASP A O 1
ATOM 3931 N N . THR A 1 522 ? 19.965 -7.048 7.954 1.00 95.88 522 THR A N 1
ATOM 3932 C CA . THR A 1 522 ? 19.323 -6.137 8.911 1.00 95.88 522 THR A CA 1
ATOM 3933 C C . THR A 1 522 ? 18.553 -5.030 8.192 1.00 95.88 522 THR A C 1
ATOM 3935 O O . THR A 1 522 ? 17.388 -4.805 8.512 1.00 95.88 522 THR A O 1
ATOM 3938 N N . ASP A 1 523 ? 19.147 -4.400 7.178 1.00 96.00 523 ASP A N 1
ATOM 3939 C CA . ASP A 1 523 ? 18.507 -3.312 6.431 1.00 96.00 523 ASP A CA 1
ATOM 3940 C C . ASP A 1 523 ? 17.345 -3.834 5.575 1.00 96.00 523 ASP A C 1
ATOM 3942 O O . ASP A 1 523 ? 16.258 -3.252 5.564 1.00 96.00 523 ASP A O 1
ATOM 3946 N N . VAL A 1 524 ? 17.512 -5.002 4.937 1.00 97.31 524 VAL A N 1
ATOM 3947 C CA . VAL A 1 524 ? 16.412 -5.695 4.238 1.00 97.31 524 VAL A CA 1
ATOM 3948 C C . VAL A 1 524 ? 15.266 -5.996 5.209 1.00 97.31 524 VAL A C 1
ATOM 3950 O O . VAL A 1 524 ? 14.090 -5.789 4.893 1.00 97.31 524 VAL A O 1
ATOM 3953 N N . LYS A 1 525 ? 15.580 -6.462 6.421 1.00 97.38 525 LYS A N 1
ATOM 3954 C CA . LYS A 1 525 ? 14.578 -6.724 7.455 1.00 97.38 525 LYS A CA 1
ATOM 3955 C C . LYS A 1 525 ? 13.849 -5.445 7.867 1.00 97.38 525 LYS A C 1
ATOM 3957 O O . LYS A 1 525 ? 12.635 -5.507 8.015 1.00 97.38 525 LYS A O 1
ATOM 3962 N N . LEU A 1 526 ? 14.535 -4.315 8.020 1.00 97.19 526 LEU A N 1
ATOM 3963 C CA . LEU A 1 526 ? 13.912 -3.030 8.357 1.00 97.19 526 LEU A CA 1
ATOM 3964 C C . LEU A 1 526 ? 12.966 -2.547 7.249 1.00 97.19 526 LEU A C 1
ATOM 3966 O O . LEU A 1 526 ? 11.804 -2.249 7.526 1.00 97.19 526 LEU A O 1
ATOM 3970 N N . ILE A 1 527 ? 13.402 -2.572 5.986 1.00 97.69 527 ILE A N 1
ATOM 3971 C CA . ILE A 1 527 ? 12.556 -2.198 4.839 1.00 97.69 527 ILE A CA 1
ATOM 3972 C C . ILE A 1 527 ? 11.309 -3.092 4.770 1.00 97.69 527 ILE A C 1
ATOM 3974 O O . ILE A 1 527 ? 10.185 -2.608 4.643 1.00 97.69 527 ILE A O 1
ATOM 3978 N N . THR A 1 528 ? 11.478 -4.409 4.908 1.00 98.12 528 THR A N 1
ATOM 3979 C CA . THR A 1 528 ? 10.340 -5.344 4.883 1.00 98.12 528 THR A CA 1
ATOM 3980 C C . THR A 1 528 ? 9.422 -5.185 6.091 1.00 98.12 528 THR A C 1
ATOM 3982 O O . THR A 1 528 ? 8.216 -5.400 5.965 1.00 98.12 528 THR A O 1
ATOM 3985 N N . HIS A 1 529 ? 9.954 -4.789 7.249 1.00 97.50 529 HIS A N 1
ATOM 3986 C CA . HIS A 1 529 ? 9.176 -4.478 8.446 1.00 97.50 529 HIS A CA 1
ATOM 3987 C C . HIS A 1 529 ? 8.272 -3.266 8.213 1.00 97.50 529 HIS A C 1
ATOM 3989 O O . HIS A 1 529 ? 7.075 -3.348 8.484 1.00 97.50 529 HIS A O 1
ATOM 3995 N N . TYR A 1 530 ? 8.827 -2.189 7.646 1.00 97.56 530 TYR A N 1
ATOM 3996 C CA . TYR A 1 530 ? 8.077 -0.998 7.255 1.00 97.56 530 TYR A CA 1
ATOM 3997 C C . TYR A 1 530 ? 6.918 -1.355 6.317 1.00 97.56 530 TYR A C 1
ATOM 3999 O O . TYR A 1 530 ? 5.759 -1.140 6.662 1.00 97.56 530 TYR A O 1
ATOM 4007 N N . LEU A 1 531 ? 7.214 -2.015 5.193 1.00 98.25 531 LEU A N 1
ATOM 4008 C CA . LEU A 1 531 ? 6.211 -2.393 4.188 1.00 98.25 531 LEU A CA 1
ATOM 4009 C C . LEU A 1 531 ? 5.128 -3.337 4.732 1.00 98.25 531 LEU A C 1
ATOM 4011 O O . LEU A 1 531 ? 3.969 -3.264 4.328 1.00 98.25 531 LEU A O 1
ATOM 4015 N N . SER A 1 532 ? 5.487 -4.231 5.657 1.00 98.38 532 SER A N 1
ATOM 4016 C CA . SER A 1 532 ? 4.534 -5.186 6.234 1.00 98.38 532 SER A CA 1
ATOM 4017 C C . SER A 1 532 ? 3.535 -4.535 7.191 1.00 98.38 532 SER A C 1
ATOM 4019 O O . SER A 1 532 ? 2.447 -5.078 7.372 1.00 98.38 532 SER A O 1
ATOM 4021 N N . LEU A 1 533 ? 3.904 -3.421 7.831 1.00 97.81 533 LEU A N 1
ATOM 4022 C CA . LEU A 1 533 ? 3.139 -2.811 8.924 1.00 97.81 533 LEU A CA 1
ATOM 4023 C C . LEU A 1 533 ? 2.560 -1.429 8.589 1.00 97.81 533 LEU A C 1
ATOM 4025 O O . LEU A 1 533 ? 2.050 -0.743 9.480 1.00 97.81 533 LEU A O 1
ATOM 4029 N N . LEU A 1 534 ? 2.590 -1.045 7.310 1.00 96.50 534 LEU A N 1
ATOM 4030 C CA . LEU A 1 534 ? 1.793 0.066 6.797 1.00 96.50 534 LEU A CA 1
ATOM 4031 C C . LEU A 1 534 ? 0.312 -0.176 7.104 1.00 96.50 534 LEU A C 1
ATOM 4033 O O . LEU A 1 534 ? -0.242 -1.228 6.765 1.00 96.50 534 LEU A O 1
ATOM 4037 N N . GLY A 1 535 ? -0.315 0.804 7.750 1.00 95.50 535 GLY A N 1
ATOM 4038 C CA . GLY A 1 535 ? -1.750 0.806 7.989 1.00 95.50 535 GLY A CA 1
ATOM 4039 C C . GLY A 1 535 ? -2.523 0.945 6.680 1.00 95.50 535 GLY A C 1
ATOM 4040 O O . GLY A 1 535 ? -2.021 1.465 5.683 1.00 95.50 535 GLY A O 1
ATOM 4041 N N . VAL A 1 536 ? -3.757 0.453 6.680 1.00 97.62 536 VAL A N 1
ATOM 4042 C CA . VAL A 1 536 ? -4.672 0.586 5.544 1.00 97.62 536 VAL A CA 1
ATOM 4043 C C . VAL A 1 536 ? -5.665 1.701 5.868 1.00 97.62 536 VAL A C 1
ATOM 4045 O O . VAL A 1 536 ? -6.321 1.618 6.908 1.00 97.62 536 VAL A O 1
ATOM 4048 N N . PRO A 1 537 ? -5.806 2.735 5.025 1.00 95.25 537 PRO A N 1
ATOM 4049 C CA . PRO A 1 537 ? -6.836 3.751 5.211 1.00 95.25 537 PRO A CA 1
ATOM 4050 C C . PRO A 1 537 ? -8.231 3.130 5.296 1.00 95.25 537 PRO A C 1
ATOM 4052 O O . PRO A 1 537 ? -8.525 2.156 4.602 1.00 95.25 537 PRO A O 1
ATOM 4055 N N . ALA A 1 538 ? -9.095 3.687 6.142 1.00 95.06 538 ALA A N 1
ATOM 4056 C CA . ALA A 1 538 ? -10.488 3.267 6.190 1.00 95.06 538 ALA A CA 1
ATOM 4057 C C . ALA A 1 538 ? -11.192 3.553 4.853 1.00 95.06 538 ALA A C 1
ATOM 4059 O O . ALA A 1 538 ? -10.882 4.536 4.168 1.00 95.06 538 ALA A O 1
ATOM 4060 N N . ARG A 1 539 ? -12.193 2.731 4.511 1.00 94.75 539 ARG A N 1
ATOM 4061 C CA . ARG A 1 539 ? -13.117 3.074 3.419 1.00 94.75 539 ARG A CA 1
ATOM 4062 C C . ARG A 1 539 ? -13.790 4.400 3.770 1.00 94.75 539 ARG A C 1
ATOM 4064 O O . ARG A 1 539 ? -14.203 4.581 4.910 1.00 94.75 539 ARG A O 1
ATOM 4071 N N . ARG A 1 540 ? -13.922 5.307 2.807 1.00 92.62 540 ARG A N 1
ATOM 4072 C CA . ARG A 1 540 ? -14.574 6.616 2.966 1.00 92.62 540 ARG A CA 1
ATOM 4073 C C . ARG A 1 540 ? -16.048 6.569 2.558 1.00 92.62 540 ARG A C 1
ATOM 4075 O O . ARG A 1 540 ? -16.474 5.652 1.849 1.00 92.62 540 ARG A O 1
ATOM 4082 N N . HIS A 1 541 ? -16.797 7.572 3.000 1.00 92.69 541 HIS A N 1
ATOM 4083 C CA . HIS A 1 541 ? -18.235 7.767 2.812 1.00 92.69 541 HIS A CA 1
ATOM 4084 C C . HIS A 1 541 ? -19.061 6.556 3.272 1.00 92.69 541 HIS A C 1
ATOM 4086 O O . HIS A 1 541 ? -19.884 6.008 2.537 1.00 92.69 541 HIS A O 1
ATOM 4092 N N . PHE A 1 542 ? -18.810 6.091 4.496 1.00 92.00 542 PHE A N 1
ATOM 4093 C CA . PHE A 1 542 ? -19.667 5.110 5.170 1.00 92.00 542 PHE A CA 1
ATOM 4094 C C . PHE A 1 542 ? -20.755 5.804 5.993 1.00 92.00 542 PHE A C 1
ATOM 4096 O O . PHE A 1 542 ? -20.635 6.975 6.346 1.00 92.00 542 PHE A O 1
ATOM 4103 N N . ALA A 1 543 ? -21.818 5.067 6.315 1.00 87.06 543 ALA A N 1
ATOM 4104 C CA . ALA A 1 543 ? -22.956 5.608 7.045 1.00 87.06 543 ALA A CA 1
ATOM 4105 C C . ALA A 1 543 ? -22.528 6.247 8.377 1.00 87.06 543 ALA A C 1
ATOM 4107 O O . ALA A 1 543 ? -21.874 5.615 9.208 1.00 87.06 543 ALA A O 1
ATOM 4108 N N . GLY A 1 544 ? -22.926 7.502 8.582 1.00 80.44 544 GLY A N 1
ATOM 4109 C CA . GLY A 1 544 ? -22.654 8.249 9.811 1.00 80.44 544 GLY A CA 1
ATOM 4110 C C . GLY A 1 544 ? -21.321 8.999 9.828 1.00 80.44 544 GLY A C 1
ATOM 4111 O O . GLY A 1 544 ? -21.124 9.805 10.743 1.00 80.44 544 GLY A O 1
ATOM 4112 N N . GLN A 1 545 ? -20.452 8.801 8.827 1.00 84.44 545 GLN A N 1
ATOM 4113 C CA . GLN A 1 545 ? -19.245 9.609 8.656 1.00 84.44 545 GLN A CA 1
ATOM 4114 C C . GLN A 1 545 ? -19.610 11.098 8.548 1.00 84.44 545 GLN A C 1
ATOM 4116 O O . GLN A 1 545 ? -20.668 11.466 8.035 1.00 84.44 545 GLN A O 1
ATOM 4121 N N . GLN A 1 546 ? -18.755 11.958 9.089 1.00 77.19 546 GLN A N 1
ATOM 4122 C CA . GLN A 1 546 ? -18.930 13.405 9.031 1.00 77.19 546 GLN A CA 1
ATOM 4123 C C . GLN A 1 546 ? -18.047 13.999 7.934 1.00 77.19 546 GLN A C 1
ATOM 4125 O O . GLN A 1 546 ? -17.009 13.438 7.585 1.00 77.19 546 GLN A O 1
ATOM 4130 N N . TYR A 1 547 ? -18.463 15.142 7.389 1.00 72.31 547 TYR A N 1
ATOM 4131 C CA . TYR A 1 547 ? -17.689 15.840 6.370 1.00 72.31 547 TYR A CA 1
ATOM 4132 C C . TYR A 1 547 ? -16.344 16.328 6.938 1.00 72.31 547 TYR A C 1
ATOM 4134 O O . TYR A 1 547 ? -16.275 16.947 8.004 1.00 72.31 547 TYR A O 1
ATOM 4142 N N . LEU A 1 548 ? -15.268 16.063 6.197 1.00 62.59 548 LEU A N 1
ATOM 4143 C CA . LEU A 1 548 ? -13.922 16.573 6.453 1.00 62.59 548 LEU A CA 1
ATOM 4144 C C . LEU A 1 548 ? -13.720 17.876 5.651 1.00 62.59 548 LEU A C 1
ATOM 4146 O O . LEU A 1 548 ? -13.249 17.858 4.521 1.00 62.59 548 LEU A O 1
ATOM 4150 N N . GLY A 1 549 ? -14.132 19.019 6.206 1.00 54.81 549 GLY A N 1
ATOM 4151 C CA . GLY A 1 549 ? -13.844 20.363 5.673 1.00 54.81 549 GLY A CA 1
ATOM 4152 C C . GLY A 1 549 ? -14.587 21.433 6.484 1.00 54.81 549 GLY A C 1
ATOM 4153 O O . GLY A 1 549 ? -15.690 21.193 6.955 1.00 54.81 549 GLY A O 1
ATOM 4154 N N . VAL A 1 550 ? -14.035 22.607 6.780 1.00 42.09 550 VAL A N 1
ATOM 4155 C CA . VAL A 1 550 ? -13.286 23.545 5.926 1.00 42.09 550 VAL A CA 1
ATOM 4156 C C . VAL A 1 550 ? -11.941 23.938 6.581 1.00 42.09 550 VAL A C 1
ATOM 4158 O O . VAL A 1 550 ? -11.881 23.970 7.806 1.00 42.09 550 VAL A O 1
ATOM 4161 N N . PRO A 1 551 ? -10.898 24.334 5.817 1.00 44.03 551 PRO A N 1
ATOM 4162 C CA . PRO A 1 551 ? -9.595 24.780 6.347 1.00 44.03 551 PRO A CA 1
ATOM 4163 C C . PRO A 1 551 ? -9.597 26.086 7.177 1.00 44.03 551 PRO A C 1
ATOM 4165 O O . PRO A 1 551 ? -8.534 26.563 7.556 1.00 44.03 551 PRO A O 1
ATOM 4168 N N . ALA A 1 552 ? -10.743 26.731 7.408 1.00 40.03 552 ALA A N 1
ATOM 4169 C CA . ALA A 1 552 ? -10.815 28.086 7.967 1.00 40.03 552 ALA A CA 1
ATOM 4170 C C . ALA A 1 552 ? -11.009 28.061 9.500 1.00 40.03 552 ALA A C 1
ATOM 4172 O O . ALA A 1 552 ? -11.590 27.094 9.995 1.00 40.03 552 ALA A O 1
ATOM 4173 N N . PRO A 1 553 ? -10.522 29.081 10.244 1.00 41.69 553 PRO A N 1
ATOM 4174 C CA . PRO A 1 553 ? -10.252 29.011 11.682 1.00 41.69 553 PRO A CA 1
ATOM 4175 C C . PRO A 1 553 ? -11.499 28.531 12.399 1.00 41.69 553 PRO A C 1
ATOM 4177 O O . PRO A 1 553 ? -12.554 29.086 12.157 1.00 41.69 553 PRO A O 1
ATOM 4180 N N . THR A 1 554 ? -11.358 27.449 13.160 1.00 47.06 554 THR A N 1
ATOM 4181 C CA . THR A 1 554 ? -12.387 26.756 13.941 1.00 47.06 554 THR A CA 1
ATOM 4182 C C . THR A 1 554 ? -13.790 26.646 13.304 1.00 47.06 554 THR A C 1
ATOM 4184 O O . THR A 1 554 ? -14.478 27.600 12.958 1.00 47.06 554 THR A O 1
ATOM 4187 N N . ILE A 1 555 ? -14.349 25.438 13.284 1.00 46.66 555 ILE A N 1
ATOM 4188 C CA . ILE A 1 555 ? -15.787 25.244 13.017 1.00 46.66 555 ILE A CA 1
ATOM 4189 C C . ILE A 1 555 ? -16.690 26.180 13.863 1.00 46.66 555 ILE A C 1
ATOM 4191 O O . ILE A 1 555 ? -17.785 26.507 13.417 1.00 46.66 555 ILE A O 1
ATOM 4195 N N . VAL A 1 556 ? -16.224 26.682 15.022 1.00 46.00 556 VAL A N 1
ATOM 4196 C CA . VAL A 1 556 ? -16.909 27.722 15.818 1.00 46.00 556 VAL A CA 1
ATOM 4197 C C . VAL A 1 556 ? -17.103 29.016 15.028 1.00 46.00 556 VAL A C 1
ATOM 4199 O O . VAL A 1 556 ? -18.228 29.511 14.951 1.00 46.00 556 VAL A O 1
ATOM 4202 N N . ASP A 1 557 ? -16.050 29.551 14.408 1.00 46.44 557 ASP A N 1
ATOM 4203 C CA . ASP A 1 557 ? -16.143 30.804 13.656 1.00 46.44 557 ASP A CA 1
ATOM 4204 C C . ASP A 1 557 ? -16.999 30.622 12.397 1.00 46.44 557 ASP A C 1
ATOM 4206 O O . ASP A 1 557 ? -17.718 31.536 11.994 1.00 46.44 557 ASP A O 1
ATOM 4210 N N . GLN A 1 558 ? -17.005 29.424 11.801 1.00 47.41 558 GLN A N 1
ATOM 4211 C CA . GLN A 1 558 ? -17.852 29.084 10.649 1.00 47.41 558 GLN A CA 1
ATOM 4212 C C . GLN A 1 558 ? -19.329 28.904 11.018 1.00 47.41 558 GLN A C 1
ATOM 4214 O O . GLN A 1 558 ? -20.197 29.383 10.291 1.00 47.41 558 GLN A O 1
ATOM 4219 N N . LEU A 1 559 ? -19.638 28.260 12.146 1.00 50.09 559 LEU A N 1
ATOM 4220 C CA . LEU A 1 559 ? -21.011 28.116 12.646 1.00 50.09 559 LEU A CA 1
ATOM 4221 C C . LEU A 1 559 ? -21.595 29.470 13.062 1.00 50.09 559 LEU A C 1
ATOM 4223 O O . LEU A 1 559 ? -22.771 29.727 12.819 1.00 50.09 559 LEU A O 1
ATOM 4227 N N . ALA A 1 560 ? -20.770 30.361 13.616 1.00 49.59 560 ALA A N 1
ATOM 4228 C CA . ALA A 1 560 ? -21.174 31.724 13.947 1.00 49.59 560 ALA A CA 1
ATOM 4229 C C . ALA A 1 560 ? -21.334 32.630 12.708 1.00 49.59 560 ALA A C 1
ATOM 4231 O O . ALA A 1 560 ? -22.162 33.541 12.729 1.00 49.59 560 ALA A O 1
ATOM 4232 N N . SER A 1 561 ? -20.570 32.396 11.631 1.00 53.84 561 SER A N 1
ATOM 4233 C CA . SER A 1 561 ? -20.546 33.268 10.443 1.00 53.84 561 SER A CA 1
ATOM 4234 C C . SER A 1 561 ? -21.367 32.776 9.242 1.00 53.84 561 SER A C 1
ATOM 4236 O O . SER A 1 561 ? -21.811 33.609 8.451 1.00 53.84 561 SER A O 1
ATOM 4238 N N . ASN A 1 562 ? -21.601 31.464 9.076 1.00 56.44 562 ASN A N 1
ATOM 4239 C CA . ASN A 1 562 ? -22.380 30.901 7.962 1.00 56.44 562 ASN A CA 1
ATOM 4240 C C . ASN A 1 562 ? -22.977 29.488 8.240 1.00 56.44 562 ASN A C 1
ATOM 4242 O O . ASN A 1 562 ? -22.533 28.493 7.654 1.00 56.44 562 ASN A O 1
ATOM 4246 N N . PRO A 1 563 ? -24.051 29.378 9.050 1.00 60.84 563 PRO A N 1
ATOM 4247 C CA . PRO A 1 563 ? -24.729 28.105 9.355 1.00 60.84 563 PRO A CA 1
ATOM 4248 C C . PRO A 1 563 ? -25.228 27.314 8.127 1.00 60.84 563 PRO A C 1
ATOM 4250 O O . PRO A 1 563 ? -25.317 26.082 8.150 1.00 60.84 563 PRO A O 1
ATOM 4253 N N . GLY A 1 564 ? -25.559 28.011 7.033 1.00 61.53 564 GLY A N 1
ATOM 4254 C CA . GLY A 1 564 ? -26.059 27.390 5.803 1.00 61.53 564 GLY A CA 1
ATOM 4255 C C . GLY A 1 564 ? -25.002 26.561 5.066 1.00 61.53 564 GLY A C 1
ATOM 4256 O O . GLY A 1 564 ? -25.335 25.535 4.474 1.00 61.53 564 GLY A O 1
ATOM 4257 N N . ALA A 1 565 ? -23.727 26.958 5.138 1.00 60.59 565 ALA A N 1
ATOM 4258 C CA . ALA A 1 565 ? -22.630 26.252 4.475 1.00 60.59 565 ALA A CA 1
ATOM 4259 C C . ALA A 1 565 ? -22.326 24.891 5.124 1.00 60.59 565 ALA A C 1
ATOM 4261 O O . ALA A 1 565 ? -22.127 23.907 4.413 1.00 60.59 565 ALA A O 1
ATOM 4262 N N . VAL A 1 566 ? -22.355 24.812 6.460 1.00 63.38 566 VAL A N 1
ATOM 4263 C CA . VAL A 1 566 ? -22.158 23.553 7.202 1.00 63.38 566 VAL A CA 1
ATOM 4264 C C . VAL A 1 566 ? -23.287 22.569 6.897 1.00 63.38 566 VAL A C 1
ATOM 4266 O O . VAL A 1 566 ? -23.029 21.425 6.529 1.00 63.38 566 VAL A O 1
ATOM 4269 N N . THR A 1 567 ? -24.537 23.042 6.929 1.00 70.12 567 THR A N 1
ATOM 4270 C CA . THR A 1 567 ? -25.717 22.222 6.600 1.00 70.12 567 THR A CA 1
ATOM 4271 C C . THR A 1 567 ? -25.626 21.637 5.184 1.00 70.12 567 THR A C 1
ATOM 4273 O O . THR A 1 567 ? -25.919 20.458 4.969 1.00 70.12 567 THR A O 1
ATOM 4276 N N . ALA A 1 568 ? -25.185 22.443 4.211 1.00 72.94 568 ALA A N 1
ATOM 4277 C CA . ALA A 1 568 ? -24.995 21.997 2.834 1.00 72.94 568 ALA A CA 1
ATOM 4278 C C . ALA A 1 568 ? -23.873 20.951 2.702 1.00 72.94 568 ALA A C 1
ATOM 4280 O O . ALA A 1 568 ? -24.041 19.969 1.980 1.00 72.94 568 ALA A O 1
ATOM 4281 N N . ALA A 1 569 ? -22.755 21.125 3.412 1.00 74.00 569 ALA A N 1
ATOM 4282 C CA . ALA A 1 569 ? -21.636 20.186 3.389 1.00 74.00 569 ALA A CA 1
ATOM 4283 C C . ALA A 1 569 ? -21.996 18.831 4.022 1.00 74.00 569 ALA A C 1
ATOM 4285 O O . ALA A 1 569 ? -21.712 17.781 3.449 1.00 74.00 569 ALA A O 1
ATOM 4286 N N . GLU A 1 570 ? -22.707 18.835 5.150 1.00 77.00 570 GLU A N 1
ATOM 4287 C CA . GLU A 1 570 ? -23.233 17.606 5.748 1.00 77.00 570 GLU A CA 1
ATOM 4288 C C . GLU A 1 570 ? -24.236 16.896 4.832 1.00 77.00 570 GLU A C 1
ATOM 4290 O O . GLU A 1 570 ? -24.255 15.668 4.748 1.00 77.00 570 GLU A O 1
ATOM 4295 N N . GLN A 1 571 ? -25.092 17.650 4.135 1.00 82.31 571 GLN A N 1
ATOM 4296 C CA . GLN A 1 571 ? -26.023 17.071 3.170 1.00 82.31 571 GLN A CA 1
ATOM 4297 C C . GLN A 1 571 ? -25.294 16.482 1.957 1.00 82.31 571 GLN A C 1
ATOM 4299 O O . GLN A 1 571 ? -25.693 15.422 1.468 1.00 82.31 571 GLN A O 1
ATOM 4304 N N . ALA A 1 572 ? -24.221 17.126 1.493 1.00 85.38 572 ALA A N 1
ATOM 4305 C CA . ALA A 1 572 ? -23.366 16.596 0.438 1.00 85.38 572 ALA A CA 1
ATOM 4306 C C . ALA A 1 572 ? -22.680 15.291 0.872 1.00 85.38 572 ALA A C 1
ATOM 4308 O O . ALA A 1 572 ? -22.689 14.328 0.110 1.00 85.38 572 ALA A O 1
ATOM 4309 N N . GLU A 1 573 ? -22.175 15.218 2.105 1.00 87.44 573 GLU A N 1
ATOM 4310 C CA . GLU A 1 573 ? -21.583 13.995 2.659 1.00 87.44 573 GLU A CA 1
ATOM 4311 C C . GLU A 1 573 ? -22.615 12.867 2.796 1.00 87.44 573 GLU A C 1
ATOM 4313 O O . GLU A 1 573 ? -22.367 11.757 2.331 1.00 87.44 573 GLU A O 1
ATOM 4318 N N . ARG A 1 574 ? -23.819 13.139 3.323 1.00 88.94 574 ARG A N 1
ATOM 4319 C CA . ARG A 1 574 ? -24.912 12.143 3.350 1.00 88.94 574 ARG A CA 1
ATOM 4320 C C . ARG A 1 574 ? -25.258 11.637 1.947 1.00 88.94 574 ARG A C 1
ATOM 4322 O O . ARG A 1 574 ? -25.406 10.438 1.737 1.00 88.94 574 ARG A O 1
ATOM 4329 N N . THR A 1 575 ? -25.311 12.542 0.971 1.00 93.06 575 THR A N 1
ATOM 4330 C CA . THR A 1 575 ? -25.540 12.179 -0.435 1.00 93.06 575 THR A CA 1
ATOM 4331 C C . THR A 1 575 ? -24.412 11.292 -0.973 1.00 93.06 575 THR A C 1
ATOM 4333 O O . THR A 1 575 ? -24.681 10.319 -1.675 1.00 93.06 575 THR A O 1
ATOM 4336 N N . ALA A 1 576 ? -23.152 11.588 -0.638 1.00 93.62 576 ALA A N 1
ATOM 4337 C CA . ALA A 1 576 ? -22.008 10.764 -1.021 1.00 93.62 576 ALA A CA 1
ATOM 4338 C C . ALA A 1 576 ? -22.074 9.363 -0.389 1.00 93.62 576 ALA A C 1
ATOM 4340 O O . ALA A 1 576 ? -21.815 8.379 -1.078 1.00 93.62 576 ALA A O 1
ATOM 4341 N N . GLN A 1 577 ? -22.482 9.253 0.879 1.00 94.12 577 GLN A N 1
ATOM 4342 C CA . GLN A 1 577 ? -22.670 7.970 1.569 1.00 94.12 577 GLN A CA 1
ATOM 4343 C C . GLN A 1 577 ? -23.712 7.093 0.872 1.00 94.12 577 GLN A C 1
ATOM 4345 O O . GLN A 1 577 ? -23.436 5.925 0.585 1.00 94.12 577 GLN A O 1
ATOM 4350 N N . ASP A 1 578 ? -24.875 7.657 0.539 1.00 96.88 578 ASP A N 1
ATOM 4351 C CA . ASP A 1 578 ? -25.939 6.939 -0.171 1.00 96.88 578 ASP A CA 1
ATOM 4352 C C . ASP A 1 578 ? -25.463 6.453 -1.547 1.00 96.88 578 ASP A C 1
ATOM 4354 O O . ASP A 1 578 ? -25.668 5.292 -1.922 1.00 96.88 578 ASP A O 1
ATOM 4358 N N . ARG A 1 579 ? -24.758 7.320 -2.284 1.00 98.06 579 ARG A N 1
ATOM 4359 C CA . ARG A 1 579 ? -24.204 6.998 -3.605 1.00 98.06 579 ARG A CA 1
ATOM 4360 C C . ARG A 1 579 ? -23.110 5.937 -3.536 1.00 98.06 579 ARG A C 1
ATOM 4362 O O . ARG A 1 579 ? -23.105 5.025 -4.358 1.00 98.06 579 ARG A O 1
ATOM 4369 N N . VAL A 1 580 ? -22.222 5.985 -2.545 1.00 97.75 580 VAL A N 1
ATOM 4370 C CA . VAL A 1 580 ? -21.181 4.967 -2.326 1.00 97.75 580 VAL A CA 1
ATOM 4371 C C . VAL A 1 580 ? -21.794 3.628 -1.914 1.00 97.75 580 VAL A C 1
ATOM 4373 O O . VAL A 1 580 ? -21.376 2.583 -2.418 1.00 97.75 580 VAL A O 1
ATOM 4376 N N . ALA A 1 581 ? -22.812 3.628 -1.051 1.00 97.69 581 ALA A N 1
ATOM 4377 C CA . ALA A 1 581 ? -23.523 2.411 -0.663 1.00 97.69 581 ALA A CA 1
ATOM 4378 C C . ALA A 1 581 ? -24.201 1.746 -1.873 1.00 97.69 581 ALA A C 1
ATOM 4380 O O . ALA A 1 581 ? -24.039 0.542 -2.101 1.00 97.69 581 ALA A O 1
ATOM 4381 N N . ARG A 1 582 ? -24.902 2.530 -2.700 1.00 98.31 582 ARG A N 1
ATOM 4382 C CA . ARG A 1 582 ? -25.487 2.053 -3.960 1.00 98.31 582 ARG A CA 1
ATOM 4383 C C . ARG A 1 582 ? -24.412 1.622 -4.961 1.00 98.31 582 ARG A C 1
ATOM 4385 O O . ARG A 1 582 ? -24.561 0.579 -5.595 1.00 98.31 582 ARG A O 1
ATOM 4392 N N . GLY A 1 583 ? -23.305 2.349 -5.053 1.00 98.62 583 GLY A N 1
ATOM 4393 C CA . GLY A 1 583 ? -22.149 2.004 -5.874 1.00 98.62 583 GLY A CA 1
ATOM 4394 C C . GLY A 1 583 ? -21.557 0.634 -5.544 1.00 98.62 583 GLY A C 1
ATOM 4395 O O . GLY A 1 583 ? -21.261 -0.136 -6.456 1.00 98.62 583 GLY A O 1
ATOM 4396 N N . GLY A 1 584 ? -21.467 0.277 -4.260 1.00 98.25 584 GLY A N 1
ATOM 4397 C CA . GLY A 1 584 ? -21.034 -1.055 -3.823 1.00 98.25 584 GLY A CA 1
ATOM 4398 C C . GLY A 1 584 ? -21.993 -2.168 -4.260 1.00 98.25 584 GLY A C 1
ATOM 4399 O O . GLY A 1 584 ? -21.557 -3.232 -4.705 1.00 98.25 584 GLY A O 1
ATOM 4400 N N . GLN A 1 585 ? -23.305 -1.912 -4.224 1.00 98.62 585 GLN A N 1
ATOM 4401 C CA . GLN A 1 585 ? -24.303 -2.847 -4.762 1.00 98.62 585 GLN A CA 1
ATOM 4402 C C . GLN A 1 585 ? -24.156 -3.008 -6.277 1.00 98.62 585 GLN A C 1
ATOM 4404 O O . GLN A 1 585 ? -24.192 -4.128 -6.780 1.00 98.62 585 GLN A O 1
ATOM 4409 N N . LEU A 1 586 ? -23.965 -1.904 -7.002 1.00 98.88 586 LEU A N 1
ATOM 4410 C CA . LEU A 1 586 ? -23.749 -1.908 -8.448 1.00 98.88 586 LEU A CA 1
ATOM 4411 C C . LEU A 1 586 ? -22.461 -2.651 -8.818 1.00 98.88 586 LEU A C 1
ATOM 4413 O O . LEU A 1 586 ? -22.457 -3.420 -9.774 1.00 98.88 586 LEU A O 1
ATOM 4417 N N . PHE A 1 587 ? -21.393 -2.493 -8.036 1.00 98.81 587 PHE A N 1
ATOM 4418 C CA . PHE A 1 587 ? -20.135 -3.220 -8.212 1.00 98.81 587 PHE A CA 1
ATOM 4419 C C . PHE A 1 587 ? -20.339 -4.740 -8.118 1.00 98.81 587 PHE A C 1
ATOM 4421 O O . PHE A 1 587 ? -19.859 -5.494 -8.968 1.00 98.81 587 PHE A O 1
ATOM 4428 N N . ALA A 1 588 ? -21.118 -5.196 -7.132 1.00 98.50 588 ALA A N 1
ATOM 4429 C CA . ALA A 1 588 ? -21.497 -6.601 -7.004 1.00 98.50 588 ALA A CA 1
ATOM 4430 C C . ALA A 1 588 ? -22.452 -7.064 -8.125 1.00 98.50 588 ALA A C 1
ATOM 4432 O O . ALA A 1 588 ? -22.282 -8.160 -8.654 1.00 98.50 588 ALA A O 1
ATOM 4433 N N . GLN A 1 589 ? -23.418 -6.236 -8.539 1.00 98.44 589 GLN A N 1
ATOM 4434 C CA . GLN A 1 589 ? -24.364 -6.542 -9.628 1.00 98.44 589 GLN A CA 1
ATOM 4435 C C . GLN A 1 589 ? -23.682 -6.643 -10.998 1.00 98.44 589 GLN A C 1
ATOM 4437 O O . GLN A 1 589 ? -24.034 -7.504 -11.804 1.00 98.44 589 GLN A O 1
ATOM 4442 N N . ALA A 1 590 ? -22.669 -5.810 -11.252 1.00 98.62 590 ALA A N 1
ATOM 4443 C CA . ALA A 1 590 ? -21.790 -5.941 -12.411 1.00 98.62 590 ALA A CA 1
ATOM 4444 C C . ALA A 1 590 ? -20.924 -7.207 -12.348 1.00 98.62 590 ALA A C 1
ATOM 4446 O O . ALA A 1 590 ? -20.318 -7.572 -13.351 1.00 98.62 590 ALA A O 1
ATOM 4447 N N . ARG A 1 591 ? -20.892 -7.889 -11.196 1.00 98.25 591 ARG A N 1
ATOM 4448 C CA . ARG A 1 591 ? -20.035 -9.037 -10.895 1.00 98.25 591 ARG A CA 1
ATOM 4449 C C . ARG A 1 591 ? -18.546 -8.707 -10.924 1.00 98.25 591 ARG A C 1
ATOM 4451 O O . ARG A 1 591 ? -17.734 -9.596 -11.126 1.00 98.25 591 ARG A O 1
ATOM 4458 N N . CYS A 1 592 ? -18.164 -7.461 -10.634 1.00 98.69 592 CYS A N 1
ATOM 4459 C CA . CYS A 1 592 ? -16.753 -7.104 -10.456 1.00 98.69 592 CYS A CA 1
ATOM 4460 C C . CYS A 1 592 ? -16.096 -7.924 -9.327 1.00 98.69 592 CYS A C 1
ATOM 4462 O O . CYS A 1 592 ? -14.898 -8.198 -9.363 1.00 98.69 592 CYS A O 1
ATOM 4464 N N . THR A 1 593 ? -16.895 -8.358 -8.345 1.00 97.81 593 THR A N 1
ATOM 4465 C CA . THR A 1 593 ? -16.478 -9.193 -7.212 1.00 97.81 593 THR A CA 1
ATOM 4466 C C . THR A 1 593 ? -16.053 -10.616 -7.584 1.00 97.81 593 THR A C 1
ATOM 4468 O O . THR A 1 593 ? -15.543 -11.309 -6.705 1.00 97.81 593 THR A O 1
ATOM 4471 N N . SER A 1 594 ? -16.227 -11.061 -8.838 1.00 97.44 594 SER A N 1
ATOM 4472 C CA . SER A 1 594 ? -15.744 -12.377 -9.289 1.00 97.44 594 SER A CA 1
ATOM 4473 C C . SER A 1 594 ? -14.214 -12.478 -9.286 1.00 97.44 594 SER A C 1
ATOM 4475 O O . SER A 1 594 ? -13.697 -13.536 -8.942 1.00 97.44 594 SER A O 1
ATOM 4477 N N . CYS A 1 595 ? -13.507 -11.380 -9.594 1.00 98.38 595 CYS A N 1
ATOM 4478 C CA . CYS A 1 595 ? -12.054 -11.244 -9.401 1.00 98.38 595 CYS A CA 1
ATOM 4479 C C . CYS A 1 595 ? -11.738 -10.357 -8.185 1.00 98.38 595 CYS A C 1
ATOM 4481 O O . CYS A 1 595 ? -10.882 -10.664 -7.357 1.00 98.38 595 CYS A O 1
ATOM 4483 N N . HIS A 1 596 ? -12.435 -9.222 -8.045 1.00 98.56 596 HIS A N 1
ATOM 4484 C CA . HIS A 1 596 ? -12.226 -8.279 -6.942 1.00 98.56 596 HIS A CA 1
ATOM 4485 C C . HIS A 1 596 ? -12.964 -8.731 -5.678 1.00 98.56 596 HIS A C 1
ATOM 4487 O O . HIS A 1 596 ? -13.868 -8.045 -5.192 1.00 98.56 596 HIS A O 1
ATOM 4493 N N . ALA A 1 597 ? -12.589 -9.903 -5.157 1.00 98.00 597 ALA A N 1
ATOM 4494 C CA . ALA A 1 597 ? -13.193 -10.501 -3.972 1.00 98.00 597 ALA A CA 1
ATOM 4495 C C . ALA A 1 597 ? -13.222 -9.496 -2.810 1.00 98.00 597 ALA A C 1
ATOM 4497 O O . ALA A 1 597 ? -12.184 -9.002 -2.365 1.00 98.00 597 ALA A O 1
ATOM 4498 N N . ALA A 1 598 ? -14.431 -9.177 -2.338 1.00 97.38 598 ALA A N 1
ATOM 4499 C CA . ALA A 1 598 ? -14.669 -8.061 -1.423 1.00 97.38 598 ALA A CA 1
ATOM 4500 C C . ALA A 1 598 ? -13.981 -8.222 -0.060 1.00 97.38 598 ALA A C 1
ATOM 4502 O O . ALA A 1 598 ? -13.730 -7.227 0.620 1.00 97.38 598 ALA A O 1
ATOM 4503 N N . SER A 1 599 ? -13.685 -9.456 0.350 1.00 97.75 599 SER A N 1
ATOM 4504 C CA . SER A 1 599 ? -12.983 -9.728 1.596 1.00 97.75 599 SER A CA 1
ATOM 4505 C C . SER A 1 599 ? -12.072 -10.947 1.520 1.00 97.75 599 SER A C 1
ATOM 4507 O O . SER A 1 599 ? -12.287 -11.870 0.736 1.00 97.75 599 SER A O 1
ATOM 4509 N N . LEU A 1 600 ? -11.053 -10.941 2.379 1.00 98.38 600 LEU A N 1
ATOM 4510 C CA . LEU A 1 600 ? -10.176 -12.074 2.667 1.00 98.38 600 LEU A CA 1
ATOM 4511 C C . LEU A 1 600 ? -10.007 -12.198 4.186 1.00 98.38 600 LEU A C 1
ATOM 4513 O O . LEU A 1 600 ? -10.254 -11.251 4.933 1.00 98.38 600 LEU A O 1
ATOM 4517 N N . THR A 1 601 ? -9.556 -13.360 4.653 1.00 98.50 601 THR A N 1
ATOM 4518 C CA . THR A 1 601 ? -9.206 -13.567 6.064 1.00 98.50 601 THR A CA 1
ATOM 4519 C C . THR A 1 601 ? -7.741 -13.956 6.183 1.00 98.50 601 THR A C 1
ATOM 4521 O O . THR A 1 601 ? -7.279 -14.881 5.509 1.00 98.50 601 THR A O 1
ATOM 4524 N N . THR A 1 602 ? -6.997 -13.251 7.034 1.00 98.75 602 THR A N 1
ATOM 4525 C CA . THR A 1 602 ? -5.596 -13.581 7.304 1.00 98.75 602 THR A CA 1
ATOM 4526 C C . THR A 1 602 ? -5.473 -14.769 8.260 1.00 98.75 602 THR A C 1
ATOM 4528 O O . THR A 1 602 ? -6.350 -15.036 9.080 1.00 98.75 602 THR A O 1
ATOM 4531 N N . GLY A 1 603 ? -4.378 -15.520 8.149 1.00 98.25 603 GLY A N 1
ATOM 4532 C CA . GLY A 1 603 ? -4.110 -16.696 8.971 1.00 98.25 603 GLY A CA 1
ATOM 4533 C C . GLY A 1 603 ? -3.526 -16.360 10.344 1.00 98.25 603 GLY A C 1
ATOM 4534 O O . GLY A 1 603 ? -3.065 -15.251 10.604 1.00 98.25 603 GLY A O 1
ATOM 4535 N N . GLY A 1 604 ? -3.473 -17.361 11.223 1.00 97.56 604 GLY A N 1
ATOM 4536 C CA . GLY A 1 604 ? -2.968 -17.210 12.594 1.00 97.56 604 GLY A CA 1
ATOM 4537 C C . GLY A 1 604 ? -1.444 -17.296 12.765 1.00 97.56 604 GLY A C 1
ATOM 4538 O O . GLY A 1 604 ? -0.956 -17.113 13.877 1.00 97.56 604 GLY A O 1
ATOM 4539 N N . ALA A 1 605 ? -0.683 -17.590 11.705 1.00 95.56 605 ALA A N 1
ATOM 4540 C CA . ALA A 1 605 ? 0.735 -17.970 11.803 1.00 95.56 605 ALA A CA 1
ATOM 4541 C C . ALA A 1 605 ? 1.738 -16.883 11.364 1.00 95.56 605 ALA A C 1
ATOM 4543 O O . ALA A 1 605 ? 2.945 -17.110 11.413 1.00 95.56 605 ALA A O 1
ATOM 4544 N N . HIS A 1 606 ? 1.272 -15.706 10.934 1.00 97.31 606 HIS A N 1
ATOM 4545 C CA . HIS A 1 606 ? 2.161 -14.639 10.462 1.00 97.31 606 HIS A CA 1
ATOM 4546 C C . HIS A 1 606 ? 3.112 -14.148 11.575 1.00 97.31 606 HIS A C 1
ATOM 4548 O O . HIS A 1 606 ? 2.726 -14.112 12.738 1.00 97.31 606 HIS A O 1
ATOM 4554 N N . LYS A 1 607 ? 4.353 -13.735 11.280 1.00 95.69 607 LYS A N 1
ATOM 4555 C CA . LYS A 1 607 ? 5.331 -13.339 12.326 1.00 95.69 607 LYS A CA 1
ATOM 4556 C C . LYS A 1 607 ? 4.893 -12.125 13.164 1.00 95.69 607 LYS A C 1
ATOM 4558 O O . LYS A 1 607 ? 5.145 -12.079 14.368 1.00 95.69 607 LYS A O 1
ATOM 4563 N N . PHE A 1 608 ? 4.202 -11.178 12.536 1.00 97.38 608 PHE A N 1
ATOM 4564 C CA . PHE A 1 608 ? 3.579 -10.026 13.195 1.00 97.38 608 PHE A CA 1
ATOM 4565 C C . PHE A 1 608 ? 2.179 -10.394 13.681 1.00 97.38 608 PHE A C 1
ATOM 4567 O O . PHE A 1 608 ? 1.411 -10.997 12.931 1.00 97.38 608 PHE A O 1
ATOM 4574 N N . ALA A 1 609 ? 1.876 -10.082 14.940 1.00 94.75 609 ALA A N 1
ATOM 4575 C CA . ALA A 1 609 ? 0.638 -10.504 15.589 1.00 94.75 609 ALA A CA 1
ATOM 4576 C C . ALA A 1 609 ? -0.561 -9.686 15.099 1.00 94.75 609 ALA A C 1
ATOM 4578 O O . ALA A 1 609 ? -1.636 -10.238 14.891 1.00 94.75 609 ALA A O 1
ATOM 4579 N N . GLU A 1 610 ? -0.331 -8.404 14.836 1.00 94.94 610 GLU A N 1
ATOM 4580 C CA . GLU A 1 610 ? -1.281 -7.435 14.296 1.00 94.94 610 GLU A CA 1
ATOM 4581 C C . GLU A 1 610 ? -1.808 -7.799 12.894 1.00 94.94 610 GLU A C 1
ATOM 4583 O O . GLU A 1 610 ? -2.880 -7.352 12.504 1.00 94.94 610 GLU A O 1
ATOM 4588 N N . LEU A 1 611 ? -1.113 -8.677 12.159 1.00 98.06 611 LEU A N 1
ATOM 4589 C CA . LEU A 1 611 ? -1.544 -9.162 10.842 1.00 98.06 611 LEU A CA 1
ATOM 4590 C C . LEU A 1 611 ? -2.375 -10.453 10.899 1.00 98.06 611 LEU A C 1
ATOM 4592 O O . LEU A 1 611 ? -2.825 -10.934 9.860 1.00 98.06 611 LEU A O 1
ATOM 4596 N N . ARG A 1 612 ? -2.563 -11.056 12.079 1.00 97.62 612 ARG A N 1
ATOM 4597 C CA . ARG A 1 612 ? -3.213 -12.368 12.228 1.00 97.62 612 ARG A CA 1
ATOM 4598 C C . ARG A 1 612 ? -4.721 -12.246 12.391 1.00 97.62 612 ARG A C 1
ATOM 4600 O O . ARG A 1 612 ? -5.201 -11.341 13.072 1.00 97.62 612 ARG A O 1
ATOM 4607 N N . ASN A 1 613 ? -5.442 -13.235 11.862 1.00 97.56 613 ASN A N 1
ATOM 4608 C CA . ASN A 1 613 ? -6.880 -13.432 12.077 1.00 97.56 613 ASN A CA 1
ATOM 4609 C C . ASN A 1 613 ? -7.725 -12.165 11.822 1.00 97.56 613 ASN A C 1
ATOM 4611 O O . ASN A 1 613 ? -8.670 -11.884 12.557 1.00 97.56 613 ASN A O 1
ATOM 4615 N N . GLN A 1 614 ? -7.361 -11.382 10.807 1.00 97.25 614 GLN A N 1
ATOM 4616 C CA . GLN A 1 614 ? -8.080 -10.181 10.394 1.00 97.25 614 GLN A CA 1
ATOM 4617 C C . GLN A 1 614 ? -9.054 -10.535 9.270 1.00 97.25 614 GLN A C 1
ATOM 4619 O O . GLN A 1 614 ? -8.659 -11.175 8.293 1.00 97.25 614 GLN A O 1
ATOM 4624 N N . LEU A 1 615 ? -10.304 -10.085 9.380 1.00 97.88 615 LEU A N 1
ATOM 4625 C CA . LEU A 1 615 ? -11.174 -9.918 8.218 1.00 97.88 615 LEU A CA 1
ATOM 4626 C C . LEU A 1 615 ? -10.791 -8.598 7.549 1.00 97.88 615 LEU A C 1
ATOM 4628 O O . LEU A 1 615 ? -10.846 -7.554 8.194 1.00 97.88 615 LEU A O 1
ATOM 4632 N N . ILE A 1 616 ? -10.371 -8.661 6.290 1.00 98.50 616 ILE A N 1
ATOM 4633 C CA . ILE A 1 616 ? -9.878 -7.511 5.528 1.00 98.50 616 ILE A CA 1
ATOM 4634 C C . ILE A 1 616 ? -10.708 -7.309 4.263 1.00 98.50 616 ILE A C 1
ATOM 4636 O O . ILE A 1 616 ? -11.268 -8.276 3.744 1.00 98.50 616 ILE A O 1
ATOM 4640 N N . HIS A 1 617 ? -10.729 -6.086 3.730 1.00 98.19 617 HIS A N 1
ATOM 4641 C CA . HIS A 1 617 ? -11.487 -5.713 2.529 1.00 98.19 617 HIS A CA 1
ATOM 4642 C C . HIS A 1 617 ? -10.587 -5.149 1.413 1.00 98.19 617 HIS A C 1
ATOM 4644 O O . HIS A 1 617 ? -10.675 -3.967 1.082 1.00 98.19 617 HIS A O 1
ATOM 4650 N N . PRO A 1 618 ? -9.700 -5.970 0.818 1.00 98.00 618 PRO A N 1
ATOM 4651 C CA . PRO A 1 618 ? -8.748 -5.506 -0.188 1.00 98.00 618 PRO A CA 1
ATOM 4652 C C . PRO A 1 618 ? -9.333 -5.440 -1.604 1.00 98.00 618 PRO A C 1
ATOM 4654 O O . PRO A 1 618 ? -8.690 -4.871 -2.484 1.00 98.00 618 PRO A O 1
ATOM 4657 N N . TYR A 1 619 ? -10.511 -6.034 -1.846 1.00 98.56 619 TYR A N 1
ATOM 4658 C CA . TYR A 1 619 ? -11.130 -6.150 -3.175 1.00 98.56 619 TYR A CA 1
ATOM 4659 C C . TYR A 1 619 ? -10.198 -6.802 -4.206 1.00 98.56 619 TYR A C 1
ATOM 4661 O O . TYR A 1 619 ? -9.893 -6.242 -5.258 1.00 98.56 619 TYR A O 1
ATOM 4669 N N . THR A 1 620 ? -9.707 -7.996 -3.882 1.00 98.75 620 THR A N 1
ATOM 4670 C CA . THR A 1 620 ? -8.833 -8.807 -4.740 1.00 98.75 620 THR A CA 1
ATOM 4671 C C . THR A 1 620 ? -8.871 -10.263 -4.299 1.00 98.75 620 THR A C 1
ATOM 4673 O O . THR A 1 620 ? -8.953 -10.555 -3.107 1.00 98.75 620 THR A O 1
ATOM 4676 N N . ASP A 1 621 ? -8.758 -11.176 -5.254 1.00 98.56 621 ASP A N 1
ATOM 4677 C CA . ASP A 1 621 ? -8.509 -12.598 -5.028 1.00 98.56 621 ASP A CA 1
ATOM 4678 C C . ASP A 1 621 ? -7.028 -12.996 -5.185 1.00 98.56 621 ASP A C 1
ATOM 4680 O O . ASP A 1 621 ? -6.667 -14.146 -4.939 1.00 98.56 621 ASP A O 1
ATOM 4684 N N . LEU A 1 622 ? -6.161 -12.048 -5.568 1.00 98.62 622 LEU A N 1
ATOM 4685 C CA . LEU A 1 622 ? -4.743 -12.238 -5.900 1.00 98.62 622 LEU A CA 1
ATOM 4686 C C . LEU A 1 622 ? -4.471 -13.266 -7.016 1.00 98.62 622 LEU A C 1
ATOM 4688 O O . LEU A 1 622 ? -3.318 -13.663 -7.204 1.00 98.62 622 LEU A O 1
ATOM 4692 N N . LEU A 1 623 ? -5.488 -13.681 -7.772 1.00 98.69 623 LEU A N 1
ATOM 4693 C CA . LEU A 1 623 ? -5.349 -14.648 -8.855 1.00 98.69 623 LEU A CA 1
ATOM 4694 C C . LEU A 1 623 ? -4.945 -13.955 -10.159 1.00 98.69 623 LEU A C 1
ATOM 4696 O O . LEU A 1 623 ? -5.121 -12.749 -10.332 1.00 98.69 623 LEU A O 1
ATOM 4700 N N . LEU A 1 624 ? -4.370 -14.730 -11.077 1.00 98.62 624 LEU A N 1
ATOM 4701 C CA . LEU A 1 624 ? -4.143 -14.324 -12.458 1.00 98.62 624 LEU A CA 1
ATOM 4702 C C . LEU A 1 624 ? -5.430 -14.497 -13.265 1.00 98.62 624 LEU A C 1
ATOM 4704 O O . LEU A 1 624 ? -6.011 -15.584 -13.263 1.00 98.62 624 LEU A O 1
ATOM 4708 N N . HIS A 1 625 ? -5.803 -13.460 -14.006 1.00 98.56 625 HIS A N 1
ATOM 4709 C CA . HIS A 1 625 ? -6.917 -13.473 -14.950 1.00 98.56 625 HIS A CA 1
ATOM 4710 C C . HIS A 1 625 ? -6.461 -12.996 -16.319 1.00 98.56 625 HIS A C 1
ATOM 4712 O O . HIS A 1 625 ? -5.677 -12.052 -16.419 1.00 98.56 625 HIS A O 1
ATOM 4718 N N . ASP A 1 626 ? -6.982 -13.625 -17.371 1.00 98.38 626 ASP A N 1
ATOM 4719 C CA . ASP A 1 626 ? -6.838 -13.129 -18.738 1.00 98.38 626 ASP A CA 1
ATOM 4720 C C . ASP A 1 626 ? -7.684 -11.857 -18.908 1.00 98.38 626 ASP A C 1
ATOM 4722 O O . ASP A 1 626 ? -8.915 -11.907 -18.878 1.00 98.38 626 ASP A O 1
ATOM 4726 N N . MET A 1 627 ? -7.016 -10.717 -19.096 1.00 98.06 627 MET A N 1
ATOM 4727 C CA . MET A 1 627 ? -7.645 -9.402 -19.270 1.00 98.06 627 MET A CA 1
ATOM 4728 C C . MET A 1 627 ? -7.840 -9.019 -20.746 1.00 98.06 627 MET A C 1
ATOM 4730 O O . MET A 1 627 ? -8.176 -7.874 -21.065 1.00 98.06 627 MET A O 1
ATOM 4734 N N . GLY A 1 628 ? -7.653 -9.976 -21.656 1.00 97.38 628 GLY A N 1
ATOM 4735 C CA . GLY A 1 628 ? -7.853 -9.856 -23.091 1.00 97.38 628 GLY A CA 1
ATOM 4736 C C . GLY A 1 628 ? -6.714 -9.157 -23.830 1.00 97.38 628 GLY A C 1
ATOM 4737 O O . GLY A 1 628 ? -5.856 -8.491 -23.254 1.00 97.38 628 GLY A O 1
ATOM 4738 N N . ALA A 1 629 ? -6.754 -9.258 -25.162 1.00 96.69 629 ALA A N 1
ATOM 4739 C CA . ALA A 1 629 ? -5.727 -8.716 -26.054 1.00 96.69 629 ALA A CA 1
ATOM 4740 C C . ALA A 1 629 ? -5.500 -7.201 -25.903 1.00 96.69 629 ALA A C 1
ATOM 4742 O O . ALA A 1 629 ? -4.399 -6.722 -26.145 1.00 96.69 629 ALA A O 1
ATOM 4743 N N . GLY A 1 630 ? -6.522 -6.449 -25.475 1.00 95.62 630 GLY A N 1
ATOM 4744 C CA . GLY A 1 630 ? -6.403 -5.011 -25.237 1.00 95.62 630 GLY A CA 1
ATOM 4745 C C . GLY A 1 630 ? -5.405 -4.673 -24.129 1.00 95.62 630 GLY A C 1
ATOM 4746 O O . GLY A 1 630 ? -4.675 -3.698 -24.265 1.00 95.62 630 GLY A O 1
ATOM 4747 N N . LEU A 1 631 ? -5.336 -5.485 -23.069 1.00 96.81 631 LEU A N 1
ATOM 4748 C CA . LEU A 1 631 ? -4.403 -5.313 -21.948 1.00 96.81 631 LEU A CA 1
ATOM 4749 C C . LEU A 1 631 ? -3.231 -6.290 -21.971 1.00 96.81 631 LEU A C 1
ATOM 4751 O O . LEU A 1 631 ? -2.415 -6.265 -21.054 1.00 96.81 631 LEU A O 1
ATOM 4755 N N . ALA A 1 632 ? -3.130 -7.132 -22.992 1.00 96.75 632 ALA A N 1
ATOM 4756 C CA . ALA A 1 632 ? -1.993 -8.016 -23.138 1.00 96.75 632 ALA A CA 1
ATOM 4757 C C . ALA A 1 632 ? -0.722 -7.214 -23.440 1.00 96.75 632 ALA A C 1
ATOM 4759 O O . ALA A 1 632 ? -0.702 -6.361 -24.330 1.00 96.75 632 ALA A O 1
ATOM 4760 N N . ASP A 1 633 ? 0.348 -7.526 -22.716 1.00 94.50 633 ASP A N 1
ATOM 4761 C CA . ASP A 1 633 ? 1.698 -7.294 -23.213 1.00 94.50 633 ASP A CA 1
ATOM 4762 C C . ASP A 1 633 ? 2.163 -8.530 -23.996 1.00 94.50 633 ASP A C 1
ATOM 4764 O O . ASP A 1 633 ? 1.460 -9.540 -24.089 1.00 94.50 633 ASP A O 1
ATOM 4768 N N . ASN A 1 634 ? 3.348 -8.470 -24.594 1.00 91.50 634 ASN A N 1
ATOM 4769 C CA . ASN A 1 634 ? 3.931 -9.635 -25.249 1.00 91.50 634 ASN A CA 1
ATOM 4770 C C . ASN A 1 634 ? 4.954 -10.351 -24.355 1.00 91.50 634 ASN A C 1
ATOM 4772 O O . ASN A 1 634 ? 5.711 -11.170 -24.869 1.00 91.50 634 ASN A O 1
ATOM 4776 N N . TYR A 1 635 ? 4.966 -10.088 -23.043 1.00 94.25 635 TYR A N 1
ATOM 4777 C CA . TYR A 1 635 ? 5.976 -10.562 -22.096 1.00 94.25 635 TYR A CA 1
ATOM 4778 C C . TYR A 1 635 ? 5.373 -11.585 -21.110 1.00 94.25 635 TYR A C 1
ATOM 4780 O O . TYR A 1 635 ? 4.796 -11.212 -20.076 1.00 94.25 635 TYR A O 1
ATOM 4788 N N . PRO A 1 636 ? 5.486 -12.898 -21.379 1.00 92.25 636 PRO A N 1
ATOM 4789 C CA . PRO A 1 636 ? 5.116 -13.911 -20.398 1.00 92.25 636 PRO A CA 1
ATOM 4790 C C . PRO A 1 636 ? 6.086 -13.899 -19.208 1.00 92.25 636 PRO A C 1
ATOM 4792 O O . PRO A 1 636 ? 7.267 -13.575 -19.340 1.00 92.25 636 PRO A O 1
ATOM 4795 N N . GLN A 1 637 ? 5.594 -14.249 -18.021 1.00 91.38 637 GLN A N 1
ATOM 4796 C CA . GLN A 1 637 ? 6.419 -14.308 -16.816 1.00 91.38 637 GLN A CA 1
ATOM 4797 C C . GLN A 1 637 ? 5.983 -15.446 -15.895 1.00 91.38 637 GLN A C 1
ATOM 4799 O O . GLN A 1 637 ? 4.837 -15.499 -15.439 1.00 91.38 637 GLN A O 1
ATOM 4804 N N . GLY A 1 638 ? 6.915 -16.358 -15.610 1.00 89.62 638 GLY A N 1
ATOM 4805 C CA . GLY A 1 638 ? 6.579 -17.624 -14.966 1.00 89.62 638 GLY A CA 1
ATOM 4806 C C . GLY A 1 638 ? 5.626 -18.417 -15.859 1.00 89.62 638 GLY A C 1
ATOM 4807 O O . GLY A 1 638 ? 5.913 -18.642 -17.031 1.00 89.62 638 GLY A O 1
ATOM 4808 N N . LYS A 1 639 ? 4.471 -18.805 -15.318 1.00 90.69 639 LYS A N 1
ATOM 4809 C CA . LYS A 1 639 ? 3.384 -19.435 -16.080 1.00 90.69 639 LYS A CA 1
ATOM 4810 C C . LYS A 1 639 ? 2.354 -18.434 -16.601 1.00 90.69 639 LYS A C 1
ATOM 4812 O O . LYS A 1 639 ? 1.418 -18.865 -17.263 1.00 90.69 639 LYS A O 1
ATOM 4817 N N . ALA A 1 640 ? 2.443 -17.149 -16.256 1.00 95.00 640 ALA A N 1
ATOM 4818 C CA . ALA A 1 640 ? 1.508 -16.136 -16.742 1.00 95.00 640 ALA A CA 1
ATOM 4819 C C . ALA A 1 640 ? 1.825 -15.771 -18.197 1.00 95.00 640 ALA A C 1
ATOM 4821 O O . ALA A 1 640 ? 2.964 -15.424 -18.522 1.00 95.00 640 ALA A O 1
ATOM 4822 N N . SER A 1 641 ? 0.815 -15.823 -19.057 1.00 94.50 641 SER A N 1
ATOM 4823 C CA . SER A 1 641 ? 0.878 -15.319 -20.426 1.00 94.50 641 SER A CA 1
ATOM 4824 C C . SER A 1 641 ? 0.970 -13.787 -20.466 1.00 94.50 641 SER A C 1
ATOM 4826 O O . SER A 1 641 ? 0.935 -13.106 -19.438 1.00 94.50 641 SER A O 1
ATOM 4828 N N . GLY A 1 642 ? 1.077 -13.223 -21.670 1.00 94.44 642 GLY A N 1
ATOM 4829 C CA . GLY A 1 642 ? 1.048 -11.775 -21.888 1.00 94.44 642 GLY A CA 1
ATOM 4830 C C . GLY A 1 642 ? -0.256 -11.095 -21.444 1.00 94.44 642 GLY A C 1
ATOM 4831 O O . GLY A 1 642 ? -0.236 -9.966 -20.961 1.00 94.44 642 GLY A O 1
ATOM 4832 N N . ALA A 1 643 ? -1.380 -11.810 -21.549 1.00 97.06 643 ALA A N 1
ATOM 4833 C CA . ALA A 1 643 ? -2.719 -11.306 -21.235 1.00 97.06 643 ALA A CA 1
ATOM 4834 C C . ALA A 1 643 ? -3.127 -11.497 -19.767 1.00 97.06 643 ALA A C 1
ATOM 4836 O O . ALA A 1 643 ? -4.117 -10.916 -19.324 1.00 97.06 643 ALA A O 1
ATOM 4837 N N . GLU A 1 644 ? -2.379 -12.308 -19.016 1.00 97.94 644 GLU A N 1
ATOM 4838 C CA . GLU A 1 644 ? -2.700 -12.619 -17.629 1.00 97.94 644 GLU A CA 1
ATOM 4839 C C . GLU A 1 644 ? -2.094 -11.611 -16.653 1.00 97.94 644 GLU A C 1
ATOM 4841 O O . GLU A 1 644 ? -0.877 -11.395 -16.615 1.00 97.94 644 GLU A O 1
ATOM 4846 N N . TRP A 1 645 ? -2.956 -11.057 -15.804 1.00 98.44 645 TRP A N 1
ATOM 4847 C CA . TRP A 1 645 ? -2.599 -10.094 -14.769 1.00 98.44 645 TRP A CA 1
ATOM 4848 C C . TRP A 1 645 ? -3.185 -10.508 -13.431 1.00 98.44 645 TRP A C 1
ATOM 4850 O O . TRP A 1 645 ? -4.284 -11.053 -13.360 1.00 98.44 645 TRP A O 1
ATOM 4860 N N . ARG A 1 646 ? -2.447 -10.230 -12.358 1.00 98.38 646 ARG A N 1
ATOM 4861 C CA . ARG A 1 646 ? -2.941 -10.408 -10.998 1.00 98.38 646 ARG A CA 1
ATOM 4862 C C . ARG A 1 646 ? -4.006 -9.353 -10.705 1.00 98.38 646 ARG A C 1
ATOM 4864 O O . ARG A 1 646 ? -3.744 -8.166 -10.916 1.00 98.38 646 ARG A O 1
ATOM 4871 N N . THR A 1 647 ? -5.137 -9.749 -10.125 1.00 98.56 647 THR A N 1
ATOM 4872 C CA . THR A 1 647 ? -6.140 -8.797 -9.626 1.00 98.56 647 THR A CA 1
ATOM 4873 C C . THR A 1 647 ? -5.510 -7.852 -8.598 1.00 98.56 647 THR A C 1
ATOM 4875 O O . THR A 1 647 ? -5.110 -8.276 -7.513 1.00 98.56 647 THR A O 1
ATOM 4878 N N . ALA A 1 648 ? -5.379 -6.561 -8.902 1.00 97.81 648 ALA A N 1
ATOM 4879 C CA . ALA A 1 648 ? -4.804 -5.591 -7.966 1.00 97.81 648 ALA A CA 1
ATOM 4880 C C . ALA A 1 648 ? -5.771 -5.301 -6.793 1.00 97.81 648 ALA A C 1
ATOM 4882 O O . ALA A 1 648 ? -6.973 -5.204 -7.038 1.00 97.81 648 ALA A O 1
ATOM 4883 N N . PRO A 1 649 ? -5.286 -5.159 -5.538 1.00 98.31 649 PRO A N 1
ATOM 4884 C CA . PRO A 1 649 ? -6.123 -4.672 -4.441 1.00 98.31 649 PRO A CA 1
ATOM 4885 C C . PRO A 1 649 ? -6.584 -3.236 -4.724 1.00 98.31 649 PRO A C 1
ATOM 4887 O O . PRO A 1 649 ? -5.812 -2.433 -5.253 1.00 98.31 649 PRO A O 1
ATOM 4890 N N . LEU A 1 650 ? -7.828 -2.915 -4.363 1.00 98.25 650 LEU A N 1
ATOM 4891 C CA . LEU A 1 650 ? -8.431 -1.600 -4.608 1.00 98.25 650 LEU A CA 1
ATOM 4892 C C . LEU A 1 650 ? -8.403 -0.670 -3.389 1.00 98.25 650 LEU A C 1
ATOM 4894 O O . LEU A 1 650 ? -8.745 0.499 -3.536 1.00 98.25 650 LEU A O 1
ATOM 4898 N N . TRP A 1 651 ? -7.988 -1.145 -2.208 1.00 96.50 651 TRP A N 1
ATOM 4899 C CA . TRP A 1 651 ? -7.869 -0.276 -1.034 1.00 96.50 651 TRP A CA 1
ATOM 4900 C C . TRP A 1 651 ? -6.897 0.892 -1.284 1.00 96.50 651 TRP A C 1
ATOM 4902 O O . TRP A 1 651 ? -5.897 0.751 -1.994 1.00 96.50 651 TRP A O 1
ATOM 4912 N N . GLY A 1 652 ? -7.200 2.072 -0.752 1.00 94.25 652 GLY A N 1
ATOM 4913 C CA . GLY A 1 652 ? -6.405 3.289 -0.929 1.00 94.25 652 GLY A CA 1
ATOM 4914 C C . GLY A 1 652 ? -6.371 3.852 -2.357 1.00 94.25 652 GLY A C 1
ATOM 4915 O O . GLY A 1 652 ? -5.709 4.866 -2.583 1.00 94.25 652 GLY A O 1
ATOM 4916 N N . LEU A 1 653 ? -7.071 3.251 -3.330 1.00 95.19 653 LEU A N 1
ATOM 4917 C CA . LEU A 1 653 ? -7.032 3.681 -4.733 1.00 95.19 653 LEU A CA 1
ATOM 4918 C C . LEU A 1 653 ? -7.554 5.113 -4.905 1.00 95.19 653 LEU A C 1
ATOM 4920 O O . LEU A 1 653 ? -7.039 5.867 -5.734 1.00 95.19 653 LEU A O 1
ATOM 4924 N N . GLY A 1 654 ? -8.555 5.504 -4.115 1.00 92.50 654 GLY A N 1
ATOM 4925 C CA . GLY A 1 654 ? -9.115 6.851 -4.173 1.00 92.50 654 GLY A CA 1
ATOM 4926 C C . GLY A 1 654 ? -8.209 7.949 -3.614 1.00 92.50 654 GLY A C 1
ATOM 4927 O O . GLY A 1 654 ? -8.462 9.117 -3.892 1.00 92.50 654 GLY A O 1
ATOM 4928 N N . LEU A 1 655 ? -7.157 7.593 -2.868 1.00 93.25 655 LEU A N 1
ATOM 4929 C CA . LEU A 1 655 ? -6.185 8.541 -2.306 1.00 93.25 655 LEU A CA 1
ATOM 4930 C C . LEU A 1 655 ? -5.023 8.825 -3.260 1.00 93.25 655 LEU A C 1
ATOM 4932 O O . LEU A 1 655 ? -4.278 9.774 -3.069 1.00 93.25 655 LEU A O 1
ATOM 4936 N N . LEU A 1 656 ? -4.858 8.045 -4.330 1.00 94.75 656 LEU A N 1
ATOM 4937 C CA . LEU A 1 656 ? -3.735 8.264 -5.245 1.00 94.75 656 LEU A CA 1
ATOM 4938 C C . LEU A 1 656 ? -3.782 9.649 -5.907 1.00 94.75 656 LEU A C 1
ATOM 4940 O O . LEU A 1 656 ? -2.741 10.255 -6.125 1.00 94.75 656 LEU A O 1
ATOM 4944 N N . ALA A 1 657 ? -4.981 10.183 -6.156 1.00 92.31 657 ALA A N 1
ATOM 4945 C CA . ALA A 1 657 ? -5.148 11.507 -6.748 1.00 92.31 657 ALA A CA 1
ATOM 4946 C C . ALA A 1 657 ? -4.754 12.666 -5.810 1.00 92.31 657 ALA A C 1
ATOM 4948 O O . ALA A 1 657 ? -4.465 13.749 -6.315 1.00 92.31 657 ALA A O 1
ATOM 4949 N N . SER A 1 658 ? -4.736 12.468 -4.480 1.00 89.81 658 SER A N 1
ATOM 4950 C CA . SER A 1 658 ? -4.190 13.476 -3.555 1.00 89.81 658 SER A CA 1
ATOM 4951 C C . SER A 1 658 ? -2.662 13.451 -3.520 1.00 89.81 658 SER A C 1
ATOM 4953 O O . SER A 1 658 ? -2.050 14.483 -3.281 1.00 89.81 658 SER A O 1
ATOM 4955 N N . ILE A 1 659 ? -2.047 12.299 -3.810 1.00 91.12 659 ILE A N 1
ATOM 4956 C CA . ILE A 1 659 ? -0.588 12.145 -3.908 1.00 91.12 659 ILE A CA 1
ATOM 4957 C C . ILE A 1 659 ? -0.063 12.682 -5.243 1.00 91.12 659 ILE A C 1
ATOM 4959 O O . ILE A 1 659 ? 0.894 13.451 -5.280 1.00 91.12 659 ILE A O 1
ATOM 4963 N N . ASP A 1 660 ? -0.682 12.261 -6.345 1.00 92.12 660 ASP A N 1
ATOM 4964 C CA . ASP A 1 660 ? -0.347 12.691 -7.699 1.00 92.12 660 ASP A CA 1
ATOM 4965 C C . ASP A 1 660 ? -1.645 12.964 -8.483 1.00 92.12 660 ASP A C 1
ATOM 4967 O O . ASP A 1 660 ? -2.334 12.019 -8.893 1.00 92.12 660 ASP A O 1
ATOM 4971 N N . PRO A 1 661 ? -1.985 14.239 -8.752 1.00 91.12 661 PRO A N 1
ATOM 4972 C CA . PRO A 1 661 ? -3.151 14.607 -9.556 1.00 91.12 661 PRO A CA 1
ATOM 4973 C C . PRO A 1 661 ? -3.118 14.060 -10.991 1.00 91.12 661 PRO A C 1
ATOM 4975 O O . PRO A 1 661 ? -4.151 14.025 -11.661 1.00 91.12 661 PRO A O 1
ATOM 4978 N N . GLN A 1 662 ? -1.945 13.647 -11.483 1.00 91.62 662 GLN A N 1
ATOM 4979 C CA . GLN A 1 662 ? -1.754 13.017 -12.789 1.00 91.62 662 GLN A CA 1
ATOM 4980 C C . GLN A 1 662 ? -1.769 11.485 -12.719 1.00 91.62 662 GLN A C 1
ATOM 4982 O O . GLN A 1 662 ? -1.429 10.832 -13.712 1.00 91.62 662 GLN A O 1
ATOM 4987 N N . THR A 1 663 ? -2.197 10.910 -11.586 1.00 94.81 663 THR A N 1
ATOM 4988 C CA . THR A 1 663 ? -2.286 9.461 -11.399 1.00 94.81 663 THR A CA 1
ATOM 4989 C C . THR A 1 663 ? -3.004 8.792 -12.568 1.00 94.81 663 THR A C 1
ATOM 4991 O O . THR A 1 663 ? -4.128 9.143 -12.934 1.00 94.81 663 THR A O 1
ATOM 4994 N N . ARG A 1 664 ? -2.367 7.758 -13.116 1.00 96.44 664 ARG A N 1
ATOM 4995 C CA . ARG A 1 664 ? -2.910 6.885 -14.155 1.00 96.44 664 ARG A CA 1
ATOM 4996 C C . ARG A 1 664 ? -3.020 5.444 -13.662 1.00 96.44 664 ARG A C 1
ATOM 4998 O O . ARG A 1 664 ? -2.283 4.992 -12.787 1.00 96.44 664 ARG A O 1
ATOM 5005 N N . TYR A 1 665 ? -3.950 4.698 -14.243 1.00 97.81 665 TYR A N 1
ATOM 5006 C CA . TYR A 1 665 ? -4.339 3.361 -13.792 1.00 97.81 665 TYR A CA 1
ATOM 5007 C C . TYR A 1 665 ? -3.860 2.261 -14.744 1.00 97.81 665 TYR A C 1
ATOM 5009 O O . TYR A 1 665 ? -3.451 2.527 -15.876 1.00 97.81 665 TYR A O 1
ATOM 5017 N N . LEU A 1 666 ? -3.975 1.011 -14.275 1.00 97.88 666 LEU A N 1
ATOM 5018 C CA . LEU A 1 666 ? -3.498 -0.219 -14.925 1.00 97.88 666 LEU A CA 1
ATOM 5019 C C . LEU A 1 666 ? -1.968 -0.378 -14.881 1.00 97.88 666 LEU A C 1
ATOM 5021 O O . LEU A 1 666 ? -1.260 0.395 -14.224 1.00 97.88 666 LEU A O 1
ATOM 5025 N N . HIS A 1 667 ? -1.476 -1.457 -15.496 1.00 97.38 667 HIS A N 1
ATOM 5026 C CA . HIS A 1 667 ? -0.075 -1.858 -15.407 1.00 97.38 667 HIS A CA 1
ATOM 5027 C C . HIS A 1 667 ? 0.856 -0.865 -16.100 1.00 97.38 667 HIS A C 1
ATOM 5029 O O . HIS A 1 667 ? 1.913 -0.594 -15.564 1.00 97.38 667 HIS A O 1
ATOM 5035 N N . ASP A 1 668 ? 0.465 -0.253 -17.212 1.00 97.50 668 ASP A N 1
ATOM 5036 C CA . ASP A 1 668 ? 1.310 0.657 -17.996 1.00 97.50 668 ASP A CA 1
ATOM 5037 C C . ASP A 1 668 ? 0.904 2.135 -17.879 1.00 97.50 668 ASP A C 1
ATOM 5039 O O . ASP A 1 668 ? 1.463 2.988 -18.567 1.00 97.50 668 ASP A O 1
ATOM 5043 N N . GLY A 1 669 ? -0.074 2.448 -17.021 1.00 96.94 669 GLY A N 1
ATOM 5044 C CA . GLY A 1 669 ? -0.578 3.808 -16.838 1.00 96.94 669 GLY A CA 1
ATOM 5045 C C . GLY A 1 669 ? -1.382 4.341 -18.029 1.00 96.94 669 GLY A C 1
ATOM 5046 O O . GLY A 1 669 ? -1.492 5.553 -18.210 1.00 96.94 669 GLY A O 1
ATOM 5047 N N . ARG A 1 670 ? -1.952 3.484 -18.883 1.00 97.81 670 ARG A N 1
ATOM 5048 C CA . ARG A 1 670 ? -2.717 3.969 -20.042 1.00 97.81 670 ARG A CA 1
ATOM 5049 C C . ARG A 1 670 ? -4.022 4.682 -19.675 1.00 97.81 670 ARG A C 1
ATOM 5051 O O . ARG A 1 670 ? -4.401 5.635 -20.350 1.00 97.81 670 ARG A O 1
ATOM 5058 N N . ALA A 1 671 ? -4.693 4.251 -18.607 1.00 98.06 671 ALA A N 1
ATOM 5059 C CA . ALA A 1 671 ? -6.016 4.750 -18.246 1.00 98.06 671 ALA A CA 1
ATOM 5060 C C . ALA A 1 671 ? -5.925 6.031 -17.406 1.00 98.06 671 ALA A C 1
ATOM 5062 O O . ALA A 1 671 ? -5.248 6.056 -16.379 1.00 98.06 671 ALA A O 1
ATOM 5063 N N . ARG A 1 672 ? -6.639 7.085 -17.814 1.00 96.56 672 ARG A N 1
ATOM 5064 C CA . ARG A 1 672 ? -6.664 8.390 -17.121 1.00 96.56 672 ARG A CA 1
ATOM 5065 C C . ARG A 1 672 ? -7.626 8.434 -15.940 1.00 96.56 672 ARG A C 1
ATOM 5067 O O . ARG A 1 672 ? -7.556 9.337 -15.119 1.00 96.56 672 ARG A O 1
ATOM 5074 N N . SER A 1 673 ? -8.568 7.500 -15.889 1.00 97.19 673 SER A N 1
ATOM 5075 C CA . SER A 1 673 ? -9.608 7.449 -14.870 1.00 97.19 673 SER A CA 1
ATOM 5076 C C . SER A 1 673 ? -9.967 6.005 -14.533 1.00 97.19 673 SER A C 1
ATOM 5078 O O . SER A 1 673 ? -9.674 5.079 -15.292 1.00 97.19 673 SER A O 1
ATOM 5080 N N . ILE A 1 674 ? -10.647 5.821 -13.401 1.00 97.88 674 ILE A N 1
ATOM 5081 C CA . ILE A 1 674 ? -11.221 4.528 -13.008 1.00 97.88 674 ILE A CA 1
ATOM 5082 C C . ILE A 1 674 ? -12.247 4.056 -14.046 1.00 97.88 674 ILE A C 1
ATOM 5084 O O . ILE A 1 674 ? -12.278 2.876 -14.376 1.00 97.88 674 ILE A O 1
ATOM 5088 N N . GLU A 1 675 ? -13.037 4.972 -14.614 1.00 98.31 675 GLU A N 1
ATOM 5089 C CA . GLU A 1 675 ? -13.970 4.659 -15.703 1.00 98.31 675 GLU A CA 1
ATOM 5090 C C . GLU A 1 675 ? -13.237 4.070 -16.913 1.00 98.31 675 GLU A C 1
ATOM 5092 O O . GLU A 1 675 ? -13.585 2.993 -17.390 1.00 98.31 675 GLU A O 1
ATOM 5097 N N . GLU A 1 676 ? -12.174 4.736 -17.371 1.00 98.50 676 GLU A N 1
ATOM 5098 C CA . GLU A 1 676 ? -11.361 4.245 -18.482 1.00 98.50 676 GLU A CA 1
ATOM 5099 C C . GLU A 1 676 ? -10.721 2.889 -18.141 1.00 98.50 676 GLU A C 1
ATOM 5101 O O . GLU A 1 676 ? -10.709 1.987 -18.977 1.00 98.50 676 GLU A O 1
ATOM 5106 N N . ALA A 1 677 ? -10.251 2.703 -16.903 1.00 98.50 677 ALA A N 1
ATOM 5107 C CA . ALA A 1 677 ? -9.695 1.434 -16.444 1.00 98.50 677 ALA A CA 1
ATOM 5108 C C . ALA A 1 677 ? -10.728 0.293 -16.483 1.00 98.50 677 ALA A C 1
ATOM 5110 O O . ALA A 1 677 ? -10.401 -0.797 -16.952 1.00 98.50 677 ALA A O 1
ATOM 5111 N N . ILE A 1 678 ? -11.974 0.536 -16.060 1.00 98.75 678 ILE A N 1
ATOM 5112 C CA . ILE A 1 678 ? -13.075 -0.437 -16.169 1.00 98.75 678 ILE A CA 1
ATOM 5113 C C . ILE A 1 678 ? -13.315 -0.791 -17.640 1.00 98.75 678 ILE A C 1
ATOM 5115 O O . ILE A 1 678 ? -13.390 -1.967 -17.989 1.00 98.75 678 ILE A O 1
ATOM 5119 N N . LEU A 1 679 ? -13.364 0.203 -18.528 1.00 98.69 679 LEU A N 1
ATOM 5120 C CA . LEU A 1 679 ? -13.606 -0.014 -19.957 1.00 98.69 679 LEU A CA 1
ATOM 5121 C C . LEU A 1 679 ? -12.493 -0.806 -20.663 1.00 98.69 679 LEU A C 1
ATOM 5123 O O . LEU A 1 679 ? -12.753 -1.442 -21.684 1.00 98.69 679 LEU A O 1
ATOM 5127 N N . TRP A 1 680 ? -11.281 -0.814 -20.109 1.00 98.50 680 TRP A N 1
ATOM 5128 C CA . TRP A 1 680 ? -10.172 -1.639 -20.587 1.00 98.50 680 TRP A CA 1
ATOM 5129 C C . TRP A 1 680 ? -10.285 -3.127 -20.226 1.00 98.50 680 TRP A C 1
ATOM 5131 O O . TRP A 1 680 ? -9.556 -3.931 -20.805 1.00 98.50 680 TRP A O 1
ATOM 5141 N N . HIS A 1 681 ? -11.179 -3.522 -19.312 1.00 98.44 681 HIS A N 1
ATOM 5142 C CA . HIS A 1 681 ? -11.335 -4.926 -18.926 1.00 98.44 681 HIS A CA 1
ATOM 5143 C C . HIS A 1 681 ? -11.857 -5.756 -20.111 1.00 98.44 681 HIS A C 1
ATOM 5145 O O . HIS A 1 681 ? -13.001 -5.612 -20.545 1.00 98.44 681 HIS A O 1
ATOM 5151 N N . GLY A 1 682 ? -11.001 -6.613 -20.666 1.00 97.69 682 GLY A N 1
ATOM 5152 C CA . GLY A 1 682 ? -11.341 -7.613 -21.677 1.00 97.69 682 GLY A CA 1
ATOM 5153 C C . GLY A 1 682 ? -11.196 -9.028 -21.124 1.00 97.69 682 GLY A C 1
ATOM 5154 O O . GLY A 1 682 ? -11.130 -9.215 -19.911 1.00 97.69 682 GLY A O 1
ATOM 5155 N N . GLY A 1 683 ? -11.147 -10.028 -22.009 1.00 97.88 683 GLY A N 1
ATOM 5156 C CA . GLY A 1 683 ? -10.980 -11.427 -21.604 1.00 97.88 683 GLY A CA 1
ATOM 5157 C C . GLY A 1 683 ? -12.063 -11.841 -20.607 1.00 97.88 683 GLY A C 1
ATOM 5158 O O . GLY A 1 683 ? -13.248 -11.593 -20.853 1.00 97.88 683 GLY A O 1
ATOM 5159 N N . GLN A 1 684 ? -11.648 -12.381 -19.463 1.00 98.31 684 GLN A N 1
ATOM 5160 C CA . GLN A 1 684 ? -12.536 -12.774 -18.364 1.00 98.31 684 GLN A CA 1
ATOM 5161 C C . GLN A 1 684 ? -13.293 -11.581 -17.748 1.00 98.31 684 GLN A C 1
ATOM 5163 O O . GLN A 1 684 ? -14.410 -11.739 -17.267 1.00 98.31 684 GLN A O 1
ATOM 5168 N N . GLY A 1 685 ? -12.748 -10.363 -17.826 1.00 98.12 685 GLY A N 1
ATOM 5169 C CA . GLY A 1 685 ? -13.400 -9.144 -17.337 1.00 98.12 685 GLY A CA 1
ATOM 5170 C C . GLY A 1 685 ? -14.472 -8.559 -18.269 1.00 98.12 685 GLY A C 1
ATOM 5171 O O . GLY A 1 685 ? -15.156 -7.607 -17.887 1.00 98.12 685 GLY A O 1
ATOM 5172 N N . SER A 1 686 ? -14.646 -9.101 -19.483 1.00 98.50 686 SER A N 1
ATOM 5173 C CA . SER A 1 686 ? -15.540 -8.518 -20.500 1.00 98.50 686 SER A CA 1
ATOM 5174 C C . SER A 1 686 ? -16.994 -8.449 -20.036 1.00 98.50 686 SER A C 1
ATOM 5176 O O . SER A 1 686 ? -17.645 -7.424 -20.219 1.00 98.50 686 SER A O 1
ATOM 5178 N N . ALA A 1 687 ? -17.498 -9.506 -19.392 1.00 98.44 687 ALA A N 1
ATOM 5179 C CA . ALA A 1 687 ? -18.888 -9.558 -18.948 1.00 98.44 687 ALA A CA 1
ATOM 5180 C C . ALA A 1 687 ? -19.187 -8.489 -17.881 1.00 98.44 687 ALA A C 1
ATOM 5182 O O . ALA A 1 687 ? -20.220 -7.822 -17.942 1.00 98.44 687 ALA A O 1
ATOM 5183 N N . ALA A 1 688 ? -18.266 -8.272 -16.936 1.00 98.56 688 ALA A N 1
ATOM 5184 C CA . ALA A 1 688 ? -18.403 -7.228 -15.923 1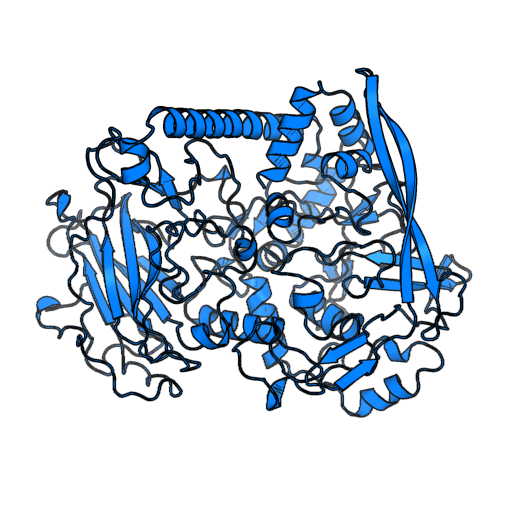.00 98.56 688 ALA A CA 1
ATOM 5185 C C . ALA A 1 688 ? -18.327 -5.819 -16.530 1.00 98.56 688 ALA A C 1
ATOM 5187 O O . ALA A 1 688 ? -19.178 -4.973 -16.242 1.00 98.56 688 ALA A O 1
ATOM 5188 N N . ARG A 1 689 ? -17.376 -5.586 -17.447 1.00 98.50 689 ARG A N 1
ATOM 5189 C CA . ARG A 1 689 ? -17.290 -4.338 -18.222 1.00 98.50 689 ARG A CA 1
ATOM 5190 C C . ARG A 1 689 ? -18.590 -4.057 -18.969 1.00 98.50 689 ARG A C 1
ATOM 5192 O O . ARG A 1 689 ? -19.084 -2.932 -18.944 1.00 98.50 689 ARG A O 1
ATOM 5199 N N . ASP A 1 690 ? -19.139 -5.050 -19.657 1.00 98.56 690 ASP A N 1
ATOM 5200 C CA . ASP A 1 690 ? -20.314 -4.859 -20.503 1.00 98.56 690 ASP A CA 1
ATOM 5201 C C . ASP A 1 690 ? -21.574 -4.601 -19.665 1.00 98.56 690 ASP A C 1
ATOM 5203 O O . ASP A 1 690 ? -22.384 -3.750 -20.037 1.00 98.56 690 ASP A O 1
ATOM 5207 N N . ARG A 1 691 ? -21.687 -5.211 -18.475 1.00 98.69 691 ARG A N 1
ATOM 5208 C CA . ARG A 1 691 ? -22.714 -4.843 -17.485 1.00 98.69 691 ARG A CA 1
ATOM 5209 C C . ARG A 1 691 ? -22.552 -3.407 -16.997 1.00 98.69 691 ARG A C 1
ATOM 5211 O O . ARG A 1 691 ? -23.539 -2.681 -16.987 1.00 98.69 691 ARG A O 1
ATOM 5218 N N . PHE A 1 692 ? -21.334 -2.969 -16.665 1.00 98.75 692 PHE A N 1
ATOM 5219 C CA . PHE A 1 692 ? -21.070 -1.566 -16.320 1.00 98.75 692 PHE A CA 1
ATOM 5220 C C . PHE A 1 692 ? -21.473 -0.618 -17.457 1.00 98.75 692 PHE A C 1
ATOM 5222 O O . PHE A 1 692 ? -22.154 0.376 -17.223 1.00 98.75 692 PHE A O 1
ATOM 5229 N N . LYS A 1 693 ? -21.123 -0.941 -18.708 1.00 98.56 693 LYS A N 1
ATOM 5230 C CA . LYS A 1 693 ? -21.513 -0.138 -19.876 1.00 98.56 693 LYS A CA 1
ATOM 5231 C C . LYS A 1 693 ? -23.028 -0.049 -20.052 1.00 98.56 693 LYS A C 1
ATOM 5233 O O . LYS A 1 693 ? -23.509 0.984 -20.504 1.00 98.56 693 LYS A O 1
ATOM 5238 N N . ALA A 1 694 ? -23.759 -1.112 -19.725 1.00 98.38 694 ALA A N 1
ATOM 5239 C CA . ALA A 1 694 ? -25.214 -1.161 -19.826 1.00 98.38 694 ALA A CA 1
ATOM 5240 C C . ALA A 1 694 ? -25.943 -0.410 -18.697 1.00 98.38 694 ALA A C 1
ATOM 5242 O O . ALA A 1 694 ? -27.133 -0.133 -18.836 1.00 98.38 694 ALA A O 1
ATOM 5243 N N . MET A 1 695 ? -25.261 -0.067 -17.598 1.00 98.44 695 MET A N 1
ATOM 5244 C CA . MET A 1 695 ? -25.859 0.711 -16.509 1.00 98.44 695 MET A CA 1
ATOM 5245 C C . MET A 1 695 ? -26.234 2.123 -16.975 1.00 98.44 695 MET A C 1
ATOM 5247 O O . MET A 1 695 ? -25.508 2.703 -17.787 1.00 98.44 695 MET A O 1
ATOM 5251 N N . PRO A 1 696 ? -27.298 2.728 -16.417 1.00 98.00 696 PRO A N 1
ATOM 5252 C CA . PRO A 1 696 ? -27.563 4.156 -16.564 1.00 98.00 696 PRO A CA 1
ATOM 5253 C C . PRO A 1 696 ? -26.355 5.016 -16.169 1.00 98.00 696 PRO A C 1
ATOM 5255 O O . PRO A 1 696 ? -25.574 4.646 -15.293 1.00 98.00 696 PRO A O 1
ATOM 5258 N N . ALA A 1 697 ? -26.219 6.197 -16.775 1.00 97.88 697 ALA A N 1
ATOM 5259 C CA . ALA A 1 697 ? -25.071 7.076 -16.537 1.00 97.88 697 ALA A CA 1
ATOM 5260 C C . ALA A 1 697 ? -24.861 7.440 -15.057 1.00 97.88 697 ALA A C 1
ATOM 5262 O O . ALA A 1 697 ? -23.718 7.559 -14.619 1.00 97.88 697 ALA A O 1
ATOM 5263 N N . ASP A 1 698 ? -25.937 7.607 -14.283 1.00 97.94 698 ASP A N 1
ATOM 5264 C CA . ASP A 1 698 ? -25.815 7.893 -12.853 1.00 97.94 698 ASP A CA 1
ATOM 5265 C C . ASP A 1 698 ? -25.351 6.669 -12.047 1.00 97.94 698 ASP A C 1
ATOM 5267 O O . ASP A 1 698 ? -24.439 6.798 -11.236 1.00 97.94 698 ASP A O 1
ATOM 5271 N N . ASP A 1 699 ? -25.858 5.471 -12.352 1.00 98.69 699 ASP A N 1
ATOM 5272 C CA . ASP A 1 699 ? -25.384 4.220 -11.742 1.00 98.69 699 ASP A CA 1
ATOM 5273 C C . ASP A 1 699 ? -23.883 3.997 -12.025 1.00 98.69 699 ASP A C 1
ATOM 5275 O O . ASP A 1 699 ? -23.117 3.655 -11.121 1.00 98.69 699 ASP A O 1
ATOM 5279 N N . ARG A 1 700 ? -23.412 4.284 -13.250 1.00 98.56 700 ARG A N 1
ATOM 5280 C CA . ARG A 1 700 ? -21.973 4.223 -13.574 1.00 98.56 700 ARG A CA 1
ATOM 5281 C C . ARG A 1 700 ? -21.146 5.145 -12.673 1.00 98.56 700 ARG A C 1
ATOM 5283 O O . ARG A 1 700 ? -20.103 4.730 -12.168 1.00 98.56 700 ARG A O 1
ATOM 5290 N N . LYS A 1 701 ? -21.613 6.378 -12.438 1.00 98.44 701 LYS A N 1
ATOM 5291 C CA . LYS A 1 701 ? -20.942 7.338 -11.544 1.00 98.44 701 LYS A CA 1
ATOM 5292 C C . LYS A 1 701 ? -20.907 6.839 -10.104 1.00 98.44 701 LYS A C 1
ATOM 5294 O O . LYS A 1 701 ? -19.849 6.889 -9.489 1.00 98.44 701 LYS A O 1
ATOM 5299 N N . GLN A 1 702 ? -22.019 6.313 -9.597 1.00 98.81 702 GLN A N 1
ATOM 5300 C CA . GLN A 1 702 ? -22.103 5.791 -8.232 1.00 98.81 702 GLN A CA 1
ATOM 5301 C C . GLN A 1 702 ? -21.164 4.593 -8.016 1.00 98.81 702 GLN A C 1
ATOM 5303 O O . GLN A 1 702 ? -20.460 4.535 -7.010 1.00 98.81 702 GLN A O 1
ATOM 5308 N N . LEU A 1 703 ? -21.054 3.677 -8.988 1.00 98.81 703 LEU A N 1
ATOM 5309 C CA . LEU A 1 703 ? -20.061 2.593 -8.940 1.00 98.81 703 LEU A CA 1
ATOM 5310 C C . LEU A 1 703 ? -18.627 3.140 -8.886 1.00 98.81 703 LEU A C 1
ATOM 5312 O O . LEU A 1 703 ? -17.817 2.666 -8.090 1.00 98.81 703 LEU A O 1
ATOM 5316 N N . ILE A 1 704 ? -18.303 4.151 -9.698 1.00 98.62 704 ILE A N 1
ATOM 5317 C CA . ILE A 1 704 ? -16.981 4.796 -9.673 1.00 98.62 704 ILE A CA 1
ATOM 5318 C C . ILE A 1 704 ? -16.726 5.479 -8.322 1.00 98.62 704 ILE A C 1
ATOM 5320 O O . ILE A 1 704 ? -15.616 5.391 -7.803 1.00 98.62 704 ILE A O 1
ATOM 5324 N N . GLU A 1 705 ? -17.722 6.150 -7.746 1.00 98.44 705 GLU A N 1
ATOM 5325 C CA . GLU A 1 705 ? -17.630 6.777 -6.422 1.00 98.44 705 GLU A CA 1
ATOM 5326 C C . GLU A 1 705 ? -17.365 5.746 -5.326 1.00 98.44 705 GLU A C 1
ATOM 5328 O O . GLU A 1 705 ? -16.511 5.986 -4.477 1.00 98.44 705 GLU A O 1
ATOM 5333 N N . PHE A 1 706 ? -17.995 4.569 -5.392 1.00 98.56 706 PHE A N 1
ATOM 5334 C CA . PHE A 1 706 ? -17.671 3.457 -4.502 1.00 98.56 706 PHE A CA 1
ATOM 5335 C C . PHE A 1 706 ? -16.207 3.027 -4.630 1.00 98.56 706 PHE A C 1
ATOM 5337 O O . PHE A 1 706 ? -15.514 2.951 -3.623 1.00 98.56 706 PHE A O 1
ATOM 5344 N N . VAL A 1 707 ? -15.697 2.822 -5.849 1.00 98.38 707 VAL A N 1
ATOM 5345 C CA . VAL A 1 707 ? -14.285 2.443 -6.053 1.00 98.38 707 VAL A CA 1
ATOM 5346 C C . VAL A 1 707 ? -13.329 3.545 -5.573 1.00 98.38 707 VAL A C 1
ATOM 5348 O O . VAL A 1 707 ? -12.271 3.246 -5.029 1.00 98.38 707 VAL A O 1
ATOM 5351 N N . LYS A 1 708 ? -13.700 4.824 -5.719 1.00 97.19 708 LYS A N 1
ATOM 5352 C CA . LYS A 1 708 ? -12.953 5.959 -5.146 1.00 97.19 708 LYS A CA 1
ATOM 5353 C C . LYS A 1 708 ? -13.051 6.036 -3.627 1.00 97.19 708 LYS A C 1
ATOM 5355 O O . LYS A 1 708 ? -12.244 6.727 -3.023 1.00 97.19 708 LYS A O 1
ATOM 5360 N N . SER A 1 709 ? -14.039 5.403 -3.012 1.00 95.94 709 SER A N 1
ATOM 5361 C CA . SER A 1 709 ? -14.216 5.380 -1.563 1.00 95.94 709 SER A CA 1
ATOM 5362 C C . SER A 1 709 ? -13.289 4.357 -0.893 1.00 95.94 709 SER A C 1
ATOM 5364 O O . SER A 1 709 ? -13.013 4.497 0.298 1.00 95.94 709 SER A O 1
ATOM 5366 N N . LEU A 1 710 ? -12.784 3.375 -1.651 1.00 95.38 710 LEU A N 1
ATOM 5367 C CA . LEU A 1 710 ? -11.868 2.330 -1.184 1.00 95.38 710 LEU A CA 1
ATOM 5368 C C . LEU A 1 710 ? -10.459 2.837 -0.849 1.00 95.38 710 LEU A C 1
ATOM 5370 O O . LEU A 1 710 ? -9.964 3.828 -1.451 1.00 95.38 710 LEU A O 1
#

Radius of gyration: 26.7 Å; chains: 1; bounding box: 61×60×79 Å

Secondary structure (DSSP, 8-state):
-EEEEEEE--BSSTTPPPPTT--SSS--S----HHHHTT-EEEEEEEEEE-SS-TTSEEEEEEEEESSPPSSEEEEEEEEEEETT----S--S---SB-PPPEEPPTTSS-TTPPP-SSPTTGGGSPBPPSS-----TTSPPPTTTS-EEEEE-EEGGGTEEB-TTEEEEEEEEEE----TTBTTB---EEB-EEEEETTSSSPBPEEEE--S-TTS--PEEEEPPGGG-TTHHHHB----TT--GGGGGGPBPTT--HHHHHHHHHHHHHHTB-TTT--BSSTTPPP-TTTTTT-S-S--S-SSHHHHSGGG----PPBTSB-TTEEEEEEEE-TTS-EE-BTTTBTEE---EEEETTEEEE--S-EEEEEEEEEEEEE-TTS-EEEEEEEEEEEE-TTS-EEPPPSEEEEEEPPP-TTHHHHHHS-HHHHHHHHHHHTT-TT----B--EEE-SS-TTSEEE--BTTTT-BSSHHHHHHHHHHHHH----SSS-S-GGGGSSS-HHHHHHGGG---S-HHHHHHHHHHHHHBPBPPPSS-TTPPP----SS-HHHHHHH-HHHHHHHHHHHHHHHHHHHHHHHHHHHTTGGGTS-S-EE--TT-SSGGGSS-EE-------EEE--TTT--S--BTTB-TTEEE----TTGGGHHHH-TT--BSSSS-BSSHHHHHHT--GGGHHHHHHHHHS-HHHHHHHHHHHHH-

Foldseek 3Di:
DKAKFKDAFDAQPLQFEFAPPPPVPPDDSPDDDLQQGLQRMKMKMWDWDQDPVGNQFIKIKIKIGRQFDFWQKFKFWFFDPDFVPDDFDQDDDRPRLPSFAWFWDPAPQDFPPDDHPPPDPPRVPGHGDDSDTDPDDRVDTDDTRRTMTMDMAFADNVVRGGHGARTKIKIKIKTAFADDPPDLNGDGTITIDIWIDGHPDYFTFAWAFFDHDDLQDDDTHIDGDDQQQQQLFGFFAHHDPSNPQLLLQQQDFTRSFGSVLPSLQSLLVQQQQAFLQQQHGVDPSHDRPRPARHPQFALAALERHNCLLCVSLAKDFADAPAFLSSWWKFFFAQDPVRAGHADQQFGGTFGADFDQDPNDTRGNGSKGKHQNDWDWDWDAFPVRHIDIFTDTDIWMGGPVRHGDDDGPFIFIFMDHRQACQLLQLLFDQVQLVVLQVVLCPPPLNFRFAWFWAADLVGRVDIATFFDDFQSHHNHLLRVLQCCCQRHRVAAEPSRLAHSRVRYPPRVSRRVCSVCPNSHYPSSSVSNSSNSNRRGFYTQPLAPRHAADDDSHRDSNVCCVPPVPVRVVRRVVSPVLNVLLVLLVVLCVVLVLCSAQVQWGFGDCPRPGRSSHGGIHGQRGSQTWFQQDPLQFGCHADRPRGRRITGGGGLTSVLSSCSSPVQQADDGNRRHRAPLSVLCSRDHSSVSSSSSLSNDDPSSVVSNSSNSSSD

Sequence (710 aa):
MVTRVGGRVRDRHAREQSETGTNVGGDLYGIFAPHYFERRTHEITIYENASPSNAADRILTLVVKPQWWMYGTNFRFGFIGRRDGDPAGPTAVALYGDNGGMKRLPVGMLRDGQDLKTPIANYGSLGEDPDSNYDTDLNVPPQDGEFVLVKQITTLPRLNRGLRAGDLVEFELGIFLAGKQGNALGRFNYYADVITYKVGTTGVQPWFRGGCCDAAAIPWDTKLLPSEALAGGAMMTLHEDTSNEPEMQLLQVSPNIAGRNIQPFVEGRRLFHSSFLTGAHVEAGNPTLFNTLAGRAGPKFQEAACIQCHTNNGKSSPALNTPLANMVVLTGDADASGGVTVDRRFGGRIWQGLVTDAGKTYDGRNGVLKVTGYRNTDGKYPDGTAYTLQTPIYALTDVNGNSLPMPERMSVRASPHLVGMGLLEAVPESALAALARASASDPDGTAGRLQIVPDAHNPTIPRVGRFGWKATSSTVQQQTVDALNGDMGVTTSLLPKHFCGRAMPDGGCRAADANSPELGDTDVKLITHYLSLLGVPARRHFAGQQYLGVPAPTIVDQLASNPGAVTAAEQAERTAQDRVARGGQLFAQARCTSCHAASLTTGGAHKFAELRNQLIHPYTDLLLHDMGAGLADNYPQGKASGAEWRTAPLWGLGLLASIDPQTRYLHDGRARSIEEAILWHGGQGSAARDRFKAMPADDRKQLIEFVKSL

pLDDT: mean 86.01, std 16.12, range [35.91, 98.88]